Protein AF-A0A0F9DMK4-F1 (afdb_monomer_lite)

Sequence (636 aa):
DDSYIIHYNKDLQGLYEASSGDSFNIYISISQEGVGPDYLPYIILEQFDYLCDEHLAEMYDRMPRDLQGEFDVRSVIHTPHYFQLFSKPFKQGVYQMYTPFNLLENSEVTIGEDLPQSNLVALNIDAQQNYAFDYLGSSETIPVTSDEFYMIKNLALFTDAYDLDEILIQEGFVDLYYGSGTDVVGEEYYSKRFYMDHVVGPIDPPDYWSEISGGTASTWVSTFTFSNSFLTTNEIDVSGTTFYHQLFQLYSADIISQTDINTLFVDSGIQNIQFGVELSDDISIASIKSVGKPYTYELSVQGFPTGEYVESDVYYEVSTSSSGLYANHEETANPLLLNTHYSLEYLSNGSKYLLFYVDQAYVQTNADANDLFMVDFWAFQTFTEGLDYEITEVPEDPFASSITWYYTYSDSPAQFTLHPDFALGSSFTIDYSALRWDIEAGGHSDYIKDATNTINFQPRVRTNISVYYDGQSSELFSILDTVPDNQFSEPNLFNYIYLYTWDGSDEDTKVLTELAYQASYITQDSQTDFLYTINFDEIDDNIGSSEIYLDSYIYIETEYDSTQLKYSLSNTPFNYDYIGTNPAYNQYHITIDINNGQSVLASYDEINFALYVEKIEDNQIYFKDGAINVGSTIDV

Structure (mmCIF, N/CA/C/O backbone):
data_AF-A0A0F9DMK4-F1
#
_entry.id   AF-A0A0F9DMK4-F1
#
loop_
_atom_site.group_PDB
_atom_site.id
_atom_site.type_symbol
_atom_site.label_atom_id
_atom_site.label_alt_id
_atom_site.label_comp_id
_atom_site.label_asym_id
_atom_site.label_entity_id
_atom_site.label_seq_id
_atom_site.pdbx_PDB_ins_code
_atom_site.Cartn_x
_atom_site.Cartn_y
_atom_site.Cartn_z
_atom_site.occupancy
_atom_site.B_iso_or_equiv
_atom_site.auth_seq_id
_atom_site.auth_comp_id
_atom_site.auth_asym_id
_atom_site.auth_atom_id
_atom_site.pdbx_PDB_model_num
ATOM 1 N N . ASP A 1 1 ? -44.815 -21.775 28.841 1.00 47.62 1 ASP A N 1
ATOM 2 C CA . ASP A 1 1 ? -44.582 -23.178 28.451 1.00 47.62 1 ASP A CA 1
ATOM 3 C C . ASP A 1 1 ? -43.604 -23.891 29.386 1.00 47.62 1 ASP A C 1
ATOM 5 O O . ASP A 1 1 ? -42.919 -24.799 28.944 1.00 47.62 1 ASP A O 1
ATOM 9 N N . ASP A 1 2 ? -43.557 -23.511 30.676 1.00 47.44 2 ASP A N 1
ATOM 10 C CA . ASP A 1 2 ? -42.686 -24.099 31.715 1.00 47.44 2 ASP A CA 1
ATOM 11 C C . ASP A 1 2 ? -41.238 -24.393 31.266 1.00 47.44 2 ASP A C 1
ATOM 13 O O . ASP A 1 2 ? -40.613 -25.360 31.695 1.00 47.44 2 ASP A O 1
ATOM 17 N N . SER A 1 3 ? -40.700 -23.543 30.388 1.00 52.41 3 SER A N 1
ATOM 18 C CA . SER A 1 3 ? -39.349 -23.633 29.848 1.00 52.41 3 SER A CA 1
ATOM 19 C C . SER A 1 3 ? -38.408 -22.719 30.628 1.00 52.41 3 SER A C 1
ATOM 21 O O . SER A 1 3 ? -38.728 -21.558 30.889 1.00 52.41 3 SER A O 1
ATOM 23 N N . TYR A 1 4 ? -37.231 -23.237 30.971 1.00 59.75 4 TYR A N 1
ATOM 24 C CA . TYR A 1 4 ? -36.143 -22.472 31.572 1.00 59.75 4 TYR A CA 1
ATOM 25 C C . TYR A 1 4 ? -35.091 -22.198 30.501 1.00 59.75 4 TYR A C 1
ATOM 27 O O . TYR A 1 4 ? -34.651 -23.128 29.830 1.00 59.75 4 TYR A O 1
ATOM 35 N N . ILE A 1 5 ? -34.697 -20.934 30.349 1.00 58.22 5 ILE A N 1
ATOM 36 C CA . ILE A 1 5 ? -33.619 -20.522 29.445 1.00 58.22 5 ILE A CA 1
ATOM 37 C C . ILE A 1 5 ? -32.386 -20.244 30.302 1.00 58.22 5 ILE A C 1
ATOM 39 O O . ILE A 1 5 ? -32.466 -19.520 31.296 1.00 58.22 5 ILE A O 1
ATOM 43 N N . ILE A 1 6 ? -31.259 -20.848 29.933 1.00 61.50 6 ILE A N 1
ATOM 44 C CA . ILE A 1 6 ? -29.963 -20.644 30.580 1.00 61.50 6 ILE A CA 1
ATOM 45 C C . ILE A 1 6 ? -29.085 -19.888 29.587 1.00 61.50 6 ILE A C 1
ATOM 47 O O . ILE A 1 6 ? -28.839 -20.382 28.491 1.00 61.50 6 ILE A O 1
ATOM 51 N N . HIS A 1 7 ? -28.603 -18.710 29.978 1.00 62.72 7 HIS A N 1
ATOM 52 C CA . HIS A 1 7 ? -27.614 -17.954 29.214 1.00 62.72 7 HIS A CA 1
ATOM 53 C C . HIS A 1 7 ? -26.245 -18.103 29.877 1.00 62.72 7 HIS A C 1
ATOM 55 O O . HIS A 1 7 ? -26.111 -17.876 31.080 1.00 62.72 7 HIS A O 1
ATOM 61 N N . TYR A 1 8 ? -25.237 -18.473 29.092 1.00 62.44 8 TYR A N 1
ATOM 62 C CA . TYR A 1 8 ? -23.848 -18.562 29.528 1.00 62.44 8 TYR A CA 1
ATOM 63 C C . TYR A 1 8 ? -22.970 -17.833 28.514 1.00 62.44 8 TYR A C 1
ATOM 65 O O . TYR A 1 8 ? -23.045 -18.118 27.324 1.00 62.44 8 TYR A O 1
ATOM 73 N N . ASN A 1 9 ? -22.162 -16.888 28.989 1.00 64.75 9 ASN A N 1
ATOM 74 C CA . ASN A 1 9 ? -21.178 -16.168 28.190 1.00 64.75 9 ASN A CA 1
ATOM 75 C C . ASN A 1 9 ? -19.842 -16.214 28.939 1.00 64.75 9 ASN A C 1
ATOM 77 O O . ASN A 1 9 ? -19.809 -16.047 30.164 1.00 64.75 9 ASN A O 1
ATOM 81 N N . LYS A 1 10 ? -18.757 -16.482 28.216 1.00 68.38 10 LYS A N 1
ATOM 82 C CA . LYS A 1 10 ? -17.406 -16.541 28.759 1.00 68.38 10 LYS A CA 1
ATOM 83 C C . LYS A 1 10 ? -16.430 -15.979 27.735 1.00 68.38 10 LYS A C 1
ATOM 85 O O . LYS A 1 10 ? -16.515 -16.323 26.563 1.00 68.38 10 LYS A O 1
ATOM 90 N N . ASP A 1 11 ? -15.497 -15.161 28.208 1.00 66.50 11 ASP A N 1
ATOM 91 C CA . ASP A 1 11 ? -14.364 -14.718 27.406 1.00 66.50 11 ASP A CA 1
ATOM 92 C C . ASP A 1 11 ? -13.396 -15.889 27.189 1.00 66.50 11 ASP A C 1
ATOM 94 O O . ASP A 1 11 ? -12.788 -16.402 28.134 1.00 66.50 11 ASP A O 1
ATOM 98 N N . LEU A 1 12 ? -13.324 -16.347 25.942 1.00 64.81 12 LEU A N 1
ATOM 99 C CA . LEU A 1 12 ? -12.443 -17.428 25.522 1.00 64.81 12 LEU A CA 1
ATOM 100 C C . LEU A 1 12 ? -11.009 -16.931 25.279 1.00 64.81 12 LEU A C 1
ATOM 102 O O . LEU A 1 12 ? -10.080 -17.710 25.479 1.00 64.81 12 LEU A O 1
ATOM 106 N N . GLN A 1 13 ? -10.826 -15.648 24.945 1.00 61.66 13 GLN A N 1
ATOM 107 C CA . GLN A 1 13 ? -9.518 -15.032 24.708 1.00 61.66 13 GLN A CA 1
ATOM 108 C C . GLN A 1 13 ? -8.736 -14.922 26.018 1.00 61.66 13 GLN A C 1
ATOM 110 O O . GLN A 1 13 ? -7.622 -15.430 26.121 1.00 61.66 13 GLN A O 1
ATOM 115 N N . GLY A 1 14 ? -9.359 -14.390 27.073 1.00 61.28 14 GLY A N 1
ATOM 116 C CA . GLY A 1 14 ? -8.731 -14.339 28.395 1.00 61.28 14 GLY A CA 1
ATOM 117 C C . GLY A 1 14 ? -8.419 -15.726 28.984 1.00 61.28 14 GLY A C 1
ATOM 118 O O . GLY A 1 14 ? -7.472 -15.879 29.754 1.00 61.28 14 GLY A O 1
ATOM 119 N N . LEU A 1 15 ? -9.181 -16.769 28.619 1.00 63.75 15 LEU A N 1
ATOM 120 C CA . LEU A 1 15 ? -8.873 -18.156 29.004 1.00 63.75 15 LEU A CA 1
ATOM 121 C C . LEU A 1 15 ? -7.700 -18.737 28.206 1.00 63.75 15 LEU A C 1
ATOM 123 O O . LEU A 1 15 ? -6.900 -19.472 28.785 1.00 63.75 15 LEU A O 1
ATOM 127 N N . TYR A 1 16 ? -7.606 -18.413 26.915 1.00 59.41 16 TYR A N 1
ATOM 128 C CA . TYR A 1 16 ? -6.487 -18.783 26.052 1.00 59.41 16 TYR A CA 1
ATOM 129 C C . TYR A 1 16 ? -5.180 -18.154 26.548 1.00 59.41 16 TYR A C 1
ATOM 131 O O . TYR A 1 16 ? -4.227 -18.882 26.807 1.00 59.41 16 TYR A O 1
ATOM 139 N N . GLU A 1 17 ? -5.176 -16.842 26.805 1.00 61.16 17 GLU A N 1
ATOM 140 C CA . GLU A 1 17 ? -4.014 -16.084 27.297 1.00 61.16 17 GLU A CA 1
ATOM 141 C C . GLU A 1 17 ? -3.525 -16.555 28.677 1.00 61.16 17 GLU A C 1
ATOM 143 O O . GLU A 1 17 ? -2.328 -16.539 28.965 1.00 61.16 17 GLU A O 1
ATOM 148 N N . ALA A 1 18 ? -4.440 -17.019 29.536 1.00 59.19 18 ALA A N 1
ATOM 149 C CA . ALA A 1 18 ? -4.108 -17.587 30.842 1.00 59.19 18 ALA A CA 1
ATOM 150 C C . ALA A 1 18 ? -3.628 -19.051 30.775 1.00 59.19 18 ALA A C 1
ATOM 152 O O . ALA A 1 18 ? -3.075 -19.569 31.753 1.00 59.19 18 ALA A O 1
ATOM 153 N N . SER A 1 19 ? -3.851 -19.743 29.653 1.00 59.06 19 SER A N 1
ATOM 154 C CA . SER A 1 19 ? -3.401 -21.115 29.440 1.00 59.06 19 SER A CA 1
ATOM 155 C C . SER A 1 19 ? -2.038 -21.101 28.747 1.00 59.06 19 SER A C 1
ATOM 157 O O . SER A 1 19 ? -1.853 -20.498 27.700 1.00 59.06 19 SER A O 1
ATOM 159 N N . SER A 1 20 ? -1.048 -21.788 29.309 1.00 51.22 20 SER A N 1
ATOM 160 C CA . SER A 1 20 ? 0.298 -21.871 28.725 1.00 51.22 20 SER A CA 1
ATOM 161 C C . SER A 1 20 ? 0.396 -22.863 27.552 1.00 51.22 20 SER A C 1
ATOM 163 O O . SER A 1 20 ? 1.421 -23.534 27.423 1.00 51.22 20 SER A O 1
ATOM 165 N N . GLY A 1 21 ? -0.683 -23.079 26.797 1.00 53.16 21 GLY A N 1
ATOM 166 C CA . GLY A 1 21 ? -0.762 -24.108 25.761 1.00 53.16 21 GLY A CA 1
ATOM 167 C C . GLY A 1 21 ? -1.333 -23.575 24.454 1.00 53.16 21 GLY A C 1
ATOM 168 O O . GLY A 1 21 ? -2.183 -22.696 24.460 1.00 53.16 21 GLY A O 1
ATOM 169 N N . ASP A 1 22 ? -0.898 -24.174 23.346 1.00 50.38 22 ASP A N 1
ATOM 170 C CA . ASP A 1 22 ? -1.256 -23.764 21.978 1.00 50.38 22 ASP A CA 1
ATOM 171 C C . ASP A 1 22 ? -2.718 -24.102 21.596 1.00 50.38 22 ASP A C 1
ATOM 173 O O . ASP A 1 22 ? -3.166 -23.819 20.491 1.00 50.38 22 ASP A O 1
ATOM 177 N N . SER A 1 23 ? -3.473 -24.770 22.480 1.00 52.22 23 SER A N 1
ATOM 178 C CA . SER A 1 23 ? -4.895 -25.097 22.295 1.00 52.22 23 SER A CA 1
ATOM 179 C C . SER A 1 23 ? -5.577 -25.422 23.628 1.00 52.22 23 SER A C 1
ATOM 181 O O . SER A 1 23 ? -4.935 -25.883 24.578 1.00 52.22 23 SER A O 1
ATOM 183 N N . PHE A 1 24 ? -6.900 -25.250 23.700 1.00 52.00 24 PHE A N 1
ATOM 184 C CA . PHE A 1 24 ? -7.710 -25.696 24.835 1.00 52.00 24 PHE A CA 1
ATOM 185 C C . PHE A 1 24 ? -9.011 -26.359 24.370 1.00 52.00 24 PHE A C 1
ATOM 187 O O . PHE A 1 24 ? -9.607 -25.983 23.367 1.00 52.00 24 PHE A O 1
ATOM 194 N N . ASN A 1 25 ? -9.462 -27.371 25.115 1.00 56.62 25 ASN A N 1
ATOM 195 C CA . ASN A 1 25 ? -10.705 -28.085 24.828 1.00 56.62 25 ASN A CA 1
ATOM 196 C C . ASN A 1 25 ? -11.850 -27.514 25.671 1.00 56.62 25 ASN A C 1
ATOM 198 O O . ASN A 1 25 ? -11.740 -27.449 26.898 1.00 56.62 25 ASN A O 1
ATOM 202 N N . ILE A 1 26 ? -12.974 -27.176 25.036 1.00 59.75 26 ILE A N 1
ATOM 203 C CA . ILE A 1 26 ? -14.198 -26.763 25.731 1.00 59.75 26 ILE A CA 1
ATOM 204 C C . ILE A 1 26 ? -15.104 -27.983 25.909 1.00 59.75 26 ILE A C 1
ATOM 206 O O . ILE A 1 26 ? -15.506 -28.626 24.943 1.00 59.75 26 ILE A O 1
ATOM 210 N N . TYR A 1 27 ? -15.453 -28.292 27.158 1.00 60.59 27 TYR A N 1
ATOM 211 C CA . TYR A 1 27 ? -16.406 -29.349 27.492 1.00 60.59 27 TYR A CA 1
ATOM 212 C C . TYR A 1 27 ? -17.581 -28.770 28.278 1.00 60.59 27 TYR A C 1
ATOM 214 O O . TYR A 1 27 ? -17.410 -28.270 29.391 1.00 60.59 27 TYR A O 1
ATOM 222 N N . ILE A 1 28 ? -18.784 -28.865 27.709 1.00 61.09 28 ILE A N 1
ATOM 223 C CA . ILE A 1 28 ? -20.024 -28.429 28.354 1.00 61.09 28 ILE A CA 1
ATOM 224 C C . ILE A 1 28 ? -20.764 -29.666 28.855 1.00 61.09 28 ILE A C 1
ATOM 226 O O . ILE A 1 28 ? -21.203 -30.506 28.074 1.00 61.09 28 ILE A O 1
ATOM 230 N N . SER A 1 29 ? -20.925 -29.766 30.174 1.00 61.00 29 SER A N 1
ATOM 231 C CA . SER A 1 29 ? -21.722 -30.813 30.811 1.00 61.00 29 SER A CA 1
ATOM 232 C C . SER A 1 29 ? -22.912 -30.196 31.518 1.00 61.00 29 SER A C 1
ATOM 234 O O . SER A 1 29 ? -22.745 -29.409 32.446 1.00 61.00 29 SER A O 1
ATOM 236 N N . ILE A 1 30 ? -24.111 -30.615 31.124 1.00 66.06 30 ILE A N 1
ATOM 237 C CA . ILE A 1 30 ? -25.352 -30.248 31.802 1.00 66.06 30 ILE A CA 1
ATOM 238 C C . ILE A 1 30 ? -25.823 -31.473 32.583 1.00 66.06 30 ILE A C 1
ATOM 240 O O . ILE A 1 30 ? -26.128 -32.514 32.000 1.00 66.06 30 ILE A O 1
ATOM 244 N N . SER A 1 31 ? -25.867 -31.362 33.907 1.00 65.38 31 SER A N 1
ATOM 245 C CA . SER A 1 31 ? -26.387 -32.399 34.798 1.00 65.38 31 SER A CA 1
ATOM 246 C C . SER A 1 31 ? -27.532 -31.848 35.646 1.00 65.38 31 SER A C 1
ATOM 248 O O . SER A 1 31 ? -27.567 -30.670 35.993 1.00 65.38 31 SER A O 1
ATOM 250 N N . GLN A 1 32 ? -28.492 -32.713 35.973 1.00 64.75 32 GLN A N 1
ATOM 251 C CA . GLN A 1 32 ? -29.597 -32.395 36.873 1.00 64.75 32 GLN A CA 1
ATOM 252 C C . GLN A 1 32 ? -29.384 -33.121 38.207 1.00 64.75 32 GLN A C 1
ATOM 254 O O . GLN A 1 32 ? -29.320 -34.350 38.235 1.00 64.75 32 GLN A O 1
ATOM 259 N N . GLU A 1 33 ? -29.324 -32.379 39.315 1.00 65.00 33 GLU A N 1
ATOM 260 C CA . GLU A 1 33 ? -29.326 -32.948 40.668 1.00 65.00 33 GLU A CA 1
ATOM 261 C C . GLU A 1 33 ? -30.671 -32.685 41.361 1.00 65.00 33 GLU A C 1
ATOM 263 O O . GLU A 1 33 ? -31.083 -31.543 41.556 1.00 65.00 33 GLU A O 1
ATOM 268 N N . GLY A 1 34 ? -31.382 -33.752 41.737 1.00 59.78 34 GLY A N 1
ATOM 269 C CA . GLY A 1 34 ? -32.663 -33.659 42.439 1.00 59.78 34 GLY A CA 1
ATOM 270 C C . GLY A 1 34 ? -33.302 -35.025 42.703 1.00 59.78 34 GLY A C 1
ATOM 271 O O . GLY A 1 34 ? -33.039 -35.992 41.996 1.00 59.78 34 GLY A O 1
ATOM 272 N N . VAL A 1 35 ? -34.143 -35.118 43.741 1.00 52.75 35 VAL A N 1
ATOM 273 C CA . VAL A 1 35 ? -34.780 -36.379 44.197 1.00 52.75 35 VAL A CA 1
ATOM 274 C C . VAL A 1 35 ? -36.284 -36.442 43.857 1.00 52.75 35 VAL A C 1
ATOM 276 O O . VAL A 1 35 ? -37.050 -37.140 44.522 1.00 52.75 35 VAL A O 1
ATOM 279 N N . GLY A 1 36 ? -36.732 -35.681 42.853 1.00 56.75 36 GLY A N 1
ATOM 280 C CA . GLY A 1 36 ? -38.147 -35.502 42.497 1.00 56.75 36 GLY A CA 1
ATOM 281 C C . GLY A 1 36 ? -38.526 -36.029 41.101 1.00 56.75 36 GLY A C 1
ATOM 282 O O . GLY A 1 36 ? -37.644 -36.319 40.300 1.00 56.75 36 GLY A O 1
ATOM 283 N N . PRO A 1 37 ? -39.835 -36.157 40.800 1.00 51.59 37 PRO A N 1
ATOM 284 C CA . PRO A 1 37 ? -40.360 -36.623 39.507 1.00 51.59 37 PRO A CA 1
ATOM 285 C C . PRO A 1 37 ? -40.248 -35.598 38.358 1.00 51.59 37 PRO A C 1
ATOM 287 O O . PRO A 1 37 ? -40.629 -35.920 37.233 1.00 51.59 37 PRO A O 1
ATOM 290 N N . ASP A 1 38 ? -39.737 -34.393 38.622 1.00 59.44 38 ASP A N 1
ATOM 291 C CA . ASP A 1 38 ? -39.559 -33.321 37.638 1.00 59.44 38 ASP A CA 1
ATOM 292 C C . ASP A 1 38 ? -38.283 -33.568 36.818 1.00 59.44 38 ASP A C 1
ATOM 294 O O . ASP A 1 38 ? -37.213 -33.044 37.115 1.00 59.44 38 ASP A O 1
ATOM 298 N N . TYR A 1 39 ? -38.376 -34.443 35.820 1.00 58.56 39 TYR A N 1
ATOM 299 C CA . TYR A 1 39 ? -37.295 -34.759 34.883 1.00 58.56 39 TYR A CA 1
ATOM 300 C C . TYR A 1 39 ? -37.326 -33.781 33.704 1.00 58.56 39 TYR A C 1
ATOM 302 O O . TYR A 1 39 ? -38.390 -33.613 33.109 1.00 58.56 39 TYR A O 1
ATOM 310 N N . LEU A 1 40 ? -36.193 -33.168 33.340 1.00 61.88 40 LEU A N 1
ATOM 311 C CA . LEU A 1 40 ? -36.084 -32.371 32.110 1.00 61.88 40 LEU A CA 1
ATOM 312 C C . LEU A 1 40 ? -36.117 -33.317 30.892 1.00 61.88 40 LEU A C 1
ATOM 314 O O . LEU A 1 40 ? -35.159 -34.062 30.682 1.00 61.88 40 LEU A O 1
ATOM 318 N N . PRO A 1 41 ? -37.201 -33.346 30.089 1.00 55.94 41 PRO A N 1
ATOM 319 C CA . PRO A 1 41 ? -37.371 -34.356 29.043 1.00 55.94 41 PRO A CA 1
ATOM 320 C C . PRO A 1 41 ? -36.504 -34.099 27.804 1.00 55.94 41 PRO A C 1
ATOM 322 O O . PRO A 1 41 ? -36.242 -35.028 27.042 1.00 55.94 41 PRO A O 1
ATOM 325 N N . TYR A 1 42 ? -36.077 -32.856 27.590 1.00 52.34 42 TYR A N 1
ATOM 326 C CA . TYR A 1 42 ? -35.196 -32.449 26.504 1.00 52.34 42 TYR A CA 1
ATOM 327 C C . TYR A 1 42 ? -34.456 -31.167 26.891 1.00 52.34 42 TYR A C 1
ATOM 329 O O . TYR A 1 42 ? -34.989 -30.318 27.604 1.00 52.34 42 TYR A O 1
ATOM 337 N N . ILE A 1 43 ? -33.230 -31.035 26.394 1.00 58.41 43 ILE A N 1
ATOM 338 C CA . ILE A 1 43 ? -32.472 -29.787 26.369 1.00 58.41 43 ILE A CA 1
ATOM 339 C C . ILE A 1 43 ? -32.344 -29.430 24.894 1.00 58.41 43 ILE A C 1
ATOM 341 O O . ILE A 1 43 ? -31.936 -30.273 24.094 1.00 58.41 43 ILE A O 1
ATOM 345 N N . ILE A 1 44 ? -32.730 -28.212 24.534 1.00 54.78 44 ILE A N 1
ATOM 346 C CA . ILE A 1 44 ? -32.550 -27.686 23.183 1.00 54.78 44 ILE A CA 1
ATOM 347 C C . ILE A 1 44 ? -31.451 -26.639 23.291 1.00 54.78 44 ILE A C 1
ATOM 349 O O . ILE A 1 44 ? -31.602 -25.657 24.014 1.00 54.78 44 ILE A O 1
ATOM 353 N N . LEU A 1 45 ? -30.330 -26.886 22.619 1.00 55.41 45 LEU A N 1
ATOM 354 C CA . LEU A 1 45 ? -29.311 -25.868 22.416 1.00 55.41 45 LEU A CA 1
ATOM 355 C C . LEU A 1 45 ? -29.839 -24.927 21.334 1.00 55.41 45 LEU A C 1
ATOM 357 O O . LEU A 1 45 ? -29.876 -25.297 20.164 1.00 55.41 45 LEU A O 1
ATOM 361 N N . GLU A 1 46 ? -30.323 -23.757 21.739 1.00 51.41 46 GLU A N 1
ATOM 362 C CA . GLU A 1 46 ? -30.871 -22.773 20.799 1.00 51.41 46 GLU A CA 1
ATOM 363 C C . GLU A 1 46 ? -29.765 -22.021 20.050 1.00 51.41 46 GLU A C 1
ATOM 365 O O . GLU A 1 46 ? -29.944 -21.689 18.882 1.00 51.41 46 GLU A O 1
ATOM 370 N N . GLN A 1 47 ? -28.622 -21.778 20.703 1.00 49.75 47 GLN A N 1
ATOM 371 C CA . GLN A 1 47 ? -27.530 -20.976 20.159 1.00 49.75 47 GLN A CA 1
ATOM 372 C C . GLN A 1 47 ? -26.193 -21.371 20.810 1.00 49.75 47 GLN A C 1
ATOM 374 O O . GLN A 1 47 ? -26.117 -21.522 22.032 1.00 49.75 47 GLN A O 1
ATOM 379 N N . PHE A 1 48 ? -25.152 -21.555 19.997 1.00 55.47 48 PHE A N 1
ATOM 380 C CA . PHE A 1 48 ? -23.763 -21.707 20.435 1.00 55.47 48 PHE A CA 1
ATOM 381 C C . PHE A 1 48 ? -22.895 -20.856 19.515 1.00 55.47 48 PHE A C 1
ATOM 383 O O . PHE A 1 48 ? -22.555 -21.278 18.412 1.00 55.47 48 PHE A O 1
ATOM 390 N N . ASP A 1 49 ? -22.596 -19.643 19.964 1.00 53.50 49 ASP A N 1
ATOM 391 C CA . ASP A 1 49 ? -21.751 -18.719 19.222 1.00 53.50 49 ASP A CA 1
ATOM 392 C C . ASP A 1 49 ? -20.332 -18.778 19.778 1.00 53.50 49 ASP A C 1
ATOM 394 O O . ASP A 1 49 ? -20.123 -18.696 20.992 1.00 53.50 49 ASP A O 1
ATOM 398 N N . TYR A 1 50 ? -19.359 -18.873 18.883 1.00 54.88 50 TYR A N 1
ATOM 399 C CA . TYR A 1 50 ? -17.964 -18.582 19.173 1.00 54.88 50 TYR A CA 1
ATOM 400 C C . TYR A 1 50 ? -17.392 -17.799 17.989 1.00 54.88 50 TYR A C 1
ATOM 402 O O . TYR A 1 50 ? -17.835 -17.972 16.855 1.00 54.88 50 TYR A O 1
ATOM 410 N N . LEU A 1 51 ? -16.465 -16.888 18.268 1.00 51.28 51 LEU A N 1
ATOM 411 C CA . LEU A 1 51 ? -15.747 -16.103 17.267 1.00 51.28 51 LEU A CA 1
ATOM 412 C C . LEU A 1 51 ? -14.299 -16.589 17.284 1.00 51.28 51 LEU A C 1
ATOM 414 O O . LEU A 1 51 ? -13.656 -16.528 18.332 1.00 51.28 51 LEU A O 1
ATOM 418 N N . CYS A 1 52 ? -13.815 -17.106 16.160 1.00 54.75 52 CYS A N 1
ATOM 419 C CA . CYS A 1 52 ? -12.403 -17.393 15.938 1.00 54.75 52 CYS A CA 1
ATOM 420 C C . CYS A 1 52 ? -12.038 -17.018 14.502 1.00 54.75 52 CYS A C 1
ATOM 422 O O . CYS A 1 52 ? -12.856 -17.192 13.600 1.00 54.75 52 CYS A O 1
ATOM 424 N N . ASP A 1 53 ? -10.817 -16.528 14.308 1.00 48.47 53 ASP A N 1
ATOM 425 C CA . ASP A 1 53 ? -10.329 -16.110 12.990 1.00 48.47 53 ASP A CA 1
ATOM 426 C C . ASP A 1 53 ? -9.932 -17.315 12.117 1.00 48.47 53 ASP A C 1
ATOM 428 O O . ASP A 1 53 ? -10.011 -17.254 10.894 1.00 48.47 53 ASP A O 1
ATOM 432 N N . GLU A 1 54 ? -9.578 -18.445 12.740 1.00 57.22 54 GLU A N 1
ATOM 433 C CA . GLU A 1 54 ? -9.122 -19.661 12.064 1.00 57.22 54 GLU A CA 1
ATOM 434 C C . GLU A 1 54 ? -9.879 -20.900 12.560 1.00 57.22 54 GLU A C 1
ATOM 436 O O . GLU A 1 54 ? -10.073 -21.105 13.762 1.00 57.22 54 GLU A O 1
ATOM 441 N N . HIS A 1 55 ? -10.274 -21.768 11.625 1.00 63.50 55 HIS A N 1
ATOM 442 C CA . HIS A 1 55 ? -10.893 -23.058 11.921 1.00 63.50 55 HIS A CA 1
ATOM 443 C C . HIS A 1 55 ? -9.972 -24.202 11.489 1.00 63.50 55 HIS A C 1
ATOM 445 O O . HIS A 1 55 ? -9.762 -24.431 10.301 1.00 63.50 55 HIS A O 1
ATOM 451 N N . LEU A 1 56 ? -9.477 -24.975 12.458 1.00 65.25 56 LEU A N 1
ATOM 452 C CA . LEU A 1 56 ? -8.731 -26.207 12.200 1.00 65.25 56 LEU A CA 1
ATOM 453 C C . LEU A 1 56 ? -9.672 -27.411 12.283 1.00 65.25 56 LEU A C 1
ATOM 455 O O . LEU A 1 56 ? -10.275 -27.670 13.326 1.00 65.25 56 LEU A O 1
ATOM 459 N N . ALA A 1 57 ? -9.773 -28.170 11.194 1.00 70.75 57 ALA A N 1
ATOM 460 C CA . ALA A 1 57 ? -10.573 -29.386 11.141 1.00 70.75 57 ALA A CA 1
ATOM 461 C C . ALA A 1 57 ? -9.757 -30.566 10.607 1.00 70.75 57 ALA A C 1
ATOM 463 O O . ALA A 1 57 ? -9.241 -30.535 9.494 1.00 70.75 57 ALA A O 1
ATOM 464 N N . GLU A 1 58 ? -9.671 -31.631 11.404 1.00 75.62 58 GLU A N 1
ATOM 465 C CA . GLU A 1 58 ? -9.086 -32.899 10.974 1.00 75.62 58 GLU A CA 1
ATOM 466 C C . GLU A 1 58 ? -10.160 -33.752 10.288 1.00 75.62 58 GLU A C 1
ATOM 468 O O . GLU A 1 58 ? -11.188 -34.099 10.879 1.00 75.62 58 GLU A O 1
ATOM 473 N N . MET A 1 59 ? -9.915 -34.078 9.024 1.00 77.31 59 MET A N 1
ATOM 474 C CA . MET A 1 59 ? -10.809 -34.862 8.181 1.00 77.31 59 MET A CA 1
ATOM 475 C C . MET A 1 59 ? -10.523 -36.362 8.288 1.00 77.31 59 MET A C 1
ATOM 477 O O . MET A 1 59 ? -9.407 -36.794 8.578 1.00 77.31 59 MET A O 1
ATOM 481 N N . TYR A 1 60 ? -11.550 -37.179 8.064 1.00 78.06 60 TYR A N 1
ATOM 482 C CA . TYR A 1 60 ? -11.418 -38.628 8.117 1.00 78.06 60 TYR A CA 1
ATOM 483 C C . TYR A 1 60 ? -11.070 -39.180 6.740 1.00 78.06 60 TYR A C 1
ATOM 485 O O . TYR A 1 60 ? -11.800 -38.988 5.781 1.00 78.06 60 TYR A O 1
ATOM 493 N N . ASP A 1 61 ? -10.035 -40.009 6.674 1.00 73.25 61 ASP A N 1
ATOM 494 C CA . ASP A 1 61 ? -9.607 -40.653 5.426 1.00 73.25 61 ASP A CA 1
ATOM 495 C C . ASP A 1 61 ? -10.709 -41.514 4.763 1.00 73.25 61 ASP A C 1
ATOM 497 O O . ASP A 1 61 ? -10.751 -41.679 3.551 1.00 73.25 61 ASP A O 1
ATOM 501 N N . ARG A 1 62 ? -11.666 -42.053 5.532 1.00 77.69 62 ARG A N 1
ATOM 502 C CA . ARG A 1 62 ? -12.658 -43.007 5.007 1.00 77.69 62 ARG A CA 1
ATOM 503 C C . ARG A 1 62 ? -13.982 -42.361 4.623 1.00 77.69 62 ARG A C 1
ATOM 505 O O . ARG A 1 62 ? -14.737 -41.929 5.495 1.00 77.69 62 ARG A O 1
ATOM 512 N N . MET A 1 63 ? -14.326 -42.487 3.344 1.00 80.12 63 MET A N 1
ATOM 513 C CA . MET A 1 63 ? -15.618 -42.086 2.789 1.00 80.12 63 MET A CA 1
ATOM 514 C C . MET A 1 63 ? -16.788 -42.860 3.432 1.00 80.12 63 MET A C 1
ATOM 516 O O . MET A 1 63 ? -16.797 -44.100 3.392 1.00 80.12 63 MET A O 1
ATOM 520 N N . PRO A 1 64 ? -17.809 -42.175 3.986 1.00 80.94 64 PRO A N 1
ATOM 521 C CA . PRO A 1 64 ? -19.043 -42.815 4.426 1.00 80.94 64 PRO A CA 1
ATOM 522 C C . PRO A 1 64 ? -19.803 -43.420 3.241 1.00 80.94 64 PRO A C 1
ATOM 524 O O . PRO A 1 64 ? -20.077 -42.743 2.248 1.00 80.94 64 PRO A O 1
ATOM 527 N N . ARG A 1 65 ? -20.151 -44.706 3.348 1.00 80.12 65 ARG A N 1
ATOM 528 C CA . ARG A 1 65 ? -20.858 -45.449 2.299 1.00 80.12 65 ARG A CA 1
ATOM 529 C C . ARG A 1 65 ? -22.126 -46.103 2.831 1.00 80.12 65 ARG A C 1
ATOM 531 O O . ARG A 1 65 ? -22.146 -46.586 3.966 1.00 80.12 65 ARG A O 1
ATOM 538 N N . ASP A 1 66 ? -23.155 -46.153 1.996 1.00 77.00 66 ASP A N 1
ATOM 539 C CA . ASP A 1 66 ? -24.423 -46.806 2.304 1.00 77.00 66 ASP A CA 1
ATOM 540 C C . ASP A 1 66 ? -24.319 -48.347 2.219 1.00 77.00 66 ASP A C 1
ATOM 542 O O . ASP A 1 66 ? -23.258 -48.935 1.988 1.00 77.00 66 ASP A O 1
ATOM 546 N N . LEU A 1 67 ? -25.446 -49.043 2.412 1.00 77.12 67 LEU A N 1
ATOM 547 C CA . LEU A 1 67 ? -25.503 -50.511 2.344 1.00 77.12 67 LEU A CA 1
ATOM 548 C C . LEU A 1 67 ? -25.237 -51.072 0.934 1.00 77.12 67 LEU A C 1
ATOM 550 O O . LEU A 1 67 ? -25.062 -52.286 0.785 1.00 77.12 67 LEU A O 1
ATOM 554 N N . GLN A 1 68 ? -25.245 -50.220 -0.089 1.00 73.56 68 GLN A N 1
ATOM 555 C CA . GLN A 1 68 ? -24.990 -50.538 -1.489 1.00 73.56 68 GLN A CA 1
ATOM 556 C C . GLN A 1 68 ? -23.541 -50.215 -1.893 1.00 73.56 68 GLN A C 1
ATOM 558 O O . GLN A 1 68 ? -23.093 -50.692 -2.935 1.00 73.56 68 GLN A O 1
ATOM 563 N N . GLY A 1 69 ? -22.786 -49.524 -1.031 1.00 70.62 69 GLY A N 1
ATOM 564 C CA . GLY A 1 69 ? -21.397 -49.129 -1.256 1.00 70.62 69 GLY A CA 1
ATOM 565 C C . GLY A 1 69 ? -21.241 -47.770 -1.943 1.00 70.62 69 GLY A C 1
ATOM 566 O O . GLY A 1 69 ? -20.114 -47.430 -2.311 1.00 70.62 69 GLY A O 1
ATOM 567 N N . GLU A 1 70 ? -22.338 -47.026 -2.097 1.00 74.56 70 GLU A N 1
ATOM 568 C CA . GLU A 1 70 ? -22.392 -45.685 -2.684 1.00 74.56 70 GLU A CA 1
ATOM 569 C C . GLU A 1 70 ? -22.195 -44.610 -1.608 1.00 74.56 70 GLU A C 1
ATOM 571 O O . GLU A 1 70 ? -22.330 -44.889 -0.416 1.00 74.56 70 GLU A O 1
ATOM 576 N N . PHE A 1 71 ? -21.870 -43.382 -2.017 1.00 77.75 71 PHE A N 1
ATOM 577 C CA . PHE A 1 71 ? -21.698 -42.242 -1.111 1.00 77.75 71 PHE A CA 1
ATOM 578 C C . PHE A 1 71 ? -22.947 -41.992 -0.257 1.00 77.75 71 PHE A C 1
ATOM 580 O O . PHE A 1 71 ? -24.032 -41.754 -0.792 1.00 77.75 71 PHE A O 1
ATOM 587 N N . ASP A 1 72 ? -22.797 -41.993 1.069 1.00 81.69 72 ASP A N 1
ATOM 588 C CA . ASP A 1 72 ? -23.905 -41.708 1.983 1.00 81.69 72 ASP A CA 1
ATOM 589 C C . ASP A 1 72 ? -23.883 -40.248 2.452 1.00 81.69 72 ASP A C 1
ATOM 591 O O . ASP A 1 72 ? -23.312 -39.916 3.496 1.00 81.69 72 ASP A O 1
ATOM 595 N N . VAL A 1 73 ? -24.570 -39.383 1.699 1.00 79.62 73 VAL A N 1
ATOM 596 C CA . VAL A 1 73 ? -24.737 -37.947 1.999 1.00 79.62 73 VAL A CA 1
ATOM 597 C C . VAL A 1 73 ? -25.253 -37.721 3.424 1.00 79.62 73 VAL A C 1
ATOM 599 O O . VAL A 1 73 ? -24.813 -36.799 4.110 1.00 79.62 73 VAL A O 1
ATOM 602 N N . ARG A 1 74 ? -26.148 -38.586 3.922 1.00 80.94 74 ARG A N 1
ATOM 603 C CA . ARG A 1 74 ? -26.722 -38.450 5.269 1.00 80.94 74 ARG A CA 1
ATOM 604 C C . ARG A 1 74 ? -25.683 -38.675 6.362 1.00 80.94 74 ARG A C 1
ATOM 606 O O . ARG A 1 74 ? -25.778 -38.075 7.428 1.00 80.94 74 ARG A O 1
ATOM 613 N N . SER A 1 75 ? -24.720 -39.552 6.121 1.00 80.00 75 SER A N 1
ATOM 614 C CA . SER A 1 75 ? -23.617 -39.758 7.053 1.00 80.00 75 SER A CA 1
ATOM 615 C C . SER A 1 75 ? -22.596 -38.623 6.961 1.00 80.00 75 SER A C 1
ATOM 617 O O . SER A 1 75 ? -22.088 -38.186 7.989 1.00 80.00 75 SER A O 1
ATOM 619 N N . VAL A 1 76 ? -22.346 -38.101 5.758 1.00 82.38 76 VAL A N 1
ATOM 620 C CA . VAL A 1 76 ? -21.341 -37.057 5.486 1.00 82.38 76 VAL A CA 1
ATOM 621 C C . VAL A 1 76 ? -21.662 -35.729 6.166 1.00 82.38 76 VAL A C 1
ATOM 623 O O . VAL A 1 76 ? -20.753 -35.127 6.733 1.00 82.38 76 VAL A O 1
ATOM 626 N N . ILE A 1 77 ? -22.933 -35.311 6.208 1.00 83.25 77 ILE A N 1
ATOM 627 C CA . ILE A 1 77 ? -23.358 -34.076 6.906 1.00 83.25 77 ILE A CA 1
ATOM 628 C C . ILE A 1 77 ? -23.080 -34.093 8.423 1.00 83.25 77 ILE A C 1
ATOM 630 O O . ILE A 1 77 ? -23.247 -33.082 9.100 1.00 83.25 77 ILE A O 1
ATOM 634 N N . HIS A 1 78 ? -22.683 -35.244 8.973 1.00 78.12 78 HIS A N 1
ATOM 635 C CA . HIS A 1 78 ? -22.273 -35.418 10.367 1.00 78.12 78 HIS A CA 1
ATOM 636 C C . HIS A 1 78 ? -20.756 -35.625 10.525 1.00 78.12 78 HIS A C 1
ATOM 638 O O . HIS A 1 78 ? -20.305 -36.054 11.588 1.00 78.12 78 HIS A O 1
ATOM 644 N N . THR A 1 79 ? -19.969 -35.347 9.483 1.00 80.25 79 THR A N 1
ATOM 645 C CA . THR A 1 79 ? -18.504 -35.464 9.482 1.00 80.25 79 THR A CA 1
ATOM 646 C C . THR A 1 79 ? -17.826 -34.103 9.289 1.00 80.25 79 THR A C 1
ATOM 648 O O . THR A 1 79 ? -18.455 -33.193 8.753 1.00 80.25 79 THR A O 1
ATOM 651 N N . PRO A 1 80 ? -16.529 -33.970 9.632 1.00 80.69 80 PRO A N 1
ATOM 652 C CA . PRO A 1 80 ? -15.742 -32.755 9.388 1.00 80.69 80 PRO A CA 1
ATOM 653 C C . PRO A 1 80 ? -15.498 -32.417 7.906 1.00 80.69 80 PRO A C 1
ATOM 655 O O . PRO A 1 80 ? -14.810 -31.449 7.623 1.00 80.69 80 PRO A O 1
ATOM 658 N N . HIS A 1 81 ? -16.020 -33.205 6.958 1.00 82.38 81 HIS A N 1
ATOM 659 C CA . HIS A 1 81 ? -15.938 -32.910 5.520 1.00 82.38 81 HIS A CA 1
ATOM 660 C C . HIS A 1 81 ? -17.058 -31.984 5.038 1.00 82.38 81 HIS A C 1
ATOM 662 O O . HIS A 1 81 ? -17.068 -31.611 3.869 1.00 82.38 81 HIS A O 1
ATOM 668 N N . TYR A 1 82 ? -18.026 -31.661 5.901 1.00 85.94 82 TYR A N 1
ATOM 669 C CA . TYR A 1 82 ? -19.185 -30.840 5.576 1.00 85.94 82 TYR A CA 1
ATOM 670 C C . TYR A 1 82 ? -19.304 -29.672 6.557 1.00 85.94 82 TYR A C 1
ATOM 672 O O . TYR A 1 82 ? -19.556 -29.878 7.747 1.00 85.94 82 TYR A O 1
ATOM 680 N N . PHE A 1 83 ? -19.191 -28.448 6.044 1.00 86.06 83 PHE A N 1
ATOM 681 C CA . PHE A 1 83 ? -19.394 -27.219 6.809 1.00 86.06 83 PHE A CA 1
ATOM 682 C C . PHE A 1 83 ? -20.598 -26.465 6.269 1.00 86.06 83 PHE A C 1
ATOM 684 O O . PHE A 1 83 ? -20.568 -25.928 5.167 1.00 86.06 83 PHE A O 1
ATOM 691 N N . GLN A 1 84 ? -21.667 -26.401 7.058 1.00 85.50 84 GLN A N 1
ATOM 692 C CA . GLN A 1 84 ? -22.827 -25.586 6.719 1.00 85.50 84 GLN A CA 1
ATOM 693 C C . GLN A 1 84 ? -22.463 -24.101 6.822 1.00 85.50 84 GLN A C 1
ATOM 695 O O . GLN A 1 84 ? -22.043 -23.640 7.883 1.00 85.50 84 GLN A O 1
ATOM 700 N N . LEU A 1 85 ? -22.681 -23.353 5.743 1.00 81.94 85 LEU A N 1
ATOM 701 C CA . LEU A 1 85 ? -22.476 -21.912 5.708 1.00 81.94 85 LEU A CA 1
ATOM 702 C C . LEU A 1 85 ? -23.773 -21.203 6.108 1.00 81.94 85 LEU A C 1
ATOM 704 O O . LEU A 1 85 ? -24.866 -21.544 5.641 1.00 81.94 85 LEU A O 1
ATOM 708 N N . PHE A 1 86 ? -23.639 -20.214 6.988 1.00 77.94 86 PHE A N 1
ATOM 709 C CA . PHE A 1 86 ? -24.734 -19.379 7.469 1.00 77.94 86 PHE A CA 1
ATOM 710 C C . PHE A 1 86 ? -24.358 -17.907 7.320 1.00 77.94 86 PHE A C 1
ATOM 712 O O . PHE A 1 86 ? -23.202 -17.537 7.506 1.00 77.94 86 PHE A O 1
ATOM 719 N N . SER A 1 87 ? -25.343 -17.049 7.051 1.00 74.56 87 SER A N 1
ATOM 720 C CA . SER A 1 87 ? -25.158 -15.597 7.062 1.00 74.56 87 SER A CA 1
ATOM 721 C C . SER A 1 87 ? -26.173 -14.913 7.971 1.00 74.56 87 SER A C 1
ATOM 723 O O . SER A 1 87 ? -27.285 -15.404 8.190 1.00 74.56 87 SER A O 1
ATOM 725 N N . LYS A 1 88 ? -25.813 -13.724 8.475 1.00 75.38 88 LYS A N 1
ATOM 726 C CA . LYS A 1 88 ? -26.818 -12.787 8.994 1.00 75.38 88 LYS A CA 1
ATOM 727 C C . LYS A 1 88 ? -27.770 -12.361 7.865 1.00 75.38 88 LYS A C 1
ATOM 729 O O . LYS A 1 88 ? -27.400 -12.454 6.692 1.00 75.38 88 LYS A O 1
ATOM 734 N N . PRO A 1 89 ? -28.979 -11.865 8.196 1.00 75.62 89 PRO A N 1
ATOM 735 C CA . PRO A 1 89 ? -29.928 -11.470 7.172 1.00 75.62 89 PRO A CA 1
ATOM 736 C C . PRO A 1 89 ? -29.348 -10.407 6.231 1.00 75.62 89 PRO A C 1
ATOM 738 O O . PRO A 1 89 ? -28.740 -9.471 6.713 1.00 75.62 89 PRO A O 1
ATOM 741 N N . PHE A 1 90 ? -29.544 -10.470 4.922 1.00 74.88 90 PHE A N 1
ATOM 742 C CA . PHE A 1 90 ? -29.022 -9.488 3.973 1.00 74.88 90 PHE A CA 1
ATOM 743 C C . PHE A 1 90 ? -29.704 -8.121 4.086 1.00 74.88 90 PHE A C 1
ATOM 745 O O . PHE A 1 90 ? -29.049 -7.111 3.876 1.00 74.88 90 PHE A O 1
ATOM 752 N N . LYS A 1 91 ? -30.984 -8.053 4.476 1.00 68.75 91 LYS A N 1
ATOM 753 C CA . LYS A 1 91 ? -31.772 -6.805 4.546 1.00 68.75 91 LYS A CA 1
ATOM 754 C C . LYS A 1 91 ? -32.299 -6.534 5.956 1.00 68.75 91 LYS A C 1
ATOM 756 O O . LYS A 1 91 ? -32.689 -7.458 6.672 1.00 68.75 91 LYS A O 1
ATOM 761 N N . GLN A 1 92 ? -32.355 -5.260 6.345 1.00 66.81 92 GLN A N 1
ATOM 762 C CA . GLN A 1 92 ? -32.901 -4.841 7.637 1.00 66.81 92 GLN A CA 1
ATOM 763 C C . GLN A 1 92 ? -34.437 -4.962 7.674 1.00 66.81 92 GLN A C 1
ATOM 765 O O . GLN A 1 92 ? -35.121 -4.716 6.680 1.00 66.81 92 GLN A O 1
ATOM 770 N N . GLY A 1 93 ? -34.997 -5.311 8.839 1.00 59.75 93 GLY A N 1
ATOM 771 C CA . GLY A 1 93 ? -36.450 -5.284 9.082 1.00 59.75 93 GLY A CA 1
ATOM 772 C C . GLY A 1 93 ? -37.132 -6.644 9.263 1.00 59.75 93 GLY A C 1
ATOM 773 O O . GLY A 1 93 ? -38.342 -6.684 9.487 1.00 59.75 93 GLY A O 1
ATOM 774 N N . VAL A 1 94 ? -36.382 -7.748 9.236 1.00 52.22 94 VAL A N 1
ATOM 775 C CA . VAL A 1 94 ? -36.902 -9.103 9.485 1.00 52.22 94 VAL A CA 1
ATOM 776 C C . VAL A 1 94 ? -36.438 -9.594 10.863 1.00 52.22 94 VAL A C 1
ATOM 778 O O . VAL A 1 94 ? -35.295 -9.382 11.257 1.00 52.22 94 VAL A O 1
ATOM 781 N N . TYR A 1 95 ? -37.353 -10.185 11.641 1.00 55.69 95 TYR A N 1
ATOM 782 C CA . TYR A 1 95 ? -37.126 -10.696 13.008 1.00 55.69 95 TYR A CA 1
ATOM 783 C C . TYR A 1 95 ? -36.538 -9.700 14.033 1.00 55.69 95 TYR A C 1
ATOM 785 O O . TYR A 1 95 ? -36.058 -10.122 15.077 1.00 55.69 95 TYR A O 1
ATOM 793 N N . GLN A 1 96 ? -36.603 -8.385 13.774 1.00 55.38 96 GLN A N 1
ATOM 794 C CA . GLN A 1 96 ? -35.959 -7.339 14.597 1.00 55.38 96 GLN A CA 1
ATOM 795 C C . GLN A 1 96 ? -34.433 -7.505 14.737 1.00 55.38 96 GLN A C 1
ATOM 797 O O . GLN A 1 96 ? -33.824 -6.906 15.621 1.00 55.38 96 GLN A O 1
ATOM 802 N N . MET A 1 97 ? -33.803 -8.294 13.862 1.00 55.16 97 MET A N 1
ATOM 803 C CA . MET A 1 97 ? -32.365 -8.530 13.904 1.00 55.16 97 MET A CA 1
ATOM 804 C C . MET A 1 97 ? -31.609 -7.425 13.166 1.00 55.16 97 MET A C 1
ATOM 806 O O . MET A 1 97 ? -31.981 -7.010 12.066 1.00 55.16 97 MET A O 1
ATOM 810 N N . TYR A 1 98 ? -30.529 -6.953 13.787 1.00 63.59 98 TYR A N 1
ATOM 811 C CA . TYR A 1 98 ? -29.560 -6.077 13.143 1.00 63.59 98 TYR A CA 1
ATOM 812 C C . TYR A 1 98 ? -28.772 -6.870 12.098 1.00 63.59 98 TYR A C 1
ATOM 814 O O . TYR A 1 98 ? -28.244 -7.946 12.395 1.00 63.59 98 TYR A O 1
ATOM 822 N N . THR A 1 99 ? -28.675 -6.319 10.891 1.00 65.94 99 THR A N 1
ATOM 823 C CA . THR A 1 99 ? -27.776 -6.819 9.854 1.00 65.94 99 THR A CA 1
ATOM 824 C C . THR A 1 99 ? -26.695 -5.788 9.551 1.00 65.94 99 THR A C 1
ATOM 826 O O . THR A 1 99 ? -27.030 -4.609 9.427 1.00 65.94 99 THR A O 1
ATOM 829 N N . PRO A 1 100 ? -25.428 -6.212 9.407 1.00 61.56 100 PRO A N 1
ATOM 830 C CA . PRO A 1 100 ? -24.365 -5.345 8.917 1.00 61.56 100 PRO A CA 1
ATOM 831 C C . PRO A 1 100 ? -24.418 -5.121 7.394 1.00 61.56 100 PRO A C 1
ATOM 833 O O . PRO A 1 100 ? -23.745 -4.222 6.913 1.00 61.56 100 PRO A O 1
ATOM 836 N N . PHE A 1 101 ? -25.187 -5.915 6.635 1.00 71.56 101 PHE A N 1
ATOM 837 C CA . PHE A 1 101 ? -25.151 -5.897 5.166 1.00 71.56 101 PHE A CA 1
ATOM 838 C C . PHE A 1 101 ? -26.106 -4.860 4.557 1.00 71.56 101 PHE A C 1
ATOM 840 O O . PHE A 1 101 ? -25.713 -4.087 3.695 1.00 71.56 101 PHE A O 1
ATOM 847 N N . ASN A 1 102 ? -27.364 -4.833 5.012 1.00 70.75 102 ASN A N 1
ATOM 848 C CA . ASN A 1 102 ? -28.417 -3.915 4.546 1.00 70.75 102 ASN A CA 1
ATOM 849 C C . ASN A 1 102 ? -28.546 -3.777 3.004 1.00 70.75 102 ASN A C 1
ATOM 851 O O . ASN A 1 102 ? -28.649 -2.676 2.465 1.00 70.75 102 ASN A O 1
ATOM 855 N N . LEU A 1 103 ? -28.562 -4.910 2.302 1.00 69.75 103 LEU A N 1
ATOM 856 C CA . LEU A 1 103 ? -28.587 -5.015 0.844 1.00 69.75 103 LEU A CA 1
ATOM 857 C C . LEU A 1 103 ? -29.962 -4.682 0.237 1.00 69.75 103 LEU A C 1
ATOM 859 O O . LEU A 1 103 ? -31.016 -4.859 0.863 1.00 69.75 103 LEU A O 1
ATOM 863 N N . LEU A 1 104 ? -29.945 -4.209 -1.013 1.00 65.31 104 LEU A N 1
ATOM 864 C CA . LEU A 1 104 ? -31.146 -3.872 -1.780 1.00 65.31 104 LEU A CA 1
ATOM 865 C C . LEU A 1 104 ? -31.894 -5.131 -2.244 1.00 65.31 104 LEU A C 1
ATOM 867 O O . LEU A 1 104 ? -31.337 -6.206 -2.406 1.00 65.31 104 LEU A O 1
ATOM 871 N N . GLU A 1 105 ? -33.198 -5.004 -2.476 1.00 70.56 105 GLU A N 1
ATOM 872 C CA . GLU A 1 105 ? -33.987 -6.106 -3.034 1.00 70.56 105 GLU A CA 1
ATOM 873 C C . GLU A 1 105 ? -33.675 -6.286 -4.526 1.00 70.56 105 GLU A C 1
ATOM 875 O O . GLU A 1 105 ? -33.674 -5.312 -5.280 1.00 70.56 105 GLU A O 1
ATOM 880 N N . ASN A 1 106 ? -33.465 -7.536 -4.938 1.00 66.44 106 ASN A N 1
ATOM 881 C CA . ASN A 1 106 ? -32.928 -7.978 -6.230 1.00 66.44 106 ASN A CA 1
ATOM 882 C C . ASN A 1 106 ? -31.438 -7.680 -6.461 1.00 66.44 106 ASN A C 1
ATOM 884 O O . ASN A 1 106 ? -30.984 -7.791 -7.597 1.00 66.44 106 ASN A O 1
ATOM 888 N N . SER A 1 107 ? -30.671 -7.311 -5.428 1.00 65.75 107 SER A N 1
ATOM 889 C CA . SER A 1 107 ? -29.210 -7.376 -5.534 1.00 65.75 107 SER A CA 1
ATOM 890 C C . SER A 1 107 ? -28.747 -8.831 -5.591 1.00 65.75 107 SER A C 1
ATOM 892 O O . SER A 1 107 ? -29.505 -9.727 -5.245 1.00 65.75 107 SER A O 1
ATOM 894 N N . GLU A 1 108 ? -27.502 -9.081 -5.963 1.00 73.56 108 GLU A N 1
ATOM 895 C CA . GLU A 1 108 ? -26.914 -10.425 -5.953 1.00 73.56 108 GLU A CA 1
ATOM 896 C C . GLU A 1 108 ? -25.862 -10.521 -4.848 1.00 73.56 108 GLU A C 1
ATOM 898 O O . GLU A 1 108 ? -25.320 -9.508 -4.408 1.00 73.56 108 GLU A O 1
ATOM 903 N N . VAL A 1 109 ? -25.613 -11.728 -4.357 1.00 74.38 109 VAL A N 1
ATOM 904 C CA . VAL A 1 109 ? -24.551 -12.041 -3.400 1.00 74.38 109 VAL A CA 1
ATOM 905 C C . VAL A 1 109 ? -23.861 -13.298 -3.895 1.00 74.38 109 VAL A C 1
ATOM 907 O O . VAL A 1 109 ? -24.542 -14.266 -4.220 1.00 74.38 109 VAL A O 1
ATOM 910 N N . THR A 1 110 ? -22.534 -13.299 -3.937 1.00 81.94 110 THR A N 1
ATOM 911 C CA . THR A 1 110 ? -21.757 -14.465 -4.355 1.00 81.94 110 THR A CA 1
ATOM 912 C C . THR A 1 110 ? -20.920 -14.990 -3.219 1.00 81.94 110 THR A C 1
ATOM 914 O O . THR A 1 110 ? -20.267 -14.230 -2.515 1.00 81.94 110 THR A O 1
ATOM 917 N N . ILE A 1 111 ? -20.952 -16.300 -3.044 1.00 83.06 111 ILE A N 1
ATOM 918 C CA . ILE A 1 111 ? -20.092 -17.014 -2.118 1.00 83.06 111 ILE A CA 1
ATOM 919 C C . ILE A 1 111 ? -18.987 -17.635 -2.953 1.00 83.06 111 ILE A C 1
ATOM 921 O O . ILE A 1 111 ? -19.304 -18.318 -3.924 1.00 83.06 111 ILE A O 1
ATOM 925 N N . GLY A 1 112 ? -17.729 -17.392 -2.601 1.00 82.12 112 GLY A N 1
ATOM 926 C CA . GLY A 1 112 ? -16.571 -18.018 -3.237 1.00 82.12 112 GLY A CA 1
ATOM 927 C C . GLY A 1 112 ? -15.763 -18.818 -2.227 1.00 82.12 112 GLY A C 1
ATOM 928 O O . GLY A 1 112 ? -15.720 -18.461 -1.052 1.00 82.12 112 GLY A O 1
ATOM 929 N N . GLU A 1 113 ? -15.140 -19.900 -2.673 1.00 81.19 113 GLU A N 1
ATOM 930 C CA . GLU A 1 113 ? -14.159 -20.654 -1.893 1.00 81.19 113 GLU A CA 1
ATOM 931 C C . GLU A 1 113 ? -12.829 -20.754 -2.653 1.00 81.19 113 GLU A C 1
ATOM 933 O O . GLU A 1 113 ? -12.824 -20.860 -3.881 1.00 81.19 113 GLU A O 1
ATOM 938 N N . ASP A 1 114 ? -11.717 -20.679 -1.916 1.00 78.81 114 ASP A N 1
ATOM 939 C CA . ASP A 1 114 ? -10.347 -20.849 -2.426 1.00 78.81 114 ASP A CA 1
ATOM 940 C C . ASP A 1 114 ? -9.649 -22.025 -1.725 1.00 78.81 114 ASP A C 1
ATOM 942 O O . ASP A 1 114 ? -8.593 -21.891 -1.107 1.00 78.81 114 ASP A O 1
ATOM 946 N N . LEU A 1 115 ? -10.291 -23.195 -1.730 1.00 77.62 115 LEU A N 1
ATOM 947 C CA . LEU A 1 115 ? -9.799 -24.409 -1.089 1.00 77.62 115 LEU A CA 1
ATOM 948 C C . LEU A 1 115 ? -9.620 -25.522 -2.139 1.00 77.62 115 LEU A C 1
ATOM 950 O O . LEU A 1 115 ? -10.597 -26.084 -2.631 1.00 77.62 115 LEU A O 1
ATOM 954 N N . PRO A 1 116 ? -8.378 -25.947 -2.445 1.00 72.56 116 PRO A N 1
ATOM 955 C CA . PRO A 1 116 ? -8.071 -26.810 -3.592 1.00 72.56 116 PRO A CA 1
ATOM 956 C C . PRO A 1 116 ? -8.808 -28.156 -3.684 1.00 72.56 116 PRO A C 1
ATOM 958 O O . PRO A 1 116 ? -8.815 -28.759 -4.758 1.00 72.56 116 PRO A O 1
ATOM 961 N N . GLN A 1 117 ? -9.339 -28.690 -2.578 1.00 79.56 117 GLN A N 1
ATOM 962 C CA . GLN A 1 117 ? -10.105 -29.949 -2.544 1.00 79.56 117 GLN A CA 1
ATOM 963 C C . GLN A 1 117 ? -11.536 -29.776 -2.031 1.00 79.56 117 GLN A C 1
ATOM 965 O O . GLN A 1 117 ? -12.226 -30.764 -1.751 1.00 79.56 117 GLN A O 1
ATOM 970 N N . SER A 1 118 ? -11.982 -28.536 -1.874 1.00 83.75 118 SER A N 1
ATOM 971 C CA . SER A 1 118 ? -13.325 -28.231 -1.406 1.00 83.75 118 SER A CA 1
ATOM 972 C C . SER A 1 118 ? -14.154 -27.651 -2.535 1.00 83.75 118 SER A C 1
ATOM 974 O O . SER A 1 118 ? -13.632 -27.281 -3.576 1.00 83.75 118 SER A O 1
ATOM 976 N N . ASN A 1 119 ? -15.469 -27.711 -2.376 1.00 84.44 119 ASN A N 1
ATOM 977 C CA . ASN A 1 119 ? -16.420 -27.119 -3.298 1.00 84.44 119 ASN A CA 1
ATOM 978 C C . ASN A 1 119 ? -17.660 -26.693 -2.524 1.00 84.44 119 ASN A C 1
ATOM 980 O O . ASN A 1 119 ? -18.030 -27.310 -1.518 1.00 84.44 119 ASN A O 1
ATOM 984 N N . LEU A 1 120 ? -18.352 -25.689 -3.038 1.00 86.88 120 LEU A N 1
ATOM 985 C CA . LEU A 1 120 ? -19.671 -25.320 -2.564 1.00 86.88 120 LEU A CA 1
ATOM 986 C C . LEU A 1 120 ? -20.709 -26.344 -3.034 1.00 86.88 120 LEU A C 1
ATOM 988 O O . LEU A 1 120 ? -20.739 -26.783 -4.190 1.00 86.88 120 LEU A O 1
ATOM 992 N N . VAL A 1 121 ? -21.586 -26.723 -2.113 1.00 85.44 121 VAL A N 1
ATOM 993 C CA . VAL A 1 121 ? -22.719 -27.615 -2.350 1.00 85.44 121 VAL A CA 1
ATOM 994 C C . VAL A 1 121 ? -23.976 -27.038 -1.712 1.00 85.44 121 VAL A C 1
ATOM 996 O O . VAL A 1 121 ? -23.929 -26.479 -0.618 1.00 85.44 121 VAL A O 1
ATOM 999 N N . ALA A 1 122 ? -25.122 -27.203 -2.363 1.00 84.75 122 ALA A N 1
ATOM 1000 C CA . ALA A 1 122 ? -26.419 -26.961 -1.748 1.00 84.75 122 ALA A CA 1
ATOM 1001 C C . ALA A 1 122 ? -27.031 -28.278 -1.256 1.00 84.75 122 ALA A C 1
ATOM 1003 O O . ALA A 1 122 ? -27.087 -29.276 -1.978 1.00 84.75 122 ALA A O 1
ATOM 1004 N N . LEU A 1 123 ? -27.514 -28.286 -0.013 1.00 83.06 123 LEU A N 1
ATOM 1005 C CA . LEU A 1 123 ? -28.210 -29.423 0.571 1.00 83.06 123 LEU A CA 1
ATOM 1006 C C . LEU A 1 123 ? -29.674 -29.433 0.128 1.00 83.06 123 LEU A C 1
ATOM 1008 O O . LEU A 1 123 ? -30.489 -28.610 0.560 1.00 83.06 123 LEU A O 1
ATOM 1012 N N . ASN A 1 124 ? -30.023 -30.426 -0.682 1.00 79.31 124 ASN A N 1
ATOM 1013 C CA . ASN A 1 124 ? -31.385 -30.669 -1.120 1.00 79.31 124 ASN A CA 1
ATOM 1014 C C . ASN A 1 124 ? -32.000 -31.821 -0.318 1.00 79.31 124 ASN A C 1
ATOM 1016 O O . ASN A 1 124 ? -31.396 -32.885 -0.160 1.00 79.31 124 ASN A O 1
ATOM 1020 N N . ILE A 1 125 ? -33.209 -31.604 0.201 1.00 78.31 125 ILE A N 1
ATOM 1021 C CA . ILE A 1 125 ? -33.969 -32.607 0.948 1.00 78.31 125 ILE A CA 1
ATOM 1022 C C . ILE A 1 125 ? -35.292 -32.802 0.222 1.00 78.31 125 ILE A C 1
ATOM 1024 O O . ILE A 1 125 ? -36.146 -31.911 0.207 1.00 78.31 125 ILE A O 1
ATOM 1028 N N . ASP A 1 126 ? -35.474 -33.978 -0.373 1.00 74.88 126 ASP A N 1
ATOM 1029 C CA . ASP A 1 126 ? -36.726 -34.294 -1.052 1.00 74.88 126 ASP A CA 1
ATOM 1030 C C . ASP A 1 126 ? -37.880 -34.544 -0.056 1.00 74.88 126 ASP A C 1
ATOM 1032 O O . ASP A 1 126 ? -37.709 -34.658 1.163 1.00 74.88 126 ASP A O 1
ATOM 1036 N N . ALA A 1 127 ? -39.104 -34.665 -0.578 1.00 71.69 127 ALA A N 1
ATOM 1037 C CA . ALA A 1 127 ? -40.297 -34.921 0.235 1.00 71.69 127 ALA A CA 1
ATOM 1038 C C . ALA A 1 127 ? -40.265 -36.277 0.978 1.00 71.69 127 ALA A C 1
ATOM 1040 O O . ALA A 1 127 ? -41.137 -36.548 1.808 1.00 71.69 127 ALA A O 1
ATOM 1041 N N . GLN A 1 128 ? -39.295 -37.139 0.669 1.00 72.94 128 GLN A N 1
ATOM 1042 C CA . GLN A 1 128 ? -39.069 -38.453 1.256 1.00 72.94 128 GLN A CA 1
ATOM 1043 C C . GLN A 1 128 ? -37.883 -38.466 2.242 1.00 72.94 128 GLN A C 1
ATOM 1045 O O . GLN A 1 128 ? -37.582 -39.530 2.782 1.00 72.94 128 GLN A O 1
ATOM 1050 N N . GLN A 1 129 ? -37.285 -37.303 2.545 1.00 70.56 129 GLN A N 1
ATOM 1051 C CA . GLN A 1 129 ? -36.099 -37.131 3.400 1.00 70.56 129 GLN A CA 1
ATOM 1052 C C . GLN A 1 129 ? -34.822 -37.790 2.859 1.00 70.56 129 GLN A C 1
ATOM 1054 O O . GLN A 1 129 ? -33.948 -38.183 3.638 1.00 70.56 129 GLN A O 1
ATOM 1059 N N . ASN A 1 130 ? -34.695 -37.912 1.539 1.00 73.25 130 ASN A N 1
ATOM 1060 C CA . ASN A 1 130 ? -33.412 -38.239 0.930 1.00 73.25 130 ASN A CA 1
ATOM 1061 C C . ASN A 1 130 ? -32.587 -36.957 0.802 1.00 73.25 130 ASN A C 1
ATOM 1063 O O . ASN A 1 130 ? -33.086 -35.939 0.318 1.00 73.25 130 ASN A O 1
ATOM 1067 N N . TYR A 1 131 ? -31.339 -37.028 1.257 1.00 76.69 131 TYR A N 1
ATOM 1068 C CA . TYR A 1 131 ? -30.375 -35.939 1.180 1.00 76.69 131 TYR A CA 1
ATOM 1069 C C . TYR A 1 131 ? -29.580 -36.068 -0.117 1.00 76.69 131 TYR A C 1
ATOM 1071 O O . TYR A 1 131 ? -29.075 -37.150 -0.421 1.00 76.69 131 TYR A O 1
ATOM 1079 N N . ALA A 1 132 ? -29.458 -34.974 -0.858 1.00 78.62 132 ALA A N 1
ATOM 1080 C CA . ALA A 1 132 ? -28.612 -34.879 -2.039 1.00 78.62 132 ALA A CA 1
ATOM 1081 C C . ALA A 1 132 ? -27.798 -33.583 -1.992 1.00 78.62 132 ALA A C 1
ATOM 1083 O O . ALA A 1 132 ? -28.278 -32.566 -1.491 1.00 78.62 132 ALA A O 1
ATOM 1084 N N . PHE A 1 133 ? -26.571 -33.639 -2.508 1.00 80.81 133 PHE A N 1
ATOM 1085 C CA . PHE A 1 133 ? -25.768 -32.452 -2.774 1.00 80.81 133 PHE A CA 1
ATOM 1086 C C . PHE A 1 133 ? -26.002 -32.001 -4.211 1.00 80.81 133 PHE A C 1
ATOM 1088 O O . PHE A 1 133 ? -25.772 -32.767 -5.148 1.00 80.81 133 PHE A O 1
ATOM 1095 N N . ASP A 1 134 ? -26.424 -30.753 -4.366 1.00 82.19 134 ASP A N 1
ATOM 1096 C CA . ASP A 1 134 ? -26.353 -30.039 -5.631 1.00 82.19 134 ASP A CA 1
ATOM 1097 C C . ASP A 1 134 ? -24.983 -29.350 -5.671 1.00 82.19 134 ASP A C 1
ATOM 1099 O O . ASP A 1 134 ? -24.693 -28.482 -4.852 1.00 82.19 134 ASP A O 1
ATOM 1103 N N . TYR A 1 135 ? -24.098 -29.807 -6.555 1.00 80.25 135 TYR A N 1
ATOM 1104 C CA . TYR A 1 135 ? -22.739 -29.277 -6.674 1.00 80.25 135 TYR A CA 1
ATOM 1105 C C . TYR A 1 135 ? -22.750 -27.912 -7.365 1.00 80.25 135 TYR A C 1
ATOM 1107 O O . TYR A 1 135 ? -23.275 -27.798 -8.475 1.00 80.25 135 TYR A O 1
ATOM 1115 N N . LEU A 1 136 ? -22.144 -26.913 -6.722 1.00 78.94 136 LEU A N 1
ATOM 1116 C CA . LEU A 1 136 ? -22.132 -25.519 -7.176 1.00 78.94 136 LEU A CA 1
ATOM 1117 C C . LEU A 1 136 ? -20.745 -25.065 -7.661 1.00 78.94 136 LEU A C 1
ATOM 1119 O O . LEU A 1 136 ? -20.627 -24.049 -8.333 1.00 78.94 136 LEU A O 1
ATOM 1123 N N . GLY A 1 137 ? -19.696 -25.855 -7.415 1.00 80.88 137 GLY A N 1
ATOM 1124 C CA . GLY A 1 137 ? -18.326 -25.511 -7.805 1.00 80.88 137 GLY A CA 1
ATOM 1125 C C . GLY A 1 137 ? -17.654 -24.598 -6.788 1.00 80.88 137 GLY A C 1
ATOM 1126 O O . GLY A 1 137 ? -17.953 -24.686 -5.601 1.00 80.88 137 GLY A O 1
ATOM 1127 N N . SER A 1 138 ? -16.741 -23.741 -7.245 1.00 79.38 138 SER A N 1
ATOM 1128 C CA . SER A 1 138 ? -15.962 -22.859 -6.367 1.00 79.38 138 SER A CA 1
ATOM 1129 C C . SER A 1 138 ? -16.620 -21.513 -6.073 1.00 79.38 138 SER A C 1
ATOM 1131 O O . SER A 1 138 ? -16.128 -20.740 -5.257 1.00 79.38 138 SER A O 1
ATOM 1133 N N . SER A 1 139 ? -17.739 -21.200 -6.730 1.00 82.31 139 SER A N 1
ATOM 1134 C CA . SER A 1 139 ? -18.520 -20.001 -6.430 1.00 82.31 139 SER A CA 1
ATOM 1135 C C . SER A 1 139 ? -19.995 -20.190 -6.767 1.00 82.31 139 SER A C 1
ATOM 1137 O O . SER A 1 139 ? -20.319 -20.901 -7.714 1.00 82.31 139 SER A O 1
ATOM 1139 N N . GLU A 1 140 ? -20.880 -19.551 -6.001 1.00 83.50 140 GLU A N 1
ATOM 1140 C CA . GLU A 1 140 ? -22.328 -19.543 -6.238 1.00 83.50 140 GLU A CA 1
ATOM 1141 C C . GLU A 1 140 ? -22.912 -18.149 -6.010 1.00 83.50 140 GLU A C 1
ATOM 1143 O O . GLU A 1 140 ? -22.715 -17.556 -4.946 1.00 83.50 140 GLU A O 1
ATOM 1148 N N . THR A 1 141 ? -23.694 -17.661 -6.975 1.00 81.50 141 THR A N 1
ATOM 1149 C CA . THR A 1 141 ? -24.417 -16.386 -6.890 1.00 81.50 141 THR A CA 1
ATOM 1150 C C . THR A 1 141 ? -25.890 -16.599 -6.563 1.00 81.50 141 THR A C 1
ATOM 1152 O O . THR A 1 141 ? -26.607 -17.271 -7.301 1.00 81.50 141 THR A O 1
ATOM 1155 N N . ILE A 1 142 ? -26.373 -15.927 -5.518 1.00 78.69 142 ILE A N 1
ATOM 1156 C CA . ILE A 1 142 ? -27.771 -15.940 -5.081 1.00 78.69 142 ILE A CA 1
ATOM 1157 C C . ILE A 1 142 ? -28.399 -14.531 -5.121 1.00 78.69 142 ILE A C 1
ATOM 1159 O O . ILE A 1 142 ? -27.787 -13.564 -4.654 1.00 78.69 142 ILE A O 1
ATOM 1163 N N . PRO A 1 143 ? -29.619 -14.363 -5.664 1.00 74.50 143 PRO A N 1
ATOM 1164 C CA . PRO A 1 143 ? -30.324 -13.087 -5.637 1.00 74.50 143 PRO A CA 1
ATOM 1165 C C . PRO A 1 143 ? -30.988 -12.793 -4.277 1.00 74.50 143 PRO A C 1
ATOM 1167 O O . PRO A 1 143 ? -31.756 -13.568 -3.716 1.00 74.50 143 PRO A O 1
ATOM 1170 N N . VAL A 1 144 ? -30.812 -11.577 -3.769 1.00 72.06 144 VAL A N 1
ATOM 1171 C CA . VAL A 1 144 ? -31.470 -11.071 -2.558 1.00 72.06 144 VAL A CA 1
ATOM 1172 C C . VAL A 1 144 ? -32.944 -10.800 -2.849 1.00 72.06 144 VAL A C 1
ATOM 1174 O O . VAL A 1 144 ? -33.343 -9.695 -3.219 1.00 72.06 144 VAL A O 1
ATOM 1177 N N . THR A 1 145 ? -33.791 -11.805 -2.656 1.00 67.50 145 THR A N 1
ATOM 1178 C CA . THR A 1 145 ? -35.245 -11.676 -2.823 1.00 67.50 145 THR A CA 1
ATOM 1179 C C . THR A 1 145 ? -35.987 -11.936 -1.515 1.00 67.50 145 THR A C 1
ATOM 1181 O O . THR A 1 145 ? -35.458 -12.512 -0.564 1.00 67.50 145 THR A O 1
ATOM 1184 N N . SER A 1 146 ? -37.244 -11.494 -1.448 1.00 63.62 146 SER A N 1
ATOM 1185 C CA . SER A 1 146 ? -38.142 -11.823 -0.332 1.00 63.62 146 SER A CA 1
ATOM 1186 C C . SER A 1 146 ? -38.473 -13.321 -0.253 1.00 63.62 146 SER A C 1
ATOM 1188 O O . SER A 1 146 ? -38.811 -13.809 0.828 1.00 63.62 146 SER A O 1
ATOM 1190 N N . ASP A 1 147 ? -38.326 -14.041 -1.371 1.00 56.47 147 ASP A N 1
ATOM 1191 C CA . ASP A 1 147 ? -38.533 -15.486 -1.488 1.00 56.47 147 ASP A CA 1
ATOM 1192 C C . ASP A 1 147 ? -37.261 -16.282 -1.131 1.00 56.47 147 ASP A C 1
ATOM 1194 O O . ASP A 1 147 ? -37.348 -17.303 -0.444 1.00 56.47 147 ASP A O 1
ATOM 1198 N N . GLU A 1 148 ? -36.070 -15.781 -1.481 1.00 56.16 148 GLU A N 1
ATOM 1199 C CA . GLU A 1 148 ? -34.763 -16.276 -1.016 1.00 56.16 148 GLU A CA 1
ATOM 1200 C C . GLU A 1 148 ? -34.400 -15.700 0.360 1.00 56.16 148 GLU A C 1
ATOM 1202 O O . GLU A 1 148 ? -33.334 -15.146 0.576 1.00 56.16 148 GLU A O 1
ATOM 1207 N N . PHE A 1 149 ? -35.335 -15.822 1.306 1.00 53.88 149 PHE A N 1
ATOM 1208 C CA . PHE A 1 149 ? -35.179 -15.762 2.767 1.00 53.88 149 PHE A CA 1
ATOM 1209 C C . PHE A 1 149 ? -34.196 -14.766 3.395 1.00 53.88 149 PHE A C 1
ATOM 1211 O O . PHE A 1 149 ? -33.805 -14.958 4.547 1.00 53.88 149 PHE A O 1
ATOM 1218 N N . TYR A 1 150 ? -33.837 -13.686 2.713 1.00 65.62 150 TYR A N 1
ATOM 1219 C CA . TYR A 1 150 ? -32.902 -12.695 3.215 1.00 65.62 150 TYR A CA 1
ATOM 1220 C C . TYR A 1 150 ? -31.605 -13.302 3.788 1.00 65.62 150 TYR A C 1
ATOM 1222 O O . TYR A 1 150 ? -31.034 -12.670 4.654 1.00 65.62 150 TYR A O 1
ATOM 1230 N N . MET A 1 151 ? -31.148 -14.499 3.404 1.00 69.44 151 MET A N 1
ATOM 1231 C CA . MET A 1 151 ? -29.923 -15.138 3.928 1.00 69.44 151 MET A CA 1
ATOM 1232 C C . MET A 1 151 ? -29.488 -16.298 3.028 1.00 69.44 151 MET A C 1
ATOM 1234 O O . MET A 1 151 ? -30.309 -16.834 2.282 1.00 69.44 151 MET A O 1
ATOM 1238 N N . ILE A 1 152 ? -28.233 -16.738 3.157 1.00 73.56 152 ILE A N 1
ATOM 1239 C CA . ILE A 1 152 ? -27.731 -17.931 2.464 1.00 73.56 152 ILE A CA 1
ATOM 1240 C C . ILE A 1 152 ? -28.489 -19.162 2.972 1.00 73.56 152 ILE A C 1
ATOM 1242 O O . ILE A 1 152 ? -28.515 -19.437 4.175 1.00 73.56 152 ILE A O 1
ATOM 1246 N N . LYS A 1 153 ? -29.115 -19.917 2.064 1.00 69.06 153 LYS A N 1
ATOM 1247 C CA . LYS A 1 153 ? -29.876 -21.117 2.418 1.00 69.06 153 LYS A CA 1
ATOM 1248 C C . LYS A 1 153 ? -29.225 -22.387 1.933 1.00 69.06 153 LYS A C 1
ATOM 1250 O O . LYS A 1 153 ? -28.957 -22.530 0.751 1.00 69.06 153 LYS A O 1
ATOM 1255 N N . ASN A 1 154 ? -29.101 -23.342 2.855 1.00 74.69 154 ASN A N 1
ATOM 1256 C CA . ASN A 1 154 ? -28.676 -24.712 2.581 1.00 74.69 154 ASN A CA 1
ATOM 1257 C C . ASN A 1 154 ? -27.328 -24.818 1.850 1.00 74.69 154 ASN A C 1
ATOM 1259 O O . ASN A 1 154 ? -27.025 -25.882 1.331 1.00 74.69 154 ASN A O 1
ATOM 1263 N N . LEU A 1 155 ? -26.518 -23.758 1.831 1.00 84.44 155 LEU A N 1
ATOM 1264 C CA . LEU A 1 155 ? -25.192 -23.761 1.230 1.00 84.44 155 LEU A CA 1
ATOM 1265 C C . LEU A 1 155 ? -24.179 -24.322 2.220 1.00 84.44 155 LEU A C 1
ATOM 1267 O O . LEU A 1 155 ? -24.213 -23.991 3.405 1.00 84.44 155 LEU A O 1
ATOM 1271 N N . ALA A 1 156 ? -23.273 -25.151 1.744 1.00 86.00 156 ALA A N 1
ATOM 1272 C CA . ALA A 1 156 ? -22.223 -25.732 2.547 1.00 86.00 156 ALA A CA 1
ATOM 1273 C C . ALA A 1 156 ? -20.937 -25.853 1.738 1.00 86.00 156 ALA A C 1
ATOM 1275 O O . ALA A 1 156 ? -20.969 -25.964 0.517 1.00 86.00 156 ALA A O 1
ATOM 1276 N N . LEU A 1 157 ? -19.816 -25.868 2.442 1.00 87.69 157 LEU A N 1
ATOM 1277 C CA . LEU A 1 157 ? -18.531 -26.277 1.906 1.00 87.69 157 LEU A CA 1
ATOM 1278 C C . LEU A 1 157 ? -18.388 -27.789 2.113 1.00 87.69 157 LEU A C 1
ATOM 1280 O O . LEU A 1 157 ? -18.542 -28.284 3.234 1.00 87.69 157 LEU A O 1
ATOM 1284 N N . PHE A 1 158 ? -18.103 -28.518 1.040 1.00 88.56 158 PHE A N 1
ATOM 1285 C CA . PHE A 1 158 ? -17.832 -29.950 1.073 1.00 88.56 158 PHE A CA 1
ATOM 1286 C C . PHE A 1 158 ? -16.425 -30.241 0.553 1.00 88.56 158 PHE A C 1
ATOM 1288 O O . PHE A 1 158 ? -16.080 -29.841 -0.557 1.00 88.56 158 PHE A O 1
ATOM 1295 N N . THR A 1 159 ? -15.632 -30.970 1.338 1.00 86.38 159 THR A N 1
ATOM 1296 C CA . THR A 1 159 ? -14.271 -31.376 0.965 1.00 86.38 159 THR A CA 1
ATOM 1297 C C . THR A 1 159 ? -14.224 -32.856 0.605 1.00 86.38 159 THR A C 1
ATOM 1299 O O . THR A 1 159 ? -14.332 -33.729 1.474 1.00 86.38 159 THR A O 1
ATOM 1302 N N . ASP A 1 160 ? -13.997 -33.142 -0.676 1.00 77.62 160 ASP A N 1
ATOM 1303 C CA . ASP A 1 160 ? -13.947 -34.505 -1.219 1.00 77.62 160 ASP A CA 1
ATOM 1304 C C . ASP A 1 160 ? -12.524 -35.088 -1.166 1.00 77.62 160 ASP A C 1
ATOM 1306 O O . ASP A 1 160 ? -11.944 -35.500 -2.168 1.00 77.62 160 ASP A O 1
ATOM 1310 N N . ALA A 1 161 ? -11.931 -35.075 0.028 1.00 76.62 161 ALA A N 1
ATOM 1311 C CA . ALA A 1 161 ? -10.574 -35.550 0.288 1.00 76.62 161 ALA A CA 1
ATOM 1312 C C . ALA A 1 161 ? -10.602 -36.876 1.069 1.00 76.62 161 ALA A C 1
ATOM 1314 O O . ALA A 1 161 ? -10.264 -36.925 2.252 1.00 76.62 161 ALA A O 1
ATOM 1315 N N . TYR A 1 162 ? -11.051 -37.946 0.411 1.00 80.62 162 TYR A N 1
ATOM 1316 C CA . TYR A 1 162 ? -11.085 -39.306 0.960 1.00 80.62 162 TYR A CA 1
ATOM 1317 C C . TYR A 1 162 ? -10.063 -40.225 0.282 1.00 80.62 162 TYR A C 1
ATOM 1319 O O . TYR A 1 162 ? -9.674 -39.994 -0.862 1.00 80.62 162 TYR A O 1
ATOM 1327 N N . ASP A 1 163 ? -9.703 -41.314 0.965 1.00 78.06 163 ASP A N 1
ATOM 1328 C CA . ASP A 1 163 ? -8.838 -42.388 0.473 1.00 78.06 163 ASP A CA 1
ATOM 1329 C C . ASP A 1 163 ? -7.493 -41.850 -0.081 1.00 78.06 163 ASP A C 1
ATOM 1331 O O . ASP A 1 163 ? -7.048 -42.238 -1.167 1.00 78.06 163 ASP A O 1
ATOM 1335 N N . LEU A 1 164 ? -6.853 -40.932 0.656 1.00 72.88 164 LEU A N 1
ATOM 1336 C CA . LEU A 1 164 ? -5.607 -40.277 0.241 1.00 72.88 164 LEU A CA 1
ATOM 1337 C C . LEU A 1 164 ? -4.378 -41.141 0.569 1.00 72.88 164 LEU A C 1
ATOM 1339 O O . LEU A 1 164 ? -4.250 -41.693 1.661 1.00 72.88 164 LEU A O 1
ATOM 1343 N N . ASP A 1 165 ? -3.420 -41.212 -0.361 1.00 70.75 165 ASP A N 1
ATOM 1344 C CA . ASP A 1 165 ? -2.158 -41.942 -0.147 1.00 70.75 165 ASP A CA 1
ATOM 1345 C C . ASP A 1 165 ? -1.224 -41.234 0.865 1.00 70.75 165 ASP A C 1
ATOM 1347 O O . ASP A 1 165 ? -0.414 -41.887 1.530 1.00 70.75 165 ASP A O 1
ATOM 1351 N N . GLU A 1 166 ? -1.335 -39.906 0.993 1.00 66.69 166 GLU A N 1
ATOM 1352 C CA . GLU A 1 166 ? -0.536 -39.048 1.879 1.00 66.69 166 GLU A CA 1
ATOM 1353 C C . GLU A 1 166 ? -1.424 -37.992 2.562 1.00 66.69 166 GLU A C 1
ATOM 1355 O O . GLU A 1 166 ? -2.481 -37.631 2.049 1.00 66.69 166 GLU A O 1
ATOM 1360 N N . ILE A 1 167 ? -0.995 -37.489 3.729 1.00 71.75 167 ILE A N 1
ATOM 1361 C CA . ILE A 1 167 ? -1.716 -36.425 4.447 1.00 71.75 167 ILE A CA 1
ATOM 1362 C C . ILE A 1 167 ? -1.697 -35.157 3.590 1.00 71.75 167 ILE A C 1
ATOM 1364 O O . ILE A 1 167 ? -0.624 -34.649 3.263 1.00 71.75 167 ILE A O 1
ATOM 1368 N N . LEU A 1 168 ? -2.880 -34.631 3.283 1.00 71.44 168 LEU A N 1
ATOM 1369 C CA . LEU A 1 168 ? -3.046 -33.353 2.610 1.00 71.44 168 LEU A CA 1
ATOM 1370 C C . LEU A 1 168 ? -3.365 -32.261 3.633 1.00 71.44 168 LEU A C 1
ATOM 1372 O O . LEU A 1 168 ? -4.272 -32.413 4.448 1.00 71.44 168 LEU A O 1
ATOM 1376 N N . ILE A 1 169 ? -2.637 -31.151 3.550 1.00 75.88 169 ILE A N 1
ATOM 1377 C CA . ILE A 1 169 ? -2.947 -29.910 4.261 1.00 75.88 169 ILE A CA 1
ATOM 1378 C C . ILE A 1 169 ? -3.420 -28.916 3.200 1.00 75.88 169 ILE A C 1
ATOM 1380 O O . ILE A 1 169 ? -2.713 -28.703 2.216 1.00 75.88 169 ILE A O 1
ATOM 1384 N N . GLN A 1 170 ? -4.611 -28.349 3.384 1.00 68.19 170 GLN A N 1
ATOM 1385 C CA . GLN A 1 170 ? -5.121 -27.249 2.567 1.00 68.19 170 GLN A CA 1
ATOM 1386 C C . GLN A 1 170 ? -5.416 -26.047 3.463 1.00 68.19 170 GLN A C 1
ATOM 1388 O O . GLN A 1 170 ? -5.899 -26.211 4.583 1.00 68.19 170 GLN A O 1
ATOM 1393 N N . GLU A 1 171 ? -5.110 -24.867 2.947 1.00 73.19 171 GLU A N 1
ATOM 1394 C CA . GLU A 1 171 ? -5.352 -23.561 3.553 1.00 73.19 171 GLU A CA 1
ATOM 1395 C C . GLU A 1 171 ? -6.083 -22.718 2.510 1.00 73.19 171 GLU A C 1
ATOM 1397 O O . GLU A 1 171 ? -5.835 -22.884 1.314 1.00 73.19 171 GLU A O 1
ATOM 1402 N N . GLY A 1 172 ? -7.014 -21.880 2.952 1.00 71.0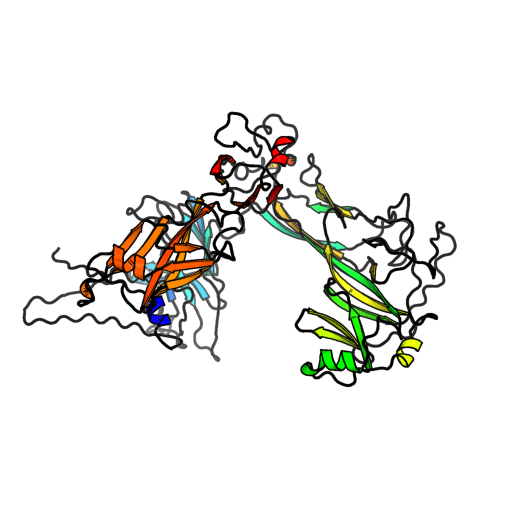6 172 GLY A N 1
ATOM 1403 C CA . GLY A 1 172 ? -7.858 -21.091 2.066 1.00 71.06 172 GLY A CA 1
ATOM 1404 C C . GLY A 1 172 ? -9.022 -20.454 2.811 1.00 71.06 172 GLY A C 1
ATOM 1405 O O . GLY A 1 172 ? -9.192 -20.658 4.016 1.00 71.06 172 GLY A O 1
ATOM 1406 N N . PHE A 1 173 ? -9.833 -19.698 2.077 1.00 76.31 173 PHE A N 1
ATOM 1407 C CA . PHE A 1 173 ? -10.909 -18.881 2.633 1.00 76.31 173 PHE A CA 1
ATOM 1408 C C . PHE A 1 173 ? -12.245 -19.182 1.953 1.00 76.31 173 PHE A C 1
ATOM 1410 O O . PHE A 1 173 ? -12.298 -19.705 0.838 1.00 76.31 173 PHE A O 1
ATOM 1417 N N . VAL A 1 174 ? -13.335 -18.855 2.648 1.00 77.94 174 VAL A N 1
ATOM 1418 C CA . VAL A 1 174 ? -14.682 -18.800 2.077 1.00 77.94 174 VAL A CA 1
ATOM 1419 C C . VAL A 1 174 ? -15.188 -17.380 2.258 1.00 77.94 174 VAL A C 1
ATOM 1421 O O . VAL A 1 174 ? -15.420 -16.943 3.386 1.00 77.94 174 VAL A O 1
ATOM 1424 N N . ASP A 1 175 ? -15.378 -16.686 1.146 1.00 78.62 175 ASP A N 1
ATOM 1425 C CA . ASP A 1 175 ? -15.714 -15.270 1.112 1.00 78.62 175 ASP A CA 1
ATOM 1426 C C . ASP A 1 175 ? -17.156 -15.035 0.674 1.00 78.62 175 ASP A C 1
ATOM 1428 O O . ASP A 1 175 ? -17.765 -15.815 -0.064 1.00 78.62 175 ASP A O 1
ATOM 1432 N N . LEU A 1 176 ? -17.696 -13.904 1.125 1.00 74.50 176 LEU A N 1
ATOM 1433 C CA . LEU A 1 176 ? -19.016 -13.415 0.763 1.00 74.50 176 LEU A CA 1
ATOM 1434 C C . LEU A 1 176 ? -18.889 -12.064 0.051 1.00 74.50 176 LEU A C 1
ATOM 1436 O O . LEU A 1 176 ? -18.608 -11.046 0.682 1.00 74.50 176 LEU A O 1
ATOM 1440 N N . TYR A 1 177 ? -19.166 -12.047 -1.247 1.00 73.25 177 TYR A N 1
ATOM 1441 C CA . TYR A 1 177 ? -19.108 -10.868 -2.106 1.00 73.25 177 TYR A CA 1
ATOM 1442 C C . TYR A 1 177 ? -20.505 -10.310 -2.375 1.00 73.25 177 TYR A C 1
ATOM 1444 O O . TYR A 1 177 ? -21.467 -11.048 -2.593 1.00 73.25 177 TYR A O 1
ATOM 1452 N N . TYR A 1 178 ? -20.628 -8.987 -2.418 1.00 66.75 178 TYR A N 1
ATOM 1453 C CA . TYR A 1 178 ? -21.828 -8.332 -2.932 1.00 66.75 178 TYR A CA 1
ATOM 1454 C C . TYR A 1 178 ? -21.774 -8.275 -4.469 1.00 66.75 178 TYR A C 1
ATOM 1456 O O . TYR A 1 178 ? -20.840 -7.706 -5.024 1.00 66.75 178 TYR A O 1
ATOM 1464 N N . GLY A 1 179 ? -22.769 -8.844 -5.155 1.00 58.19 179 GLY A N 1
ATOM 1465 C CA . GLY A 1 179 ? -22.843 -8.972 -6.620 1.00 58.19 179 GLY A CA 1
ATOM 1466 C C . GLY A 1 179 ? -22.683 -10.412 -7.129 1.00 58.19 179 GLY A C 1
ATOM 1467 O O . GLY A 1 179 ? -22.591 -11.347 -6.335 1.00 58.19 179 GLY A O 1
ATOM 1468 N N . SER A 1 180 ? -22.651 -10.602 -8.455 1.00 49.81 180 SER A N 1
ATOM 1469 C CA . SER A 1 180 ? -22.548 -11.907 -9.144 1.00 49.81 180 SER A CA 1
ATOM 1470 C C . SER A 1 180 ? -21.171 -12.576 -9.099 1.00 49.81 180 SER A C 1
ATOM 1472 O O . SER A 1 180 ? -20.938 -13.547 -9.814 1.00 49.81 180 SER A O 1
ATOM 1474 N N . GLY A 1 181 ? -20.231 -12.059 -8.302 1.00 42.31 181 GLY A N 1
ATOM 1475 C CA . GLY A 1 181 ? -18.898 -12.656 -8.153 1.00 42.31 181 GLY A CA 1
ATOM 1476 C C . GLY A 1 181 ? -18.075 -12.704 -9.441 1.00 42.31 181 GLY A C 1
ATOM 1477 O O . GLY A 1 181 ? -16.981 -13.251 -9.463 1.00 42.31 181 GLY A O 1
ATOM 1478 N N . THR A 1 182 ? -18.560 -12.085 -10.510 1.00 36.53 182 THR A N 1
ATOM 1479 C CA . THR A 1 182 ? -17.717 -11.436 -11.500 1.00 36.53 182 THR A CA 1
ATOM 1480 C C . THR A 1 182 ? -17.413 -10.045 -10.985 1.00 36.53 182 THR A C 1
ATOM 1482 O O . THR A 1 182 ? -18.336 -9.364 -10.529 1.00 36.53 182 THR A O 1
ATOM 1485 N N . ASP A 1 183 ? -16.142 -9.667 -11.076 1.00 35.78 183 ASP A N 1
ATOM 1486 C CA . ASP A 1 183 ? -15.628 -8.322 -10.839 1.00 35.78 183 ASP A CA 1
ATOM 1487 C C . ASP A 1 183 ? -16.675 -7.261 -11.192 1.00 35.78 183 ASP A C 1
ATOM 1489 O O . ASP A 1 183 ? -17.326 -7.334 -12.245 1.00 35.78 183 ASP A O 1
ATOM 1493 N N . VAL A 1 184 ? -16.919 -6.351 -10.250 1.00 38.56 184 VAL A N 1
ATOM 1494 C CA . VAL A 1 184 ? -18.014 -5.386 -10.318 1.00 38.56 184 VAL A CA 1
ATOM 1495 C C . VAL A 1 184 ? -17.797 -4.554 -11.572 1.00 38.56 184 VAL A C 1
ATOM 1497 O O . VAL A 1 184 ? -16.929 -3.691 -11.594 1.00 38.56 184 VAL A O 1
ATOM 1500 N N . VAL A 1 185 ? -18.568 -4.826 -12.631 1.00 44.97 185 VAL A N 1
ATOM 1501 C CA . VAL A 1 185 ? -18.467 -4.080 -13.887 1.00 44.97 185 VAL A CA 1
ATOM 1502 C C . VAL A 1 185 ? -18.561 -2.597 -13.554 1.00 44.97 185 VAL A C 1
ATOM 1504 O O . VAL A 1 185 ? -19.584 -2.104 -13.073 1.00 44.97 185 VAL A O 1
ATOM 1507 N N . GLY A 1 186 ? -17.454 -1.913 -13.785 1.00 52.69 186 GLY A N 1
ATOM 1508 C CA . GLY A 1 186 ? -17.182 -0.568 -13.333 1.00 52.69 186 GLY A CA 1
ATOM 1509 C C . GLY A 1 186 ? -15.709 -0.337 -13.556 1.00 52.69 186 GLY A C 1
ATOM 1510 O O . GLY A 1 186 ? -15.326 -0.077 -14.690 1.00 52.69 186 GLY A O 1
ATOM 1511 N N . GLU A 1 187 ? -14.916 -0.476 -12.504 1.00 58.56 187 GLU A N 1
ATOM 1512 C CA . GLU A 1 187 ? -13.477 -0.246 -12.499 1.00 58.56 187 GLU A CA 1
ATOM 1513 C C . GLU A 1 187 ? -12.721 -1.548 -12.754 1.00 58.56 187 GLU A C 1
ATOM 1515 O O . GLU A 1 187 ? -12.876 -2.520 -12.025 1.00 58.56 187 GLU A O 1
ATOM 1520 N N . GLU A 1 188 ? -11.922 -1.571 -13.815 1.00 62.78 188 GLU A N 1
ATOM 1521 C CA . GLU A 1 188 ? -11.013 -2.669 -14.115 1.00 62.78 188 GLU A CA 1
ATOM 1522 C C . GLU A 1 188 ? -9.577 -2.190 -13.876 1.00 62.78 188 GLU A C 1
ATOM 1524 O O . GLU A 1 188 ? -9.208 -1.074 -14.259 1.00 62.78 188 GLU A O 1
ATOM 1529 N N . TYR A 1 189 ? -8.764 -3.047 -13.260 1.00 70.62 189 TYR A N 1
ATOM 1530 C CA . TYR A 1 189 ? -7.327 -2.830 -13.140 1.00 70.62 189 TYR A CA 1
ATOM 1531 C C . TYR A 1 189 ? -6.634 -3.275 -14.425 1.00 70.62 189 TYR A C 1
ATOM 1533 O O . TYR A 1 189 ? -6.755 -4.420 -14.872 1.00 70.62 189 TYR A O 1
ATOM 1541 N N . TYR A 1 190 ? -5.874 -2.365 -15.016 1.00 75.62 190 TYR A N 1
ATOM 1542 C CA . TYR A 1 190 ? -5.118 -2.592 -16.231 1.00 75.62 190 TYR A CA 1
ATOM 1543 C C . TYR A 1 190 ? -3.629 -2.508 -15.939 1.00 75.62 190 TYR A C 1
ATOM 1545 O O . TYR A 1 190 ? -3.156 -1.571 -15.312 1.00 75.62 190 TYR A O 1
ATOM 1553 N N . SER A 1 191 ? -2.887 -3.458 -16.500 1.00 85.00 191 SER A N 1
ATOM 1554 C CA . SER A 1 191 ? -1.430 -3.426 -16.554 1.00 85.00 191 SER A CA 1
ATOM 1555 C C . SER A 1 191 ? -1.001 -3.434 -18.014 1.00 85.00 191 SER A C 1
ATOM 1557 O O . SER A 1 191 ? -1.340 -4.353 -18.774 1.00 85.00 191 SER A O 1
ATOM 1559 N N . LYS A 1 192 ? -0.298 -2.386 -18.453 1.00 84.62 192 LYS A N 1
ATOM 1560 C CA . LYS A 1 192 ? 0.178 -2.268 -19.837 1.00 84.62 192 LYS A CA 1
ATOM 1561 C C . LYS A 1 192 ? 1.668 -2.006 -19.888 1.00 84.62 192 LYS A C 1
ATOM 1563 O O . LYS A 1 192 ? 2.150 -0.982 -19.423 1.00 84.62 192 LYS A O 1
ATOM 1568 N N . ARG A 1 193 ? 2.380 -2.917 -20.548 1.00 86.69 193 ARG A N 1
ATOM 1569 C CA . ARG A 1 193 ? 3.814 -2.812 -20.801 1.00 86.69 193 ARG A CA 1
ATOM 1570 C C . ARG A 1 193 ? 4.095 -2.177 -22.160 1.00 86.69 193 ARG A C 1
ATOM 1572 O O . ARG A 1 193 ? 3.579 -2.636 -23.179 1.00 86.69 193 ARG A O 1
ATOM 1579 N N . PHE A 1 194 ? 4.983 -1.194 -22.167 1.00 85.00 194 PHE A N 1
ATOM 1580 C CA . PHE A 1 194 ? 5.505 -0.504 -23.338 1.00 85.00 194 PHE A CA 1
ATOM 1581 C C . PHE A 1 194 ? 7.007 -0.739 -23.439 1.00 85.00 194 PHE A C 1
ATOM 1583 O O . PHE A 1 194 ? 7.725 -0.676 -22.442 1.00 85.00 194 PHE A O 1
ATOM 1590 N N . TYR A 1 195 ? 7.480 -1.025 -24.647 1.00 83.75 195 TYR A N 1
ATOM 1591 C CA . TYR A 1 195 ? 8.906 -1.052 -24.949 1.00 83.75 195 TYR A CA 1
ATOM 1592 C C . TYR A 1 195 ? 9.339 0.326 -25.434 1.00 83.75 195 TYR A C 1
ATOM 1594 O O . TYR A 1 195 ? 8.564 1.030 -26.085 1.00 83.75 195 TYR A O 1
ATOM 1602 N N . MET A 1 196 ? 10.567 0.710 -25.098 1.00 78.94 196 MET A N 1
ATOM 1603 C CA . MET A 1 196 ? 11.153 1.925 -25.649 1.00 78.94 196 MET A CA 1
ATOM 1604 C C . MET A 1 196 ? 11.523 1.685 -27.111 1.00 78.94 196 MET A C 1
ATOM 1606 O O . MET A 1 196 ? 12.264 0.755 -27.418 1.00 78.94 196 MET A O 1
ATOM 1610 N N . ASP A 1 197 ? 11.022 2.543 -27.997 1.00 77.25 197 ASP A N 1
ATOM 1611 C CA . ASP A 1 197 ? 11.183 2.415 -29.445 1.00 77.25 197 ASP A CA 1
ATOM 1612 C C . ASP A 1 197 ? 11.742 3.704 -30.066 1.00 77.25 197 ASP A C 1
ATOM 1614 O O . ASP A 1 197 ? 11.484 4.822 -29.605 1.00 77.25 197 ASP A O 1
ATOM 1618 N N . HIS A 1 198 ? 12.457 3.557 -31.183 1.00 74.94 198 HIS A N 1
ATOM 1619 C CA . HIS A 1 198 ? 12.849 4.687 -32.024 1.00 74.94 198 HIS A CA 1
ATOM 1620 C C . HIS A 1 198 ? 11.671 5.229 -32.842 1.00 74.94 198 HIS A C 1
ATOM 1622 O O . HIS A 1 198 ? 10.804 4.485 -33.310 1.00 74.94 198 HIS A O 1
ATOM 1628 N N . VAL A 1 199 ? 11.674 6.541 -33.103 1.00 73.62 199 VAL A N 1
ATOM 1629 C CA . VAL A 1 199 ? 10.727 7.147 -34.051 1.00 73.62 199 VAL A CA 1
ATOM 1630 C C . VAL A 1 199 ? 10.958 6.543 -35.438 1.00 73.62 199 VAL A C 1
ATOM 1632 O O . VAL A 1 199 ? 12.067 6.584 -35.969 1.00 73.62 199 VAL A O 1
ATOM 1635 N N . VAL A 1 200 ? 9.896 6.009 -36.051 1.00 67.62 200 VAL A N 1
ATOM 1636 C CA . VAL A 1 200 ? 9.960 5.364 -37.372 1.00 67.62 200 VAL A CA 1
ATOM 1637 C C . VAL A 1 200 ? 10.525 6.333 -38.421 1.00 67.62 200 VAL A C 1
ATOM 1639 O O . VAL A 1 200 ? 9.882 7.312 -38.804 1.00 67.62 200 VAL A O 1
ATOM 1642 N N . GLY A 1 201 ? 11.722 6.027 -38.928 1.00 63.12 201 GLY A N 1
ATOM 1643 C CA . GLY A 1 201 ? 12.463 6.845 -39.887 1.00 63.12 201 GLY A CA 1
ATOM 1644 C C . GLY A 1 201 ? 13.455 6.028 -40.731 1.00 63.12 201 GLY A C 1
ATOM 1645 O O . GLY A 1 201 ? 13.535 4.811 -40.600 1.00 63.12 201 GLY A O 1
ATOM 1646 N N . PRO A 1 202 ? 14.204 6.663 -41.654 1.00 51.22 202 PRO A N 1
ATOM 1647 C CA . PRO A 1 202 ? 15.123 5.971 -42.568 1.00 51.22 202 PRO A CA 1
ATOM 1648 C C . PRO A 1 202 ? 16.440 5.495 -41.925 1.00 51.22 202 PRO A C 1
ATOM 1650 O O . PRO A 1 202 ? 17.296 4.977 -42.642 1.00 51.22 202 PRO A O 1
ATOM 1653 N N . ILE A 1 203 ? 16.630 5.709 -40.622 1.00 56.16 203 ILE A N 1
ATOM 1654 C CA . ILE A 1 203 ? 17.850 5.385 -39.878 1.00 56.16 203 ILE A CA 1
ATOM 1655 C C . ILE A 1 203 ? 17.459 4.372 -38.802 1.00 56.16 203 ILE A C 1
ATOM 1657 O O . ILE A 1 203 ? 16.471 4.587 -38.109 1.00 56.16 203 ILE A O 1
ATOM 1661 N N . ASP A 1 204 ? 18.223 3.286 -38.712 1.00 55.75 204 ASP A N 1
ATOM 1662 C CA . ASP A 1 204 ? 18.183 2.288 -37.638 1.00 55.75 204 ASP A CA 1
ATOM 1663 C C . ASP A 1 204 ? 19.382 2.601 -36.726 1.00 55.75 204 ASP A C 1
ATOM 1665 O O . ASP A 1 204 ? 20.503 2.171 -37.029 1.00 55.75 204 ASP A O 1
ATOM 1669 N N . PRO A 1 205 ? 19.239 3.537 -35.770 1.00 57.28 205 PRO A N 1
ATOM 1670 C CA . PRO A 1 205 ? 20.361 3.972 -34.953 1.00 57.28 205 PRO A CA 1
ATOM 1671 C C . PRO A 1 205 ? 20.760 2.885 -33.934 1.00 57.28 205 PRO A C 1
ATOM 1673 O O . PRO A 1 205 ? 19.976 1.983 -33.656 1.00 57.28 205 PRO A O 1
ATOM 1676 N N . PRO A 1 206 ? 21.987 2.937 -33.385 1.00 58.25 206 PRO A N 1
ATOM 1677 C CA . PRO A 1 206 ? 22.404 2.038 -32.308 1.00 58.25 206 PRO A CA 1
ATOM 1678 C C . PRO A 1 206 ? 21.509 2.176 -31.067 1.00 58.25 206 PRO A C 1
ATOM 1680 O O . PRO A 1 206 ? 21.004 3.269 -30.812 1.00 58.25 206 PRO A O 1
ATOM 1683 N N . ASP A 1 207 ? 21.443 1.116 -30.252 1.00 55.34 207 ASP A N 1
ATOM 1684 C CA . ASP A 1 207 ? 20.601 0.959 -29.045 1.00 55.34 207 ASP A CA 1
ATOM 1685 C C . ASP A 1 207 ? 20.686 2.092 -27.990 1.00 55.34 207 ASP A C 1
ATOM 1687 O O . ASP A 1 207 ? 19.910 2.078 -27.044 1.00 55.34 207 ASP A O 1
ATOM 1691 N N . TYR A 1 208 ? 21.589 3.071 -28.133 1.00 57.81 208 TYR A N 1
ATOM 1692 C CA . TYR A 1 208 ? 21.902 4.102 -27.128 1.00 57.81 208 TYR A CA 1
ATOM 1693 C C . TYR A 1 208 ? 21.990 5.526 -27.700 1.00 57.81 208 TYR A C 1
ATOM 1695 O O . TYR A 1 208 ? 22.544 6.424 -27.071 1.00 57.81 208 TYR A O 1
ATOM 1703 N N . TRP A 1 209 ? 21.507 5.750 -28.925 1.00 65.38 209 TRP A N 1
ATOM 1704 C CA . TRP A 1 209 ? 21.706 7.020 -29.626 1.00 65.38 209 TRP A CA 1
ATOM 1705 C C . TRP A 1 209 ? 20.445 7.885 -29.681 1.00 65.38 209 TRP A C 1
ATOM 1707 O O . TRP A 1 209 ? 19.372 7.393 -30.040 1.00 65.38 209 TRP A O 1
ATOM 1717 N N . SER A 1 210 ? 20.578 9.195 -29.429 1.00 62.41 210 SER A N 1
ATOM 1718 C CA . SER A 1 210 ? 19.530 10.170 -29.745 1.00 62.41 210 SER A CA 1
ATOM 1719 C C . SER A 1 210 ? 20.022 11.428 -30.469 1.00 62.41 210 SER A C 1
ATOM 1721 O O . SER A 1 210 ? 21.010 12.045 -30.080 1.00 62.41 210 SER A O 1
ATOM 1723 N N . GLU A 1 211 ? 19.267 11.887 -31.474 1.00 65.38 211 GLU A N 1
ATOM 1724 C CA . GLU A 1 211 ? 19.374 13.270 -31.960 1.00 65.38 211 GLU A CA 1
ATOM 1725 C C . GLU A 1 211 ? 18.671 14.200 -30.966 1.00 65.38 211 GLU A C 1
ATOM 1727 O O . GLU A 1 211 ? 17.580 13.886 -30.487 1.00 65.38 211 GLU A O 1
ATOM 1732 N N . ILE A 1 212 ? 19.293 15.338 -30.647 1.00 62.12 212 ILE A N 1
ATOM 1733 C CA . ILE A 1 212 ? 18.731 16.342 -29.738 1.00 62.12 212 ILE A CA 1
ATOM 1734 C C . ILE A 1 212 ? 18.426 17.609 -30.530 1.00 62.12 212 ILE A C 1
ATOM 1736 O O . ILE A 1 212 ? 19.308 18.199 -31.160 1.00 62.12 212 ILE A O 1
ATOM 1740 N N . SER A 1 213 ? 17.178 18.069 -30.452 1.00 61.75 213 SER A N 1
ATOM 1741 C CA . SER A 1 213 ? 16.739 19.331 -31.041 1.00 61.75 213 SER A CA 1
ATOM 1742 C C . SER A 1 213 ? 16.051 20.180 -29.980 1.00 61.75 213 SER A C 1
ATOM 1744 O O . SER A 1 213 ? 15.049 19.772 -29.406 1.00 61.75 213 SER A O 1
ATOM 1746 N N . GLY A 1 214 ? 16.603 21.361 -29.686 1.00 57.78 214 GLY A N 1
ATOM 1747 C CA . GLY A 1 214 ? 16.012 22.278 -28.704 1.00 57.78 214 GLY A CA 1
ATOM 1748 C C . GLY A 1 214 ? 15.969 21.749 -27.263 1.00 57.78 214 GLY A C 1
ATOM 1749 O O . GLY A 1 214 ? 15.124 22.206 -26.504 1.00 57.78 214 GLY A O 1
ATOM 1750 N N . GLY A 1 215 ? 16.855 20.813 -26.896 1.00 56.59 215 GLY A N 1
ATOM 1751 C CA . GLY A 1 215 ? 16.911 20.211 -25.556 1.00 56.59 215 GLY A CA 1
ATOM 1752 C C . GLY A 1 215 ? 16.068 18.942 -25.381 1.00 56.59 215 GLY A C 1
ATOM 1753 O O . GLY A 1 215 ? 16.020 18.407 -24.279 1.00 56.59 215 GLY A O 1
ATOM 1754 N N . THR A 1 216 ? 15.437 18.446 -26.452 1.00 61.50 216 THR A N 1
ATOM 1755 C CA . THR A 1 216 ? 14.600 17.235 -26.437 1.00 61.50 216 THR A CA 1
ATOM 1756 C C . THR A 1 216 ? 15.143 16.182 -27.402 1.00 61.50 216 THR A C 1
ATOM 1758 O O . THR A 1 216 ? 15.550 16.515 -28.522 1.00 61.50 216 THR A O 1
ATOM 1761 N N . ALA A 1 217 ? 15.120 14.914 -26.985 1.00 67.81 217 ALA A N 1
ATOM 1762 C CA . ALA A 1 217 ? 15.391 13.763 -27.847 1.00 67.81 217 ALA A CA 1
ATOM 1763 C C . ALA A 1 217 ? 14.344 13.656 -28.976 1.00 67.81 217 ALA A C 1
ATOM 1765 O O . ALA A 1 217 ? 13.154 13.510 -28.708 1.00 67.81 217 ALA A O 1
ATOM 1766 N N . SER A 1 218 ? 14.766 13.719 -30.245 1.00 69.12 218 SER A N 1
ATOM 1767 C CA . SER A 1 218 ? 13.863 13.693 -31.411 1.00 69.12 218 SER A CA 1
ATOM 1768 C C . SER A 1 218 ? 13.769 12.339 -32.121 1.00 69.12 218 SER A C 1
ATOM 1770 O O . SER A 1 218 ? 12.988 12.193 -33.060 1.00 69.12 218 SER A O 1
ATOM 1772 N N . THR A 1 219 ? 14.575 11.356 -31.722 1.00 71.12 219 THR A N 1
ATOM 1773 C CA . THR A 1 219 ? 14.684 10.044 -32.392 1.00 71.12 219 THR A CA 1
ATOM 1774 C C . THR A 1 219 ? 14.110 8.889 -31.577 1.00 71.12 219 THR A C 1
ATOM 1776 O O . THR A 1 219 ? 14.143 7.752 -32.043 1.00 71.12 219 THR A O 1
ATOM 1779 N N . TRP A 1 220 ? 13.548 9.172 -30.401 1.00 76.56 220 TRP A N 1
ATOM 1780 C CA . TRP A 1 220 ? 12.848 8.215 -29.541 1.00 76.56 220 TRP A CA 1
ATOM 1781 C C . TRP A 1 220 ? 11.370 8.560 -29.437 1.00 76.56 220 TRP A C 1
ATOM 1783 O O . TRP A 1 220 ? 10.994 9.734 -29.468 1.00 76.56 220 TRP A O 1
ATOM 1793 N N . VAL A 1 221 ? 10.524 7.534 -29.362 1.00 81.00 221 VAL A N 1
ATOM 1794 C CA . VAL A 1 221 ? 9.097 7.719 -29.103 1.00 81.00 221 VAL A CA 1
ATOM 1795 C C . VAL A 1 221 ? 8.952 8.256 -27.683 1.00 81.00 221 VAL A C 1
ATOM 1797 O O . VAL A 1 221 ? 9.313 7.583 -26.730 1.00 81.00 221 VAL A O 1
ATOM 1800 N N . SER A 1 222 ? 8.448 9.480 -27.547 1.00 80.19 222 SER A N 1
ATOM 1801 C CA . SER A 1 222 ? 8.276 10.138 -26.247 1.00 80.19 222 SER A CA 1
ATOM 1802 C C . SER A 1 222 ? 6.877 9.985 -25.670 1.00 80.19 222 SER A C 1
ATOM 1804 O O . SER A 1 222 ? 6.709 10.119 -24.466 1.00 80.19 222 SER A O 1
ATOM 1806 N N . THR A 1 223 ? 5.876 9.722 -26.509 1.00 86.31 223 THR A N 1
ATOM 1807 C CA . THR A 1 223 ? 4.469 9.699 -26.101 1.00 86.31 223 THR A CA 1
ATOM 1808 C C . THR A 1 223 ? 3.858 8.340 -26.399 1.00 86.31 223 THR A C 1
ATOM 1810 O O . THR A 1 223 ? 3.882 7.882 -27.544 1.00 86.31 223 THR A O 1
ATOM 1813 N N . PHE A 1 224 ? 3.270 7.720 -25.378 1.00 86.50 224 PHE A N 1
ATOM 1814 C CA . PHE A 1 224 ? 2.635 6.409 -25.470 1.00 86.50 224 PHE A CA 1
ATOM 1815 C C . PHE A 1 224 ? 1.191 6.512 -24.982 1.00 86.50 224 PHE A C 1
ATOM 1817 O O . PHE A 1 224 ? 0.932 6.844 -23.827 1.00 86.50 224 PHE A O 1
ATOM 1824 N N . THR A 1 225 ? 0.229 6.236 -25.863 1.00 85.81 225 THR A N 1
ATOM 1825 C CA . THR A 1 225 ? -1.186 6.157 -25.479 1.00 85.81 225 THR A CA 1
ATOM 1826 C C . THR A 1 225 ? -1.425 4.841 -24.758 1.00 85.81 225 THR A C 1
ATOM 1828 O O . THR A 1 225 ? -1.283 3.772 -25.361 1.00 85.81 225 THR A O 1
ATOM 1831 N N . PHE A 1 226 ? -1.791 4.912 -23.480 1.00 80.62 226 PHE A N 1
ATOM 1832 C CA . PHE A 1 226 ? -1.943 3.719 -22.656 1.00 80.62 226 PHE A CA 1
ATOM 1833 C C . PHE A 1 226 ? -3.388 3.380 -22.345 1.00 80.62 226 PHE A C 1
ATOM 1835 O O . PHE A 1 226 ? -3.698 2.196 -22.269 1.00 80.62 226 PHE A O 1
ATOM 1842 N N . SER A 1 227 ? -4.292 4.349 -22.265 1.00 76.06 227 SER A N 1
ATOM 1843 C CA . SER A 1 227 ? -5.707 4.060 -22.052 1.00 76.06 227 SER A CA 1
ATOM 1844 C C . SER A 1 227 ? -6.551 4.521 -23.229 1.00 76.06 227 SER A C 1
ATOM 1846 O O . SER A 1 227 ? -6.311 5.570 -23.818 1.00 76.06 227 SER A O 1
ATOM 1848 N N . ASN A 1 228 ? -7.541 3.694 -23.554 1.00 67.81 228 ASN A N 1
ATOM 1849 C CA . ASN A 1 228 ? -8.690 4.042 -24.382 1.00 67.81 228 ASN A CA 1
ATOM 1850 C C . ASN A 1 228 ? -10.005 3.916 -23.604 1.00 67.81 228 ASN A C 1
ATOM 1852 O O . ASN A 1 228 ? -11.061 3.706 -24.196 1.00 67.81 228 ASN A O 1
ATOM 1856 N N . SER A 1 229 ? -9.896 3.951 -22.281 1.00 65.06 229 SER A N 1
ATOM 1857 C CA . SER A 1 229 ? -10.966 3.809 -21.303 1.00 65.06 229 SER A CA 1
ATOM 1858 C C . SER A 1 229 ? -10.845 4.941 -20.291 1.00 65.06 229 SER A C 1
ATOM 1860 O O . SER A 1 229 ? -9.768 5.511 -20.111 1.00 65.06 229 SER A O 1
ATOM 1862 N N . PHE A 1 230 ? -11.954 5.257 -19.643 1.00 63.72 230 PHE A N 1
ATOM 1863 C CA . PHE A 1 230 ? -12.042 6.367 -18.709 1.00 63.72 230 PHE A CA 1
ATOM 1864 C C . PHE A 1 230 ? -11.197 6.079 -17.458 1.00 63.72 230 PHE A C 1
ATOM 1866 O O . PHE A 1 230 ? -11.475 5.092 -16.790 1.00 63.72 230 PHE A O 1
ATOM 1873 N N . LEU A 1 231 ? -10.190 6.888 -17.126 1.00 68.81 231 LEU A N 1
ATOM 1874 C CA . LEU A 1 231 ? -9.358 6.658 -15.933 1.00 68.81 231 LEU A CA 1
ATOM 1875 C C . LEU A 1 231 ? -10.138 6.957 -14.647 1.00 68.81 231 LEU A C 1
ATOM 1877 O O . LEU A 1 231 ? -10.897 7.922 -14.591 1.00 68.81 231 LEU A O 1
ATOM 1881 N N . THR A 1 232 ? -9.976 6.136 -13.613 1.00 65.69 232 THR A N 1
ATOM 1882 C CA . THR A 1 232 ? -10.505 6.456 -12.278 1.00 65.69 232 THR A CA 1
ATOM 1883 C C . THR A 1 232 ? -9.512 7.299 -11.484 1.00 65.69 232 THR A C 1
ATOM 1885 O O . THR A 1 232 ? -8.416 7.590 -11.947 1.00 65.69 232 THR A O 1
ATOM 1888 N N . THR A 1 233 ? -9.897 7.712 -10.275 1.00 61.12 233 THR A N 1
ATOM 1889 C CA . THR A 1 233 ? -9.043 8.495 -9.367 1.00 61.12 233 THR A CA 1
ATOM 1890 C C . THR A 1 233 ? -8.058 7.645 -8.559 1.00 61.12 233 THR A C 1
ATOM 1892 O O . THR A 1 233 ? -7.546 8.129 -7.550 1.00 61.12 233 THR A O 1
ATOM 1895 N N . ASN A 1 234 ? -7.864 6.375 -8.916 1.00 64.19 234 ASN A N 1
ATOM 1896 C CA . ASN A 1 234 ? -6.850 5.544 -8.271 1.00 64.19 234 ASN A CA 1
ATOM 1897 C C . ASN A 1 234 ? -5.459 5.934 -8.775 1.00 64.19 234 ASN A C 1
ATOM 1899 O O . ASN A 1 234 ? -5.315 6.485 -9.870 1.00 64.19 234 ASN A O 1
ATOM 1903 N N . GLU A 1 235 ? -4.444 5.613 -7.977 1.00 69.69 235 GLU A N 1
ATOM 1904 C CA . GLU A 1 235 ? -3.045 5.844 -8.329 1.00 69.69 235 GLU A CA 1
ATOM 1905 C C . GLU A 1 235 ? -2.675 5.172 -9.667 1.00 69.69 235 GLU A C 1
ATOM 1907 O O . GLU A 1 235 ? -3.148 4.078 -10.004 1.00 69.69 235 GLU A O 1
ATOM 1912 N N . ILE A 1 236 ? -1.847 5.868 -10.452 1.00 77.38 236 ILE A N 1
ATOM 1913 C CA . ILE A 1 236 ? -1.261 5.354 -11.690 1.00 77.38 236 ILE A CA 1
ATOM 1914 C C . ILE A 1 236 ? 0.217 5.109 -11.425 1.00 77.38 236 ILE A C 1
ATOM 1916 O O . ILE A 1 236 ? 1.018 6.042 -11.365 1.00 77.38 236 ILE A O 1
ATOM 1920 N N . ASP A 1 237 ? 0.575 3.839 -11.312 1.00 84.19 237 ASP A N 1
ATOM 1921 C CA . ASP A 1 237 ? 1.942 3.422 -11.058 1.00 84.19 237 ASP A CA 1
ATOM 1922 C C . ASP A 1 237 ? 2.685 3.205 -12.373 1.00 84.19 237 ASP A C 1
ATOM 1924 O O . ASP A 1 237 ? 2.259 2.447 -13.250 1.00 84.19 237 ASP A O 1
ATOM 1928 N N . VAL A 1 238 ? 3.852 3.837 -12.502 1.00 83.31 238 VAL A N 1
ATOM 1929 C CA . VAL A 1 238 ? 4.748 3.627 -13.642 1.00 83.31 238 VAL A CA 1
ATOM 1930 C C . VAL A 1 238 ? 6.049 3.033 -13.140 1.00 83.31 238 VAL A C 1
ATOM 1932 O O . VAL A 1 238 ? 6.855 3.689 -12.481 1.00 83.31 238 VAL A O 1
ATOM 1935 N N . SER A 1 239 ? 6.280 1.773 -13.483 1.00 86.19 239 SER A N 1
ATOM 1936 C CA . SER A 1 239 ? 7.486 1.041 -13.105 1.00 86.19 239 SER A CA 1
ATOM 1937 C C . SER A 1 239 ? 8.142 0.422 -14.327 1.00 86.19 239 SER A C 1
ATOM 1939 O O . SER A 1 239 ? 7.507 0.215 -15.353 1.00 86.19 239 SER A O 1
ATOM 1941 N N . GLY A 1 240 ? 9.434 0.129 -14.294 1.00 81.62 240 GLY A N 1
ATOM 1942 C CA . GLY A 1 240 ? 10.077 -0.446 -15.466 1.00 81.62 240 GLY A CA 1
ATOM 1943 C C . GLY A 1 240 ? 11.483 -0.936 -15.243 1.00 81.62 240 GLY A C 1
ATOM 1944 O O . GLY A 1 240 ? 12.075 -0.775 -14.181 1.00 81.62 240 GLY A O 1
ATOM 1945 N N . THR A 1 241 ? 12.005 -1.574 -16.283 1.00 78.38 241 THR A N 1
ATOM 1946 C CA . THR A 1 241 ? 13.385 -2.035 -16.334 1.00 78.38 241 THR A CA 1
ATOM 1947 C C . THR A 1 241 ? 14.234 -1.020 -17.078 1.00 78.38 241 THR A C 1
ATOM 1949 O O . THR A 1 241 ? 14.055 -0.836 -18.288 1.00 78.38 241 THR A O 1
ATOM 1952 N N . THR A 1 242 ? 15.189 -0.436 -16.369 1.00 78.06 242 THR A N 1
ATOM 1953 C CA . THR A 1 242 ? 16.151 0.533 -16.900 1.00 78.06 242 THR A CA 1
ATOM 1954 C C . THR A 1 242 ? 17.543 -0.080 -16.873 1.00 78.06 242 THR A C 1
ATOM 1956 O O . THR A 1 242 ? 17.877 -0.855 -15.970 1.00 78.06 242 THR A O 1
ATOM 1959 N N . PHE A 1 243 ? 18.349 0.225 -17.884 1.00 78.44 243 PHE A N 1
ATOM 1960 C CA . PHE A 1 243 ? 19.748 -0.168 -17.895 1.00 78.44 243 PHE A CA 1
ATOM 1961 C C . PHE A 1 243 ? 20.558 0.922 -17.209 1.00 78.44 243 PHE A C 1
ATOM 1963 O O . PHE A 1 243 ? 20.314 2.089 -17.451 1.00 78.44 243 PHE A O 1
ATOM 1970 N N . TYR A 1 244 ? 21.491 0.579 -16.337 1.00 79.25 244 TYR A N 1
ATOM 1971 C CA . TYR A 1 244 ? 22.327 1.545 -15.641 1.00 79.25 244 TYR A CA 1
ATOM 1972 C C . TYR A 1 244 ? 23.795 1.257 -15.891 1.00 79.25 244 TYR A C 1
ATOM 1974 O O . TYR A 1 244 ? 24.224 0.102 -15.927 1.00 79.25 244 TYR A O 1
ATOM 1982 N N . HIS A 1 245 ? 24.551 2.342 -15.975 1.00 77.06 245 HIS A N 1
ATOM 1983 C CA . HIS A 1 245 ? 25.999 2.371 -16.026 1.00 77.06 245 HIS A CA 1
ATOM 1984 C C . HIS A 1 245 ? 26.506 3.066 -14.770 1.00 77.06 245 HIS A C 1
ATOM 1986 O O . HIS A 1 245 ? 26.213 4.243 -14.556 1.00 77.06 245 HIS A O 1
ATOM 1992 N N . GLN A 1 246 ? 27.274 2.365 -13.943 1.00 82.38 246 GLN A N 1
ATOM 1993 C CA . GLN A 1 246 ? 27.913 2.952 -12.768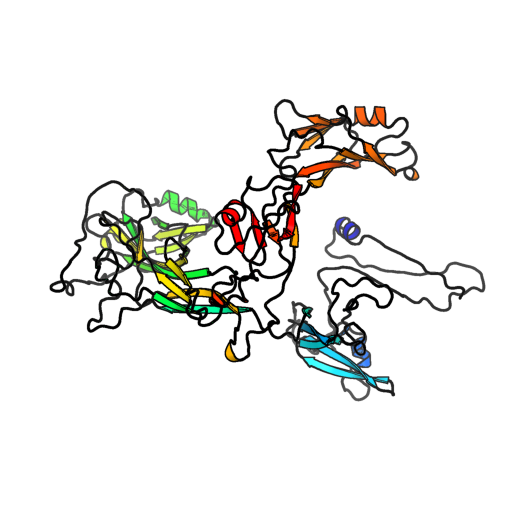 1.00 82.38 246 GLN A CA 1
ATOM 1994 C C . GLN A 1 246 ? 29.429 2.859 -12.893 1.00 82.38 246 GLN A C 1
ATOM 1996 O O . GLN A 1 246 ? 29.976 1.781 -13.130 1.00 82.38 246 GLN A O 1
ATOM 2001 N N . LEU A 1 247 ? 30.106 3.996 -12.761 1.00 80.19 247 LEU A N 1
ATOM 2002 C CA . LEU A 1 247 ? 31.559 4.096 -12.821 1.00 80.19 247 LEU A CA 1
ATOM 2003 C C . LEU A 1 247 ? 32.154 4.047 -11.419 1.00 80.19 247 LEU A C 1
ATOM 2005 O O . LEU A 1 247 ? 31.666 4.696 -10.498 1.00 80.19 247 LEU A O 1
ATOM 2009 N N . PHE A 1 248 ? 33.250 3.308 -11.299 1.00 86.06 248 PHE A N 1
ATOM 2010 C CA . PHE A 1 248 ? 34.028 3.180 -10.076 1.00 86.06 248 PHE A CA 1
ATOM 2011 C C . PHE A 1 248 ? 35.508 3.355 -10.392 1.00 86.06 248 PHE A C 1
ATOM 2013 O O . PHE A 1 248 ? 36.016 2.799 -11.373 1.00 86.06 248 PHE A O 1
ATOM 2020 N N . GLN A 1 249 ? 36.223 4.091 -9.546 1.00 86.50 249 GLN A N 1
ATOM 2021 C CA . GLN A 1 249 ? 37.662 4.274 -9.672 1.00 86.50 249 GLN A CA 1
ATOM 2022 C C . GLN A 1 249 ? 38.426 3.308 -8.760 1.00 86.50 249 GLN A C 1
ATOM 2024 O O . GLN A 1 249 ? 38.259 3.315 -7.539 1.00 86.50 249 GLN A O 1
ATOM 2029 N N . LEU A 1 250 ? 39.330 2.505 -9.327 1.00 89.56 250 LEU A N 1
ATOM 2030 C CA . LEU A 1 250 ? 40.234 1.666 -8.532 1.00 89.56 250 LEU A CA 1
ATOM 2031 C C . LEU A 1 250 ? 41.189 2.527 -7.693 1.00 89.56 250 LEU A C 1
ATOM 2033 O O . LEU A 1 250 ? 41.497 3.667 -8.033 1.00 89.56 250 LEU A O 1
ATOM 2037 N N . TYR A 1 251 ? 41.699 1.965 -6.595 1.00 91.31 251 TYR A N 1
ATOM 2038 C CA . TYR A 1 251 ? 42.634 2.645 -5.688 1.00 91.31 251 TYR A CA 1
ATOM 2039 C C . TYR A 1 251 ? 42.116 3.981 -5.116 1.00 91.31 251 TYR A C 1
ATOM 2041 O O . TYR A 1 251 ? 42.914 4.827 -4.703 1.00 91.31 251 TYR A O 1
ATOM 2049 N N . SER A 1 252 ? 40.794 4.156 -5.072 1.00 89.12 252 SER A N 1
ATOM 2050 C CA . SER A 1 252 ? 40.110 5.360 -4.599 1.00 89.12 252 SER A CA 1
ATOM 2051 C C . SER A 1 252 ? 39.188 5.060 -3.404 1.00 89.12 252 SER A C 1
ATOM 2053 O O . SER A 1 252 ? 39.209 3.957 -2.855 1.00 89.12 252 SER A O 1
ATOM 2055 N N . ALA A 1 253 ? 38.393 6.054 -2.992 1.00 86.06 253 ALA A N 1
ATOM 2056 C CA . ALA A 1 253 ? 37.363 5.896 -1.964 1.00 86.06 253 ALA A CA 1
ATOM 2057 C C . ALA A 1 253 ? 36.188 5.006 -2.409 1.00 86.06 253 ALA A C 1
ATOM 2059 O O . ALA A 1 253 ? 35.475 4.493 -1.552 1.00 86.06 253 ALA A O 1
ATOM 2060 N N . ASP A 1 254 ? 36.033 4.776 -3.713 1.00 86.56 254 ASP A N 1
ATOM 2061 C CA . ASP A 1 254 ? 35.005 3.897 -4.280 1.00 86.56 254 ASP A CA 1
ATOM 2062 C C . ASP A 1 254 ? 35.233 2.418 -3.920 1.00 86.56 254 ASP A C 1
ATOM 2064 O O . ASP A 1 254 ? 34.328 1.592 -4.030 1.00 86.56 254 ASP A O 1
ATOM 2068 N N . ILE A 1 255 ? 36.459 2.064 -3.509 1.00 95.25 255 ILE A N 1
ATOM 2069 C CA . ILE A 1 255 ? 36.855 0.688 -3.216 1.00 95.25 255 ILE A CA 1
ATOM 2070 C C . ILE A 1 255 ? 36.824 0.407 -1.718 1.00 95.25 255 ILE A C 1
ATOM 2072 O O . ILE A 1 255 ? 37.599 0.962 -0.936 1.00 95.25 255 ILE A O 1
ATOM 2076 N N . ILE A 1 256 ? 36.025 -0.584 -1.335 1.00 95.69 256 ILE A N 1
ATOM 2077 C CA . ILE A 1 256 ? 36.022 -1.142 0.014 1.00 95.69 256 ILE A CA 1
ATOM 2078 C C . ILE A 1 256 ? 37.184 -2.123 0.132 1.00 95.69 256 ILE A C 1
ATOM 2080 O O . ILE A 1 256 ? 37.305 -3.089 -0.631 1.00 95.69 256 ILE A O 1
ATOM 2084 N N . SER A 1 257 ? 38.065 -1.867 1.100 1.00 94.31 257 SER A N 1
ATOM 2085 C CA . SER A 1 257 ? 39.274 -2.661 1.293 1.00 94.31 257 SER A CA 1
ATOM 2086 C C . SER A 1 257 ? 38.953 -4.121 1.615 1.00 94.31 257 SER A C 1
ATOM 2088 O O . SER A 1 257 ? 37.896 -4.435 2.162 1.00 94.31 257 SER A O 1
ATOM 2090 N N . GLN A 1 258 ? 39.907 -5.018 1.345 1.00 94.19 258 GLN A N 1
ATOM 2091 C CA . GLN A 1 258 ? 39.779 -6.435 1.685 1.00 94.19 258 GLN A CA 1
ATOM 2092 C C . GLN A 1 258 ? 39.350 -6.651 3.142 1.00 94.19 258 GLN A C 1
ATOM 2094 O O . GLN A 1 258 ? 38.484 -7.473 3.424 1.00 94.19 258 GLN A O 1
ATOM 2099 N N . THR A 1 259 ? 39.972 -5.934 4.074 1.00 92.94 259 THR A N 1
ATOM 2100 C CA . THR A 1 259 ? 39.707 -6.099 5.505 1.00 92.94 259 THR A CA 1
ATOM 2101 C C . THR A 1 259 ? 38.278 -5.694 5.849 1.00 92.94 259 THR A C 1
ATOM 2103 O O . THR A 1 259 ? 37.593 -6.422 6.567 1.00 92.94 259 THR A O 1
ATOM 2106 N N . ASP A 1 260 ? 37.824 -4.564 5.313 1.00 94.19 260 ASP A N 1
ATOM 2107 C CA . ASP A 1 260 ? 36.521 -3.993 5.651 1.00 94.19 260 ASP A CA 1
ATOM 2108 C C . ASP A 1 260 ? 35.394 -4.815 5.021 1.00 94.19 260 ASP A C 1
ATOM 2110 O O . ASP A 1 260 ? 34.457 -5.203 5.715 1.00 94.19 260 ASP A O 1
ATOM 2114 N N . ILE A 1 261 ? 35.535 -5.208 3.749 1.00 93.12 261 ILE A N 1
ATOM 2115 C CA . ILE A 1 261 ? 34.503 -5.997 3.067 1.00 93.12 261 ILE A CA 1
ATOM 2116 C C . ILE A 1 261 ? 34.367 -7.407 3.657 1.00 93.12 261 ILE A C 1
ATOM 2118 O O . ILE A 1 261 ? 33.256 -7.897 3.838 1.00 93.12 261 ILE A O 1
ATOM 2122 N N . ASN A 1 262 ? 35.475 -8.053 4.047 1.00 90.62 262 ASN A N 1
ATOM 2123 C CA . ASN A 1 262 ? 35.405 -9.349 4.733 1.00 90.62 262 ASN A CA 1
ATOM 2124 C C . ASN A 1 262 ? 34.805 -9.219 6.145 1.00 90.62 262 ASN A C 1
ATOM 2126 O O . ASN A 1 262 ? 34.259 -10.192 6.658 1.00 90.62 262 ASN A O 1
ATOM 2130 N N . THR A 1 263 ? 34.899 -8.041 6.773 1.00 91.81 263 THR A N 1
ATOM 2131 C CA . THR A 1 263 ? 34.238 -7.772 8.058 1.00 91.81 263 THR A CA 1
ATOM 2132 C C . THR A 1 263 ? 32.731 -7.613 7.870 1.00 91.81 263 THR A C 1
ATOM 2134 O O . THR A 1 263 ? 31.972 -8.194 8.639 1.00 91.81 263 THR A O 1
ATOM 2137 N N . LEU A 1 264 ? 32.294 -6.893 6.829 1.00 90.31 264 LEU A N 1
ATOM 2138 C CA . LEU A 1 264 ? 30.872 -6.728 6.497 1.00 90.31 264 LEU A CA 1
ATOM 2139 C C . LEU A 1 264 ? 30.191 -8.066 6.180 1.00 90.31 264 LEU A C 1
ATOM 2141 O O . LEU A 1 264 ? 29.072 -8.312 6.616 1.00 90.31 264 LEU A O 1
ATOM 2145 N N . PHE A 1 265 ? 30.889 -8.956 5.476 1.00 90.38 265 PHE A N 1
ATOM 2146 C CA . PHE A 1 265 ? 30.354 -10.247 5.039 1.00 90.38 265 PHE A CA 1
ATOM 2147 C C . PHE A 1 265 ? 30.760 -11.429 5.932 1.00 90.38 265 PHE A C 1
ATOM 2149 O O . PHE A 1 265 ? 30.624 -12.583 5.519 1.00 90.38 265 PHE A O 1
ATOM 2156 N N . VAL A 1 266 ? 31.223 -11.180 7.163 1.00 86.75 266 VAL A N 1
ATOM 2157 C CA . VAL A 1 266 ? 31.744 -12.229 8.060 1.00 86.75 266 VAL A CA 1
ATOM 2158 C C . VAL A 1 266 ? 30.729 -13.348 8.333 1.00 86.75 266 VAL A C 1
ATOM 2160 O O . VAL A 1 266 ? 31.098 -14.524 8.342 1.00 86.75 266 VAL A O 1
ATOM 2163 N N . ASP A 1 267 ? 29.449 -12.997 8.468 1.00 84.56 267 ASP A N 1
ATOM 2164 C CA . ASP A 1 267 ? 28.368 -13.936 8.791 1.00 84.56 267 ASP A CA 1
ATOM 2165 C C . ASP A 1 267 ? 27.776 -14.634 7.551 1.00 84.56 267 ASP A C 1
ATOM 2167 O O . ASP A 1 267 ? 27.061 -15.627 7.679 1.00 84.56 267 ASP A O 1
ATOM 2171 N N . SER A 1 268 ? 28.114 -14.171 6.339 1.00 79.88 268 SER A N 1
ATOM 2172 C CA . SER A 1 268 ? 27.614 -14.738 5.072 1.00 79.88 268 SER A CA 1
ATOM 2173 C C . SER A 1 268 ? 28.312 -16.043 4.661 1.00 79.88 268 SER A C 1
ATOM 2175 O O . SER A 1 268 ? 27.825 -16.782 3.807 1.00 79.88 268 SER A O 1
ATOM 2177 N N . GLY A 1 269 ? 29.483 -16.333 5.240 1.00 80.69 269 GLY A N 1
ATOM 2178 C CA . GLY A 1 269 ? 30.304 -17.491 4.876 1.00 80.69 269 GLY A CA 1
ATOM 2179 C C . GLY A 1 269 ? 31.034 -17.374 3.529 1.00 80.69 269 GLY A C 1
ATOM 2180 O O . GLY A 1 269 ? 31.734 -18.317 3.146 1.00 80.69 269 GLY A O 1
ATOM 2181 N N . ILE A 1 270 ? 30.923 -16.241 2.827 1.00 86.44 270 ILE A N 1
ATOM 2182 C CA . ILE A 1 270 ? 31.648 -15.966 1.580 1.00 86.44 270 ILE A CA 1
ATOM 2183 C C . ILE A 1 270 ? 33.137 -15.770 1.892 1.00 86.44 270 ILE A C 1
ATOM 2185 O O . ILE A 1 270 ? 33.513 -15.065 2.826 1.00 86.44 270 ILE A O 1
ATOM 2189 N N . GLN A 1 271 ? 34.009 -16.418 1.117 1.00 84.38 271 GLN A N 1
ATOM 2190 C CA . GLN A 1 271 ? 35.458 -16.401 1.342 1.00 84.38 271 GLN A CA 1
ATOM 2191 C C . GLN A 1 271 ? 36.225 -15.882 0.127 1.00 84.38 271 GLN A C 1
ATOM 2193 O O . GLN A 1 271 ? 35.738 -15.909 -0.999 1.00 84.38 271 GLN A O 1
ATOM 2198 N N . ASN A 1 272 ? 37.483 -15.495 0.360 1.00 88.19 272 ASN A N 1
ATOM 2199 C CA . ASN A 1 272 ? 38.440 -15.031 -0.653 1.00 88.19 272 ASN A CA 1
ATOM 2200 C C . ASN A 1 272 ? 38.079 -13.704 -1.334 1.00 88.19 272 ASN A C 1
ATOM 2202 O O . ASN A 1 272 ? 38.621 -13.407 -2.400 1.00 88.19 272 ASN A O 1
ATOM 2206 N N . ILE A 1 273 ? 37.236 -12.882 -0.707 1.00 94.19 273 ILE A N 1
ATOM 2207 C CA . ILE A 1 273 ? 36.965 -11.523 -1.176 1.00 94.19 273 ILE A CA 1
ATOM 2208 C C . ILE A 1 273 ? 38.278 -10.729 -1.102 1.00 94.19 273 ILE A C 1
ATOM 2210 O O . ILE A 1 273 ? 38.960 -10.746 -0.071 1.00 94.19 273 ILE A O 1
ATOM 2214 N N . GLN A 1 274 ? 38.660 -10.085 -2.203 1.00 96.00 274 GLN A N 1
ATOM 2215 C CA . GLN A 1 274 ? 39.862 -9.256 -2.333 1.00 96.00 274 GLN A CA 1
ATOM 2216 C C . GLN A 1 274 ? 39.547 -7.769 -2.158 1.00 96.00 274 GLN A C 1
ATOM 2218 O O . GLN A 1 274 ? 40.363 -7.038 -1.608 1.00 96.00 274 GLN A O 1
ATOM 2223 N N . PHE A 1 275 ? 38.377 -7.324 -2.608 1.00 97.00 275 PHE A N 1
ATOM 2224 C CA . PHE A 1 275 ? 37.814 -5.995 -2.362 1.00 97.00 275 PHE A CA 1
ATOM 2225 C C . PHE A 1 275 ? 36.324 -6.003 -2.735 1.00 97.00 275 PHE A C 1
ATOM 2227 O O . PHE A 1 275 ? 35.837 -6.993 -3.290 1.00 97.00 275 PHE A O 1
ATOM 2234 N N . GLY A 1 276 ? 35.607 -4.921 -2.442 1.00 95.62 276 GLY A N 1
ATOM 2235 C CA . GLY A 1 276 ? 34.236 -4.733 -2.916 1.00 95.62 276 GLY A CA 1
ATOM 2236 C C . GLY A 1 276 ? 33.963 -3.304 -3.364 1.00 95.62 276 GLY A C 1
ATOM 2237 O O . GLY A 1 276 ? 34.755 -2.407 -3.078 1.00 95.62 276 GLY A O 1
ATOM 2238 N N . VAL A 1 277 ? 32.844 -3.110 -4.055 1.00 95.00 277 VAL A N 1
ATOM 2239 C CA . VAL A 1 277 ? 32.250 -1.787 -4.298 1.00 95.00 277 VAL A CA 1
ATOM 2240 C C . VAL A 1 277 ? 30.787 -1.812 -3.891 1.00 95.00 277 VAL A C 1
ATOM 2242 O O . VAL A 1 277 ? 30.126 -2.843 -4.029 1.00 95.00 277 VAL A O 1
ATOM 2245 N N . GLU A 1 278 ? 30.309 -0.693 -3.364 1.00 93.06 278 GLU A N 1
ATOM 2246 C CA . GLU A 1 278 ? 28.914 -0.493 -2.978 1.00 93.06 278 GLU A CA 1
ATOM 2247 C C . GLU A 1 278 ? 28.129 0.064 -4.167 1.00 93.06 278 GLU A C 1
ATOM 2249 O O . GLU A 1 278 ? 28.557 1.017 -4.822 1.00 93.06 278 GLU A O 1
ATOM 2254 N N . LEU A 1 279 ? 27.002 -0.567 -4.479 1.00 88.50 279 LEU A N 1
ATOM 2255 C CA . LEU A 1 279 ? 26.062 -0.083 -5.487 1.00 88.50 279 LEU A CA 1
ATOM 2256 C C . LEU A 1 279 ? 25.021 0.814 -4.801 1.00 88.50 279 LEU A C 1
ATOM 2258 O O . LEU A 1 279 ? 24.855 0.750 -3.588 1.00 88.50 279 LEU A O 1
ATOM 2262 N N . SER A 1 280 ? 24.320 1.659 -5.561 1.00 81.38 280 SER A N 1
ATOM 2263 C CA . SER A 1 280 ? 23.303 2.551 -4.982 1.00 81.38 280 SER A CA 1
ATOM 2264 C C . SER A 1 280 ? 22.187 1.759 -4.283 1.00 81.38 280 SER A C 1
ATOM 2266 O O . SER A 1 280 ? 21.527 0.913 -4.897 1.00 81.38 280 SER A O 1
ATOM 2268 N N . ASP A 1 281 ? 21.953 2.065 -3.005 1.00 76.06 281 ASP A N 1
ATOM 2269 C CA . ASP A 1 281 ? 20.891 1.438 -2.213 1.00 76.06 281 ASP A CA 1
ATOM 2270 C C . ASP A 1 281 ? 19.494 1.814 -2.734 1.00 76.06 281 ASP A C 1
ATOM 2272 O O . ASP A 1 281 ? 18.590 0.974 -2.697 1.00 76.06 281 ASP A O 1
ATOM 2276 N N . ASP A 1 282 ? 19.360 2.992 -3.349 1.00 72.25 282 ASP A N 1
ATOM 2277 C CA . ASP A 1 282 ? 18.109 3.530 -3.900 1.00 72.25 282 ASP A CA 1
ATOM 2278 C C . ASP A 1 282 ? 17.645 2.824 -5.189 1.00 72.25 282 ASP A C 1
ATOM 2280 O O . ASP A 1 282 ? 16.491 2.962 -5.588 1.00 72.25 282 ASP A O 1
ATOM 2284 N N . ILE A 1 283 ? 18.513 2.040 -5.848 1.00 77.38 283 ILE A N 1
ATOM 2285 C CA . ILE A 1 283 ? 18.194 1.383 -7.126 1.00 77.38 283 ILE A CA 1
ATOM 2286 C C . ILE A 1 283 ? 18.006 -0.120 -6.945 1.00 77.38 283 ILE A C 1
ATOM 2288 O O . ILE A 1 283 ? 18.922 -0.832 -6.530 1.00 77.38 283 ILE A O 1
ATOM 2292 N N . SER A 1 284 ? 16.838 -0.653 -7.302 1.00 81.62 284 SER A N 1
ATOM 2293 C CA . SER A 1 284 ? 16.572 -2.093 -7.209 1.00 81.62 284 SER A CA 1
ATOM 2294 C C . SER A 1 284 ? 17.244 -2.862 -8.348 1.00 81.62 284 SER A C 1
ATOM 2296 O O . SER A 1 284 ? 16.757 -2.903 -9.474 1.00 81.62 284 SER A O 1
ATOM 2298 N N . ILE A 1 285 ? 18.393 -3.480 -8.075 1.00 82.31 285 ILE A N 1
ATOM 2299 C CA . ILE A 1 285 ? 19.190 -4.167 -9.098 1.00 82.31 285 ILE A CA 1
ATOM 2300 C C . ILE A 1 285 ? 18.575 -5.524 -9.432 1.00 82.31 285 ILE A C 1
ATOM 2302 O O . ILE A 1 285 ? 18.516 -6.415 -8.587 1.00 82.31 285 ILE A O 1
ATOM 2306 N N . ALA A 1 286 ? 18.178 -5.688 -10.692 1.00 80.81 286 ALA A N 1
ATOM 2307 C CA . ALA A 1 286 ? 17.630 -6.921 -11.237 1.00 80.81 286 ALA A CA 1
ATOM 2308 C C . ALA A 1 286 ? 18.736 -7.910 -11.630 1.00 80.81 286 ALA A C 1
ATOM 2310 O O . ALA A 1 286 ? 18.654 -9.100 -11.332 1.00 80.81 286 ALA A O 1
ATOM 2311 N N . SER A 1 287 ? 19.766 -7.437 -12.344 1.00 82.62 287 SER A N 1
ATOM 2312 C CA . SER A 1 287 ? 20.900 -8.279 -12.748 1.00 82.62 287 SER A CA 1
ATOM 2313 C C . SER A 1 287 ? 22.106 -7.464 -13.202 1.00 82.62 287 SER A C 1
ATOM 2315 O O . SER A 1 287 ? 21.954 -6.433 -13.850 1.00 82.62 287 SER A O 1
ATOM 2317 N N . ILE A 1 288 ? 23.314 -7.970 -12.941 1.00 86.25 288 ILE A N 1
ATOM 2318 C CA . ILE A 1 288 ? 24.541 -7.425 -13.532 1.00 86.25 288 ILE A CA 1
ATOM 2319 C C . ILE A 1 288 ? 24.694 -7.962 -14.953 1.00 86.25 288 ILE A C 1
ATOM 2321 O O . ILE A 1 288 ? 24.703 -9.176 -15.175 1.00 86.25 288 ILE A O 1
ATOM 2325 N N . LYS A 1 289 ? 24.836 -7.056 -15.919 1.00 81.69 289 LYS A N 1
ATOM 2326 C CA . LYS A 1 289 ? 25.046 -7.382 -17.329 1.00 81.69 289 LYS A CA 1
ATOM 2327 C C . LYS A 1 289 ? 26.526 -7.553 -17.651 1.00 81.69 289 LYS A C 1
ATOM 2329 O O . LYS A 1 289 ? 26.896 -8.540 -18.291 1.00 81.69 289 LYS A O 1
ATOM 2334 N N . SER A 1 290 ? 27.356 -6.613 -17.213 1.00 83.56 290 SER A N 1
ATOM 2335 C CA . SER A 1 290 ? 28.800 -6.636 -17.445 1.00 83.56 290 SER A CA 1
ATOM 2336 C C . SER A 1 290 ? 29.546 -5.819 -16.403 1.00 83.56 290 SER A C 1
ATOM 2338 O O . SER A 1 290 ? 29.022 -4.868 -15.841 1.00 83.56 290 SER A O 1
ATOM 2340 N N . VAL A 1 291 ? 30.799 -6.201 -16.164 1.00 87.31 291 VAL A N 1
ATOM 2341 C CA . VAL A 1 291 ? 31.763 -5.380 -15.429 1.00 87.31 291 VAL A CA 1
ATOM 2342 C C . VAL A 1 291 ? 33.038 -5.339 -16.254 1.00 87.31 291 VAL A C 1
ATOM 2344 O O . VAL A 1 291 ? 33.565 -6.393 -16.629 1.00 87.31 291 VAL A O 1
ATOM 2347 N N . GLY A 1 292 ? 33.531 -4.148 -16.572 1.00 83.31 292 GLY A N 1
ATOM 2348 C CA . GLY A 1 292 ? 34.698 -4.014 -17.434 1.00 83.31 292 GLY A CA 1
ATOM 2349 C C . GLY A 1 292 ? 35.006 -2.579 -17.824 1.00 83.31 292 GLY A C 1
ATOM 2350 O O . GLY A 1 292 ? 34.704 -1.639 -17.093 1.00 83.31 292 GLY A O 1
ATOM 2351 N N . LYS A 1 293 ? 35.653 -2.416 -18.978 1.00 76.62 293 LYS A N 1
ATOM 2352 C CA . LYS A 1 293 ? 36.139 -1.107 -19.411 1.00 76.62 293 LYS A CA 1
ATOM 2353 C C . LYS A 1 293 ? 34.945 -0.225 -19.788 1.00 76.62 293 LYS A C 1
ATOM 2355 O O . LYS A 1 293 ? 34.086 -0.714 -20.523 1.00 76.62 293 LYS A O 1
ATOM 2360 N N . PRO A 1 294 ? 34.914 1.048 -19.358 1.00 71.75 294 PRO A N 1
ATOM 2361 C CA . PRO A 1 294 ? 33.874 1.983 -19.765 1.00 71.75 294 PRO A CA 1
ATOM 2362 C C . PRO A 1 294 ? 33.752 2.058 -21.291 1.00 71.75 294 PRO A C 1
ATOM 2364 O O . PRO A 1 294 ? 34.770 2.103 -21.996 1.00 71.75 294 PRO A O 1
ATOM 2367 N N . TYR A 1 295 ? 32.518 2.067 -21.799 1.00 61.88 295 TYR A N 1
ATOM 2368 C CA . TYR A 1 295 ? 32.257 2.305 -23.216 1.00 61.88 295 TYR A CA 1
ATOM 2369 C C . TYR A 1 295 ? 32.373 3.793 -23.531 1.00 61.88 295 TYR A C 1
ATOM 2371 O O . TYR A 1 295 ? 32.124 4.654 -22.690 1.00 61.88 295 TYR A O 1
ATOM 2379 N N . THR A 1 296 ? 32.714 4.093 -24.779 1.00 54.88 296 THR A N 1
ATOM 2380 C CA . THR A 1 296 ? 32.475 5.418 -25.347 1.00 54.88 296 THR A CA 1
ATOM 2381 C C . THR A 1 296 ? 31.089 5.409 -25.976 1.00 54.88 296 THR A C 1
ATOM 2383 O O . THR A 1 296 ? 30.886 4.689 -26.955 1.00 54.88 296 THR A O 1
ATOM 2386 N N . TYR A 1 297 ? 30.159 6.181 -25.429 1.00 51.78 297 TYR A N 1
ATOM 2387 C CA . TYR A 1 297 ? 28.783 6.273 -25.913 1.00 51.78 297 TYR A CA 1
ATOM 2388 C C . TYR A 1 297 ? 28.464 7.703 -26.381 1.00 51.78 297 TYR A C 1
ATOM 2390 O O . TYR A 1 297 ? 29.181 8.657 -26.069 1.00 51.78 297 TYR A O 1
ATOM 2398 N N . GLU A 1 298 ? 27.414 7.836 -27.189 1.00 49.00 298 GLU A N 1
ATOM 2399 C CA . GLU A 1 298 ? 26.818 9.126 -27.559 1.00 49.00 298 GLU A CA 1
ATOM 2400 C C . GLU A 1 298 ? 25.655 9.434 -26.610 1.00 49.00 298 GLU A C 1
ATOM 2402 O O . GLU A 1 298 ? 25.157 8.525 -25.960 1.00 49.00 298 GLU A O 1
ATOM 2407 N N . LEU A 1 299 ? 25.239 10.701 -26.502 1.00 50.66 299 LEU A N 1
ATOM 2408 C CA . LEU A 1 299 ? 24.172 11.138 -25.590 1.00 50.66 299 LEU A CA 1
ATOM 2409 C C . LEU A 1 299 ? 22.957 10.191 -25.616 1.00 50.66 299 LEU A C 1
ATOM 2411 O O . LEU A 1 299 ? 22.215 10.138 -26.599 1.00 50.66 299 LEU A O 1
ATOM 2415 N N . SER A 1 300 ? 22.778 9.478 -24.505 1.00 52.84 300 SER A N 1
ATOM 2416 C CA . SER A 1 300 ? 21.648 8.591 -24.234 1.00 52.84 300 SER A CA 1
ATOM 2417 C C . SER A 1 300 ? 20.433 9.404 -23.788 1.00 52.84 300 SER A C 1
ATOM 2419 O O . SER A 1 300 ? 20.572 10.524 -23.300 1.00 52.84 300 SER A O 1
ATOM 2421 N N . VAL A 1 301 ? 19.238 8.861 -24.017 1.00 53.78 301 VAL A N 1
ATOM 2422 C CA . VAL A 1 301 ? 17.917 9.525 -24.072 1.00 53.78 301 VAL A CA 1
ATOM 2423 C C . VAL A 1 301 ? 17.537 10.313 -22.809 1.00 53.78 301 VAL A C 1
ATOM 2425 O O . VAL A 1 301 ? 16.675 11.186 -22.884 1.00 53.78 301 VAL A O 1
ATOM 2428 N N . GLN A 1 302 ? 18.170 10.044 -21.660 1.00 50.22 302 GLN A N 1
ATOM 2429 C CA . GLN A 1 302 ? 17.734 10.632 -20.389 1.00 50.22 302 GLN A CA 1
ATOM 2430 C C . GLN A 1 302 ? 18.747 11.376 -19.524 1.00 50.22 302 GLN A C 1
ATOM 2432 O O . GLN A 1 302 ? 18.301 11.947 -18.544 1.00 50.22 302 GLN A O 1
ATOM 2437 N N . GLY A 1 303 ? 20.032 11.484 -19.872 1.00 51.09 303 GLY A N 1
ATOM 2438 C CA . GLY A 1 303 ? 20.955 12.495 -19.316 1.00 51.09 303 GLY A CA 1
ATOM 2439 C C . GLY A 1 303 ? 20.703 13.040 -17.890 1.00 51.09 303 GLY A C 1
ATOM 2440 O O . GLY A 1 303 ? 20.747 14.259 -17.709 1.00 51.09 303 GLY A O 1
ATOM 2441 N N . PHE A 1 304 ? 20.451 12.200 -16.877 1.00 42.44 304 PHE A N 1
ATOM 2442 C CA . PHE A 1 304 ? 20.190 12.699 -15.521 1.00 42.44 304 PHE A CA 1
ATOM 2443 C C . PHE A 1 304 ? 21.490 13.149 -14.855 1.00 42.44 304 PHE A C 1
ATOM 2445 O O . PHE A 1 304 ? 22.480 12.414 -14.830 1.00 42.44 304 PHE A O 1
ATOM 2452 N N . PRO A 1 305 ? 21.482 14.356 -14.269 1.00 38.28 305 PRO A N 1
ATOM 2453 C CA . PRO A 1 305 ? 21.690 14.424 -12.824 1.00 38.28 305 PRO A CA 1
ATOM 2454 C C . PRO A 1 305 ? 20.699 15.375 -12.129 1.00 38.28 305 PRO A C 1
ATOM 2456 O O . PRO A 1 305 ? 20.510 16.512 -12.560 1.00 38.28 305 PRO A O 1
ATOM 2459 N N . THR A 1 306 ? 20.139 14.970 -10.983 1.00 34.31 306 THR A N 1
ATOM 2460 C CA . THR A 1 306 ? 19.515 15.908 -10.030 1.00 34.31 306 THR A CA 1
ATOM 2461 C C . THR A 1 306 ? 20.509 16.268 -8.923 1.00 34.31 306 THR A C 1
ATOM 2463 O O . THR A 1 306 ? 20.675 15.528 -7.956 1.00 34.31 306 THR A O 1
ATOM 2466 N N . GLY A 1 307 ? 21.176 17.418 -9.077 1.00 35.59 307 GLY A N 1
ATOM 2467 C CA . GLY A 1 307 ? 22.022 18.063 -8.063 1.00 35.59 307 GLY A CA 1
ATOM 2468 C C . GLY A 1 307 ? 23.137 18.938 -8.661 1.00 35.59 307 GLY A C 1
ATOM 2469 O O . GLY A 1 307 ? 23.662 18.634 -9.730 1.00 35.59 307 GLY A O 1
ATOM 2470 N N . GLU A 1 308 ? 23.503 20.041 -7.990 1.00 32.31 308 GLU A N 1
ATOM 2471 C CA . GLU A 1 308 ? 24.673 20.857 -8.364 1.00 32.31 308 GLU A CA 1
ATOM 2472 C C . GLU A 1 308 ? 25.967 20.137 -7.960 1.00 32.31 308 GLU A C 1
ATOM 2474 O O . GLU A 1 308 ? 26.243 20.003 -6.768 1.00 32.31 308 GLU A O 1
ATOM 2479 N N . TYR A 1 309 ? 26.798 19.734 -8.929 1.00 40.91 309 TYR A N 1
ATOM 2480 C CA . TYR A 1 309 ? 28.122 19.178 -8.640 1.00 40.91 309 TYR A CA 1
ATOM 2481 C C . TYR A 1 309 ? 29.225 19.796 -9.499 1.00 40.91 309 TYR A C 1
ATOM 2483 O O . TYR A 1 309 ? 29.092 20.048 -10.695 1.00 40.91 309 TYR A O 1
ATOM 2491 N N . VAL A 1 310 ? 30.310 20.103 -8.793 1.00 37.62 310 VAL A N 1
ATOM 2492 C CA . VAL A 1 310 ? 31.386 21.026 -9.133 1.00 37.62 310 VAL A CA 1
ATOM 2493 C C . VAL A 1 310 ? 32.663 20.205 -9.292 1.00 37.62 310 VAL A C 1
ATOM 2495 O O . VAL A 1 310 ? 33.207 19.769 -8.287 1.00 37.62 310 VAL A O 1
ATOM 2498 N N . GLU A 1 311 ? 33.109 19.980 -10.532 1.00 38.28 311 GLU A N 1
ATOM 2499 C CA . GLU A 1 311 ? 34.498 20.116 -11.024 1.00 38.28 311 GLU A CA 1
ATOM 2500 C C . GLU A 1 311 ? 34.818 19.253 -12.254 1.00 38.28 311 GLU A C 1
ATOM 2502 O O . GLU A 1 311 ? 34.196 18.243 -12.558 1.00 38.28 311 GLU A O 1
ATOM 2507 N N . SER A 1 312 ? 35.783 19.771 -13.009 1.00 41.50 312 SER A N 1
ATOM 2508 C CA . SER A 1 312 ? 36.206 19.394 -14.348 1.00 41.50 312 SER A CA 1
ATOM 2509 C C . SER A 1 312 ? 37.352 18.389 -14.317 1.00 41.50 312 SER A C 1
ATOM 2511 O O . SER A 1 312 ? 38.391 18.690 -13.735 1.00 41.50 312 SER A O 1
ATOM 2513 N N . ASP A 1 313 ? 37.207 17.261 -15.011 1.00 35.09 313 ASP A N 1
ATOM 2514 C CA . ASP A 1 313 ? 38.067 16.904 -16.148 1.00 35.09 313 ASP A CA 1
ATOM 2515 C C . ASP A 1 313 ? 37.732 15.490 -16.663 1.00 35.09 313 ASP A C 1
ATOM 2517 O O . ASP A 1 313 ? 37.605 14.556 -15.879 1.00 35.09 313 ASP A O 1
ATOM 2521 N N . VAL A 1 314 ? 37.697 15.359 -18.001 1.00 38.09 314 VAL A N 1
ATOM 2522 C CA . VAL A 1 314 ? 37.658 14.137 -18.850 1.00 38.09 314 VAL A CA 1
ATOM 2523 C C . VAL A 1 314 ? 36.314 13.829 -19.556 1.00 38.09 314 VAL A C 1
ATOM 2525 O O . VAL A 1 314 ? 35.443 13.152 -19.034 1.00 38.09 314 VAL A O 1
ATOM 2528 N N . TYR A 1 315 ? 36.278 14.324 -20.807 1.00 32.50 315 TYR A N 1
ATOM 2529 C CA . TYR A 1 315 ? 35.667 13.880 -22.082 1.00 32.50 315 TYR A CA 1
ATOM 2530 C C . TYR A 1 315 ? 34.282 13.214 -22.122 1.00 32.50 315 TYR A C 1
ATOM 2532 O O . TYR A 1 315 ? 34.200 12.075 -21.708 1.00 32.50 315 TYR A O 1
ATOM 2540 N N . TYR A 1 316 ? 33.327 13.825 -22.859 1.00 42.09 316 TYR A N 1
ATOM 2541 C CA . TYR A 1 316 ? 32.732 13.291 -24.113 1.00 42.09 316 TYR A CA 1
ATOM 2542 C C . TYR A 1 316 ? 32.199 14.424 -25.025 1.00 42.09 316 TYR A C 1
ATOM 2544 O O . TYR A 1 316 ? 31.794 15.485 -24.554 1.00 42.09 316 TYR A O 1
ATOM 2552 N N . GLU A 1 317 ? 32.280 14.230 -26.349 1.00 36.31 317 GLU A N 1
ATOM 2553 C CA . GLU A 1 317 ? 32.002 15.233 -27.393 1.00 36.31 317 GLU A CA 1
ATOM 2554 C C . GLU A 1 317 ? 30.598 15.031 -27.990 1.00 36.31 317 GLU A C 1
ATOM 2556 O O . GLU A 1 317 ? 30.301 13.994 -28.579 1.00 36.31 317 GLU A O 1
ATOM 2561 N N . VAL A 1 318 ? 29.740 16.049 -27.869 1.00 38.12 318 VAL A N 1
ATOM 2562 C CA . VAL A 1 318 ? 28.426 16.111 -28.523 1.00 38.12 318 VAL A CA 1
ATOM 2563 C C . VAL A 1 318 ? 28.623 16.333 -30.021 1.00 38.12 318 VAL A C 1
ATOM 2565 O O . VAL A 1 318 ? 28.926 17.449 -30.458 1.00 38.12 318 VAL A O 1
ATOM 2568 N N . SER A 1 319 ? 28.431 15.298 -30.839 1.00 39.47 319 SER A N 1
ATOM 2569 C CA . SER A 1 319 ? 28.364 15.501 -32.285 1.00 39.47 319 SER A CA 1
ATOM 2570 C C . SER A 1 319 ? 26.979 16.003 -32.680 1.00 39.47 319 SER A C 1
ATOM 2572 O O . SER A 1 319 ? 26.003 15.265 -32.709 1.00 39.47 319 SER A O 1
ATOM 2574 N N . THR A 1 320 ? 26.908 17.270 -33.073 1.00 41.59 320 THR A N 1
ATOM 2575 C CA . THR A 1 320 ? 25.711 17.896 -33.661 1.00 41.59 320 THR A CA 1
ATOM 2576 C C . THR A 1 320 ? 25.564 17.609 -35.165 1.00 41.59 320 THR A C 1
ATOM 2578 O O . THR A 1 320 ? 24.834 18.310 -35.866 1.00 41.59 320 THR A O 1
ATOM 2581 N N . SER A 1 321 ? 26.291 16.623 -35.716 1.00 41.50 321 SER A N 1
ATOM 2582 C CA . SER A 1 321 ? 26.266 16.336 -37.158 1.00 41.50 321 SER A CA 1
ATOM 2583 C C . SER A 1 321 ? 26.396 14.850 -37.512 1.00 41.50 321 SER A C 1
ATOM 2585 O O . SER A 1 321 ? 27.180 14.103 -36.933 1.00 41.50 321 SER A O 1
ATOM 2587 N N . SER A 1 322 ? 25.649 14.444 -38.540 1.00 40.88 322 SER A N 1
ATOM 2588 C CA . SER A 1 322 ? 25.375 13.057 -38.944 1.00 40.88 322 SER A CA 1
ATOM 2589 C C . SER A 1 322 ? 26.491 12.333 -39.718 1.00 40.88 322 SER A C 1
ATOM 2591 O O . SER A 1 322 ? 26.261 11.250 -40.254 1.00 40.88 322 SER A O 1
ATOM 2593 N N . SER A 1 323 ? 27.700 12.896 -39.834 1.00 39.62 323 SER A N 1
ATOM 2594 C CA . SER A 1 323 ? 28.670 12.463 -40.859 1.00 39.62 323 SER A CA 1
ATOM 2595 C C . SER A 1 323 ? 29.957 11.768 -40.379 1.00 39.62 323 SER A C 1
ATOM 2597 O O . SER A 1 323 ? 30.903 11.699 -41.163 1.00 39.62 323 SER A O 1
ATOM 2599 N N . GLY A 1 324 ? 30.038 11.219 -39.157 1.00 43.88 324 GLY A N 1
ATOM 2600 C CA . GLY A 1 324 ? 31.301 10.603 -38.690 1.00 43.88 324 GLY A CA 1
ATOM 2601 C C . GLY A 1 324 ? 31.265 9.513 -37.610 1.00 43.88 324 GLY A C 1
ATOM 2602 O O . GLY A 1 324 ? 32.334 9.105 -37.172 1.00 43.88 324 GLY A O 1
ATOM 2603 N N . LEU A 1 325 ? 30.097 9.033 -37.183 1.00 44.75 325 LEU A N 1
ATOM 2604 C CA . LEU A 1 325 ? 29.916 8.496 -35.823 1.00 44.75 325 LEU A CA 1
ATOM 2605 C C . LEU A 1 325 ? 29.961 6.955 -35.668 1.00 44.75 325 LEU A C 1
ATOM 2607 O O . LEU A 1 325 ? 30.281 6.436 -34.609 1.00 44.75 325 LEU A O 1
ATOM 2611 N N . TYR A 1 326 ? 29.759 6.190 -36.742 1.00 44.59 326 TYR A N 1
ATOM 2612 C CA . TYR A 1 326 ? 29.481 4.741 -36.669 1.00 44.59 326 TYR A CA 1
ATOM 2613 C C . TYR A 1 326 ? 30.692 3.792 -36.493 1.00 44.59 326 TYR A C 1
ATOM 2615 O O . TYR A 1 326 ? 30.543 2.584 -36.666 1.00 44.59 326 TYR A O 1
ATOM 2623 N N . ALA A 1 327 ? 31.911 4.289 -36.251 1.00 37.69 327 ALA A N 1
ATOM 2624 C CA . ALA A 1 327 ? 33.127 3.499 -36.512 1.00 37.69 327 ALA A CA 1
ATOM 2625 C C . ALA A 1 327 ? 33.812 2.847 -35.293 1.00 37.69 327 ALA A C 1
ATOM 2627 O O . ALA A 1 327 ? 34.619 1.947 -35.507 1.00 37.69 327 ALA A O 1
ATOM 2628 N N . ASN A 1 328 ? 33.527 3.263 -34.051 1.00 41.72 328 ASN A N 1
ATOM 2629 C CA . ASN A 1 328 ? 34.378 2.924 -32.892 1.00 41.72 328 ASN A CA 1
ATOM 2630 C C . ASN A 1 328 ? 33.636 2.279 -31.704 1.00 41.72 328 ASN A C 1
ATOM 2632 O O . ASN A 1 328 ? 34.093 2.394 -30.570 1.00 41.72 328 ASN A O 1
ATOM 2636 N N . HIS A 1 329 ? 32.515 1.592 -31.936 1.00 47.12 329 HIS A N 1
ATOM 2637 C CA . HIS A 1 329 ? 31.856 0.810 -30.885 1.00 47.12 329 HIS A CA 1
ATOM 2638 C C . HIS A 1 329 ? 32.583 -0.537 -30.720 1.00 47.12 329 HIS A C 1
ATOM 2640 O O . HIS A 1 329 ? 32.193 -1.550 -31.298 1.00 47.12 329 HIS A O 1
ATOM 2646 N N . GLU A 1 330 ? 33.712 -0.545 -30.007 1.00 45.72 330 GLU A N 1
ATOM 2647 C CA . GLU A 1 330 ? 34.368 -1.800 -29.630 1.00 45.72 330 GLU A CA 1
ATOM 2648 C C . GLU A 1 330 ? 33.720 -2.332 -28.346 1.00 45.72 330 GLU A C 1
ATOM 2650 O O . GLU A 1 330 ? 33.979 -1.829 -27.252 1.00 45.72 330 GLU A O 1
ATOM 2655 N N . GLU A 1 331 ? 32.881 -3.366 -28.481 1.00 48.03 331 GLU A N 1
ATOM 2656 C CA . GLU A 1 331 ? 32.489 -4.212 -27.350 1.00 48.03 331 GLU A CA 1
ATOM 2657 C C . GLU A 1 331 ? 33.754 -4.667 -26.610 1.00 48.03 331 GLU A C 1
ATOM 2659 O O . GLU A 1 331 ? 34.760 -5.040 -27.227 1.00 48.03 331 GLU A O 1
ATOM 2664 N N . THR A 1 332 ? 33.734 -4.615 -25.280 1.00 50.88 332 THR A N 1
ATOM 2665 C CA . THR A 1 332 ? 34.903 -4.961 -24.479 1.00 50.88 332 THR A CA 1
ATOM 2666 C C . THR A 1 332 ? 35.315 -6.398 -24.766 1.00 50.88 332 THR A C 1
ATOM 2668 O O . THR A 1 332 ? 34.606 -7.352 -24.463 1.00 50.88 332 THR A O 1
ATOM 2671 N N . ALA A 1 333 ? 36.505 -6.571 -25.342 1.00 51.25 333 ALA A N 1
ATOM 2672 C CA . ALA A 1 333 ? 36.973 -7.878 -25.794 1.00 51.25 333 ALA A CA 1
ATOM 2673 C C . ALA A 1 333 ? 37.192 -8.905 -24.658 1.00 51.25 333 ALA A C 1
ATOM 2675 O O . ALA A 1 333 ? 37.475 -10.059 -24.964 1.00 51.25 333 ALA A O 1
ATOM 2676 N N . ASN A 1 334 ? 37.088 -8.511 -23.377 1.00 58.09 334 ASN A N 1
ATOM 2677 C CA . ASN A 1 334 ? 37.183 -9.385 -22.199 1.00 58.09 334 ASN A CA 1
ATOM 2678 C C . ASN A 1 334 ? 36.460 -8.765 -20.975 1.00 58.09 334 ASN A C 1
ATOM 2680 O O . ASN A 1 334 ? 37.118 -8.085 -20.187 1.00 58.09 334 ASN A O 1
ATOM 2684 N N . PRO A 1 335 ? 35.143 -8.963 -20.784 1.00 75.06 335 PRO A N 1
ATOM 2685 C CA . PRO A 1 335 ? 34.470 -8.557 -19.550 1.00 75.06 335 PRO A CA 1
ATOM 2686 C C . PRO A 1 335 ? 34.879 -9.459 -18.375 1.00 75.06 335 PRO A C 1
ATOM 2688 O O . PRO A 1 335 ? 35.200 -10.640 -18.556 1.00 75.06 335 PRO A O 1
ATOM 2691 N N . LEU A 1 336 ? 34.830 -8.927 -17.151 1.00 86.62 336 LEU A N 1
ATOM 2692 C CA . LEU A 1 336 ? 34.949 -9.751 -15.952 1.00 86.62 336 LEU A CA 1
ATOM 2693 C C . LEU A 1 336 ? 33.755 -10.713 -15.869 1.00 86.62 336 LEU A C 1
ATOM 2695 O O . LEU A 1 336 ? 32.628 -10.376 -16.231 1.00 86.62 336 LEU A O 1
ATOM 2699 N N . LEU A 1 337 ? 34.002 -11.927 -15.377 1.00 87.75 337 LEU A N 1
ATOM 2700 C CA . LEU A 1 337 ? 33.016 -13.000 -15.356 1.00 87.75 337 LEU A CA 1
ATOM 2701 C C . LEU A 1 337 ? 32.317 -13.074 -13.994 1.00 87.75 337 LEU A C 1
ATOM 2703 O O . LEU A 1 337 ? 32.977 -13.266 -12.967 1.00 87.75 337 LEU A O 1
ATOM 2707 N N . LEU A 1 338 ? 30.985 -12.991 -14.004 1.00 86.88 338 LEU A N 1
ATOM 2708 C CA . LEU A 1 338 ? 30.141 -13.223 -12.831 1.00 86.88 338 LEU A CA 1
ATOM 2709 C C . LEU A 1 338 ? 30.389 -14.630 -12.252 1.00 86.88 338 LEU A C 1
ATOM 2711 O O . LEU A 1 338 ? 30.616 -15.594 -12.987 1.00 86.88 338 LEU A O 1
ATOM 2715 N N . ASN A 1 339 ? 30.371 -14.741 -10.926 1.00 86.56 339 ASN A N 1
ATOM 2716 C CA . ASN A 1 339 ? 30.670 -15.932 -10.120 1.00 86.56 339 ASN A CA 1
ATOM 2717 C C . ASN A 1 339 ? 32.077 -16.523 -10.314 1.00 86.56 339 ASN A C 1
ATOM 2719 O O . ASN A 1 339 ? 32.375 -17.604 -9.810 1.00 86.56 339 ASN A O 1
ATOM 2723 N N . THR A 1 340 ? 32.952 -15.832 -1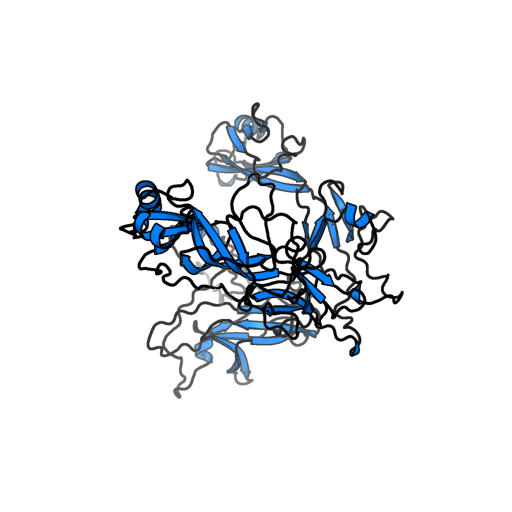1.046 1.00 89.25 340 THR A N 1
ATOM 2724 C CA . THR A 1 340 ? 34.354 -16.230 -11.239 1.00 89.25 340 THR A CA 1
ATOM 2725 C C . THR A 1 340 ? 35.289 -15.141 -10.739 1.00 89.25 340 THR A C 1
ATOM 2727 O O . THR A 1 340 ? 36.159 -15.400 -9.913 1.00 89.25 340 THR A O 1
ATOM 2730 N N . HIS A 1 341 ? 35.106 -13.915 -11.230 1.00 93.94 341 HIS A N 1
ATOM 2731 C CA . HIS A 1 341 ? 35.891 -12.752 -10.826 1.00 93.94 341 HIS A CA 1
ATOM 2732 C C . HIS A 1 341 ? 35.159 -11.902 -9.788 1.00 93.94 341 HIS A C 1
ATOM 2734 O O . HIS A 1 341 ? 35.824 -11.285 -8.961 1.00 93.94 341 HIS A O 1
ATOM 2740 N N . TYR A 1 342 ? 33.823 -11.892 -9.809 1.00 94.31 342 TYR A N 1
ATOM 2741 C CA . TYR A 1 342 ? 32.999 -11.167 -8.843 1.00 94.31 342 TYR A CA 1
ATOM 2742 C C . TYR A 1 342 ? 31.628 -11.828 -8.624 1.00 94.31 342 TYR A C 1
ATOM 2744 O O . TYR A 1 342 ? 31.212 -12.638 -9.453 1.00 94.31 342 TYR A O 1
ATOM 2752 N N . SER A 1 343 ? 30.914 -11.459 -7.560 1.00 93.31 343 SER A N 1
ATOM 2753 C CA . SER A 1 343 ? 29.485 -11.749 -7.343 1.00 93.31 343 SER A CA 1
ATOM 2754 C C . SER A 1 343 ? 28.729 -10.500 -6.872 1.00 93.31 343 SER A C 1
ATOM 2756 O O . SER A 1 343 ? 29.357 -9.540 -6.430 1.00 93.31 343 SER A O 1
ATOM 2758 N N . LEU A 1 344 ? 27.399 -10.500 -7.009 1.00 91.88 344 LEU A N 1
ATOM 2759 C CA . LEU A 1 344 ? 26.502 -9.483 -6.448 1.00 91.88 344 LEU A CA 1
ATOM 2760 C C . LEU A 1 344 ? 25.894 -10.041 -5.164 1.00 91.88 344 LEU A C 1
ATOM 2762 O O . LEU A 1 344 ? 25.257 -11.090 -5.213 1.00 91.88 344 LEU A O 1
ATOM 2766 N N . GLU A 1 345 ? 26.082 -9.346 -4.048 1.00 92.06 345 GLU A N 1
ATOM 2767 C CA . GLU A 1 345 ? 25.632 -9.786 -2.729 1.00 92.06 345 GLU A CA 1
ATOM 2768 C C . GLU A 1 345 ? 24.914 -8.667 -1.978 1.00 92.06 345 GLU A C 1
ATOM 2770 O O . GLU A 1 345 ? 25.155 -7.478 -2.202 1.00 92.06 345 GLU A O 1
ATOM 2775 N N . TYR A 1 346 ? 24.055 -9.073 -1.048 1.00 88.81 346 TYR A N 1
ATOM 2776 C CA . TYR A 1 346 ? 23.205 -8.183 -0.269 1.00 88.81 346 TYR A CA 1
ATOM 2777 C C . TYR A 1 346 ? 23.466 -8.386 1.221 1.00 88.81 346 TYR A C 1
ATOM 2779 O O . TYR A 1 346 ? 23.633 -9.516 1.688 1.00 88.81 346 TYR A O 1
ATOM 2787 N N . LEU A 1 347 ? 23.468 -7.290 1.972 1.00 84.06 347 LEU A N 1
ATOM 2788 C CA . LEU A 1 347 ? 23.405 -7.325 3.429 1.00 84.06 347 LEU A CA 1
ATOM 2789 C C . LEU A 1 347 ? 21.945 -7.316 3.901 1.00 84.06 347 LEU A C 1
ATOM 2791 O O . LEU A 1 347 ? 21.028 -6.933 3.176 1.00 84.06 347 LEU A O 1
ATOM 2795 N N . SER A 1 348 ? 21.714 -7.722 5.152 1.00 79.94 348 SER A N 1
ATOM 2796 C CA . SER A 1 348 ? 20.366 -7.804 5.737 1.00 79.94 348 SER A CA 1
ATOM 2797 C C . SER A 1 348 ? 19.659 -6.452 5.871 1.00 79.94 348 SER A C 1
ATOM 2799 O O . SER A 1 348 ? 18.445 -6.414 6.028 1.00 79.94 348 SER A O 1
ATOM 2801 N N . ASN A 1 349 ? 20.408 -5.348 5.844 1.00 78.44 349 ASN A N 1
ATOM 2802 C CA . ASN A 1 349 ? 19.877 -3.984 5.842 1.00 78.44 349 ASN A CA 1
ATOM 2803 C C . ASN A 1 349 ? 19.452 -3.505 4.439 1.00 78.44 349 ASN A C 1
ATOM 2805 O O . ASN A 1 349 ? 19.025 -2.364 4.311 1.00 78.44 349 ASN A O 1
ATOM 2809 N N . GLY A 1 350 ? 19.585 -4.346 3.407 1.00 77.38 350 GLY A N 1
ATOM 2810 C CA . GLY A 1 350 ? 19.249 -4.016 2.022 1.00 77.38 350 GLY A CA 1
ATOM 2811 C C . GLY A 1 350 ? 20.413 -3.468 1.192 1.00 77.38 350 GLY A C 1
ATOM 2812 O O . GLY A 1 350 ? 20.248 -3.347 -0.023 1.00 77.38 350 GLY A O 1
ATOM 2813 N N . SER A 1 351 ? 21.576 -3.194 1.803 1.00 83.81 351 SER A N 1
ATOM 2814 C CA . SER A 1 351 ? 22.725 -2.629 1.087 1.00 83.81 351 SER A CA 1
ATOM 2815 C C . SER A 1 351 ? 23.366 -3.630 0.126 1.00 83.81 351 SER A C 1
ATOM 2817 O O . SER A 1 351 ? 23.409 -4.838 0.397 1.00 83.81 351 SER A O 1
ATOM 2819 N N . LYS A 1 352 ? 23.856 -3.127 -1.011 1.00 89.88 352 LYS A N 1
ATOM 2820 C CA . LYS A 1 352 ? 24.185 -3.937 -2.199 1.00 89.88 352 LYS A CA 1
ATOM 2821 C C . LYS A 1 352 ? 25.657 -3.798 -2.564 1.00 89.88 352 LYS A C 1
ATOM 2823 O O . LYS A 1 352 ? 26.155 -2.689 -2.733 1.00 89.88 352 LYS A O 1
ATOM 2828 N N . TYR A 1 353 ? 26.349 -4.918 -2.762 1.00 93.94 353 TYR A N 1
ATOM 2829 C CA . TYR A 1 353 ? 27.787 -4.913 -3.035 1.00 93.94 353 TYR A CA 1
ATOM 2830 C C . TYR A 1 353 ? 28.163 -5.835 -4.189 1.00 93.94 353 TYR A C 1
ATOM 2832 O O . TYR A 1 353 ? 27.665 -6.956 -4.293 1.00 93.94 353 TYR A O 1
ATOM 2840 N N . LEU A 1 354 ? 29.128 -5.408 -5.007 1.00 94.81 354 LEU A N 1
ATOM 2841 C CA . LEU A 1 354 ? 29.898 -6.342 -5.829 1.00 94.81 354 LEU A CA 1
ATOM 2842 C C . LEU A 1 354 ? 31.141 -6.780 -5.075 1.00 94.81 354 LEU A C 1
ATOM 2844 O O . LEU A 1 354 ? 31.995 -5.960 -4.737 1.00 94.81 354 LEU A O 1
ATOM 2848 N N . LEU A 1 355 ? 31.256 -8.084 -4.845 1.00 95.94 355 LEU A N 1
ATOM 2849 C CA . LEU A 1 355 ? 32.398 -8.694 -4.178 1.00 95.94 355 LEU A CA 1
ATOM 2850 C C . LEU A 1 355 ? 33.357 -9.249 -5.221 1.00 95.94 355 LEU A C 1
ATOM 2852 O O . LEU A 1 355 ? 32.982 -10.130 -5.989 1.00 95.94 355 LEU A O 1
ATOM 2856 N N . PHE A 1 356 ? 34.603 -8.780 -5.236 1.00 96.69 356 PHE A N 1
ATOM 2857 C CA . PHE A 1 356 ? 35.616 -9.245 -6.181 1.00 96.69 356 PHE A CA 1
ATOM 2858 C C . PHE A 1 356 ? 36.513 -10.311 -5.551 1.00 96.69 356 PHE A C 1
ATOM 2860 O O . PHE A 1 356 ? 37.040 -10.137 -4.452 1.00 96.69 356 PHE A O 1
ATOM 2867 N N . TYR A 1 357 ? 36.743 -11.402 -6.279 1.00 95.62 357 TYR A N 1
ATOM 2868 C CA . TYR A 1 357 ? 37.623 -12.514 -5.886 1.00 95.62 357 TYR A CA 1
ATOM 2869 C C . TYR A 1 357 ? 39.016 -12.435 -6.528 1.00 95.62 357 TYR A C 1
ATOM 2871 O O . TYR A 1 357 ? 39.869 -13.297 -6.312 1.00 95.62 357 TYR A O 1
ATOM 2879 N N . VAL A 1 358 ? 39.246 -11.391 -7.320 1.00 94.50 358 VAL A N 1
ATOM 2880 C CA . VAL A 1 358 ? 40.519 -11.037 -7.955 1.00 94.50 358 VAL A CA 1
ATOM 2881 C C . VAL A 1 358 ? 41.005 -9.700 -7.400 1.00 94.50 358 VAL A C 1
ATOM 2883 O O . VAL A 1 358 ? 40.205 -8.896 -6.930 1.00 94.50 358 VAL A O 1
ATOM 2886 N N . ASP A 1 359 ? 42.314 -9.459 -7.411 1.00 93.75 359 ASP A N 1
ATOM 2887 C CA . ASP A 1 359 ? 42.866 -8.203 -6.899 1.00 93.75 359 ASP A CA 1
ATOM 2888 C C . ASP A 1 359 ? 42.592 -7.009 -7.836 1.00 93.75 359 ASP A C 1
ATOM 2890 O O . ASP A 1 359 ? 42.244 -7.164 -9.010 1.00 93.75 359 ASP A O 1
ATOM 2894 N N . GLN A 1 360 ? 42.760 -5.789 -7.315 1.00 93.88 360 GLN A N 1
ATOM 2895 C CA . GLN A 1 360 ? 42.542 -4.561 -8.091 1.00 93.88 360 GLN A CA 1
ATOM 2896 C C . GLN A 1 360 ? 43.467 -4.469 -9.318 1.00 93.88 360 GLN A C 1
ATOM 2898 O O . GLN A 1 360 ? 43.065 -3.921 -10.338 1.00 93.88 360 GLN A O 1
ATOM 2903 N N . ALA A 1 361 ? 44.680 -5.037 -9.261 1.00 92.06 361 ALA A N 1
ATOM 2904 C CA . ALA A 1 361 ? 45.622 -5.008 -10.385 1.00 92.06 361 ALA A CA 1
ATOM 2905 C C . ALA A 1 361 ? 45.155 -5.893 -11.553 1.00 92.06 361 ALA A C 1
ATOM 2907 O O . ALA A 1 361 ? 45.409 -5.579 -12.717 1.00 92.06 361 ALA A O 1
ATOM 2908 N N . TYR A 1 362 ? 44.447 -6.984 -11.259 1.00 92.31 362 TYR A N 1
ATOM 2909 C CA . TYR A 1 362 ? 43.770 -7.792 -12.265 1.00 92.31 362 TYR A CA 1
ATOM 2910 C C . TYR A 1 362 ? 42.626 -7.006 -12.918 1.00 92.31 362 TYR A C 1
ATOM 2912 O O . TYR A 1 362 ? 42.557 -6.942 -14.147 1.00 92.31 362 TYR A O 1
ATOM 2920 N N . VAL A 1 363 ? 41.774 -6.356 -12.114 1.00 90.19 363 VAL A N 1
ATOM 2921 C CA . VAL A 1 363 ? 40.647 -5.541 -12.615 1.00 90.19 363 VAL A CA 1
ATOM 2922 C C . VAL A 1 363 ? 41.124 -4.336 -13.427 1.00 90.19 363 VAL A C 1
ATOM 2924 O O . VAL A 1 363 ? 40.510 -4.016 -14.439 1.00 90.19 363 VAL A O 1
ATOM 2927 N N . GLN A 1 364 ? 42.275 -3.751 -13.085 1.00 89.75 364 GLN A N 1
ATOM 2928 C CA . GLN A 1 364 ? 42.902 -2.656 -13.834 1.00 89.75 364 GLN A CA 1
ATOM 2929 C C . GLN A 1 364 ? 43.145 -3.004 -15.313 1.00 89.75 364 GLN A C 1
ATOM 2931 O O . GLN A 1 364 ? 43.086 -2.137 -16.181 1.00 89.75 364 GLN A O 1
ATOM 2936 N N . THR A 1 365 ? 43.357 -4.284 -15.650 1.00 87.75 365 THR A N 1
ATOM 2937 C CA . THR A 1 365 ? 43.487 -4.716 -17.057 1.00 87.75 365 THR A CA 1
ATOM 2938 C C . THR A 1 365 ? 42.191 -4.570 -17.860 1.00 87.75 365 THR A C 1
ATOM 2940 O O . THR A 1 365 ? 42.203 -4.674 -19.089 1.00 87.75 365 THR A O 1
ATOM 2943 N N . ASN A 1 366 ? 41.067 -4.358 -17.176 1.00 85.31 366 ASN A N 1
ATOM 2944 C CA . ASN A 1 366 ? 39.743 -4.114 -17.732 1.00 85.31 366 ASN A CA 1
ATOM 2945 C C . ASN A 1 366 ? 39.234 -2.711 -17.354 1.00 85.31 366 ASN A C 1
ATOM 2947 O O . ASN A 1 366 ? 38.047 -2.464 -17.493 1.00 85.31 366 ASN A O 1
ATOM 2951 N N . ALA A 1 367 ? 40.103 -1.804 -16.904 1.00 83.00 367 ALA A N 1
ATOM 2952 C CA . ALA A 1 367 ? 39.781 -0.403 -16.645 1.00 83.00 367 ALA A CA 1
ATOM 2953 C C . ALA A 1 367 ? 40.278 0.503 -17.793 1.00 83.00 367 ALA A C 1
ATOM 2955 O O . ALA A 1 367 ? 40.967 0.055 -18.720 1.00 83.00 367 ALA A O 1
ATOM 2956 N N . ASP A 1 368 ? 39.899 1.780 -17.768 1.00 76.94 368 ASP A N 1
ATOM 2957 C CA . ASP A 1 368 ? 40.441 2.801 -18.664 1.00 76.94 368 ASP A CA 1
ATOM 2958 C C . ASP A 1 368 ? 41.837 3.301 -18.216 1.00 76.94 368 ASP A C 1
ATOM 2960 O O . ASP A 1 368 ? 42.474 2.741 -17.326 1.00 76.94 368 ASP A O 1
ATOM 2964 N N . ALA A 1 369 ? 42.358 4.351 -18.862 1.00 77.44 369 ALA A N 1
ATOM 2965 C CA . ALA A 1 369 ? 43.676 4.906 -18.529 1.00 77.44 369 ALA A CA 1
ATOM 2966 C C . ALA A 1 369 ? 43.734 5.671 -17.188 1.00 77.44 369 ALA A C 1
ATOM 2968 O O . ALA A 1 369 ? 44.835 5.997 -16.741 1.00 77.44 369 ALA A O 1
ATOM 2969 N N . ASN A 1 370 ? 42.581 5.971 -16.583 1.00 77.62 370 ASN A N 1
ATOM 2970 C CA . ASN A 1 370 ? 42.417 6.648 -15.295 1.00 77.62 370 ASN A CA 1
ATOM 2971 C C . ASN A 1 370 ? 42.006 5.671 -14.178 1.00 77.62 370 ASN A C 1
ATOM 2973 O O . ASN A 1 370 ? 41.599 6.108 -13.099 1.00 77.62 370 ASN A O 1
ATOM 2977 N N . ASP A 1 371 ? 42.118 4.365 -14.441 1.00 84.69 371 ASP A N 1
ATOM 2978 C CA . ASP A 1 371 ? 41.720 3.280 -13.549 1.00 84.69 371 ASP A CA 1
ATOM 2979 C C . ASP A 1 371 ? 40.209 3.237 -13.236 1.00 84.69 371 ASP A C 1
ATOM 2981 O O . ASP A 1 371 ? 39.798 2.695 -12.206 1.00 84.69 371 ASP A O 1
ATOM 2985 N N . LEU A 1 372 ? 39.372 3.767 -14.137 1.00 82.19 372 LEU A N 1
ATOM 2986 C CA . LEU A 1 372 ? 37.915 3.656 -14.065 1.00 82.19 372 LEU A CA 1
ATOM 2987 C C . LEU A 1 372 ? 37.444 2.350 -14.704 1.00 82.19 372 LEU A C 1
ATOM 2989 O O . LEU A 1 372 ? 37.798 2.033 -15.844 1.00 82.19 372 LEU A O 1
ATOM 2993 N N . PHE A 1 373 ? 36.599 1.617 -13.990 1.00 84.31 373 PHE A N 1
ATOM 2994 C CA . PHE A 1 373 ? 35.835 0.501 -14.534 1.00 84.31 373 PHE A CA 1
ATOM 2995 C C . PHE A 1 373 ? 34.340 0.780 -14.392 1.00 84.31 373 PHE A C 1
ATOM 2997 O O . PHE A 1 373 ? 33.913 1.585 -13.568 1.00 84.31 373 PHE A O 1
ATOM 3004 N N . MET A 1 374 ? 33.550 0.124 -15.230 1.00 83.38 374 MET A N 1
ATOM 3005 C CA . MET A 1 374 ? 32.114 0.315 -15.322 1.00 83.38 374 MET A CA 1
ATOM 3006 C C . MET A 1 374 ? 31.390 -0.966 -14.936 1.00 83.38 374 MET A C 1
ATOM 3008 O O . MET A 1 374 ? 31.812 -2.067 -15.305 1.00 83.38 374 MET A O 1
ATOM 3012 N N . VAL A 1 375 ? 30.306 -0.800 -14.194 1.00 86.50 375 VAL A N 1
ATOM 3013 C CA . VAL A 1 375 ? 29.341 -1.839 -13.861 1.00 86.50 375 VAL A CA 1
ATOM 3014 C C . VAL A 1 375 ? 28.060 -1.514 -14.608 1.00 86.50 375 VAL A C 1
ATOM 3016 O O . VAL A 1 375 ? 27.423 -0.498 -14.342 1.00 86.50 375 VAL A O 1
ATOM 3019 N N . ASP A 1 376 ? 27.690 -2.404 -15.517 1.00 81.31 376 ASP A N 1
ATOM 3020 C CA . ASP A 1 376 ? 26.446 -2.325 -16.264 1.00 81.31 376 ASP A CA 1
ATOM 3021 C C . ASP A 1 376 ? 25.428 -3.266 -15.641 1.00 81.31 376 ASP A C 1
ATOM 3023 O O . ASP A 1 376 ? 25.701 -4.462 -15.468 1.00 81.31 376 ASP A O 1
ATOM 3027 N N . PHE A 1 377 ? 24.240 -2.766 -15.334 1.00 82.94 377 PHE A N 1
ATOM 3028 C CA . PHE A 1 377 ? 23.209 -3.573 -14.698 1.00 82.94 377 PHE A CA 1
ATOM 3029 C C . PHE A 1 377 ? 21.804 -3.166 -15.113 1.00 82.94 377 PHE A C 1
ATOM 3031 O O . PHE A 1 377 ? 21.524 -2.017 -15.418 1.00 82.94 377 PHE A O 1
ATOM 3038 N N . TRP A 1 378 ? 20.904 -4.140 -15.117 1.00 82.31 378 TRP A N 1
ATOM 3039 C CA . TRP A 1 378 ? 19.474 -3.890 -15.209 1.00 82.31 378 TRP A CA 1
ATOM 3040 C C . TRP A 1 378 ? 18.934 -3.622 -13.817 1.00 82.31 378 TRP A C 1
ATOM 3042 O O . TRP A 1 378 ? 19.245 -4.371 -12.886 1.00 82.31 378 TRP A O 1
ATOM 3052 N N . ALA A 1 379 ? 18.095 -2.605 -13.692 1.00 82.12 379 ALA A N 1
ATOM 3053 C CA . ALA A 1 379 ? 17.388 -2.283 -12.468 1.00 82.12 379 ALA A CA 1
ATOM 3054 C C . ALA A 1 379 ? 15.887 -2.156 -12.710 1.00 82.12 379 ALA A C 1
ATOM 3056 O O . ALA A 1 379 ? 15.462 -1.755 -13.793 1.00 82.12 379 ALA A O 1
ATOM 3057 N N . PHE A 1 380 ? 15.105 -2.496 -11.690 1.00 82.19 380 PHE A N 1
ATOM 3058 C CA . PHE A 1 380 ? 13.702 -2.130 -11.595 1.00 82.19 380 PHE A CA 1
ATOM 3059 C C . PHE A 1 380 ? 13.602 -0.751 -10.945 1.00 82.19 380 PHE A C 1
ATOM 3061 O O . PHE A 1 380 ? 14.120 -0.540 -9.849 1.00 82.19 380 PHE A O 1
ATOM 3068 N N . GLN A 1 381 ? 12.951 0.174 -11.637 1.00 78.19 381 GLN A N 1
ATOM 3069 C CA . GLN A 1 381 ? 12.755 1.550 -11.208 1.00 78.19 381 GLN A CA 1
ATOM 3070 C C . GLN A 1 381 ? 11.254 1.830 -11.124 1.00 78.19 381 GLN A C 1
ATOM 3072 O O . GLN A 1 381 ? 10.516 1.455 -12.036 1.00 78.19 381 GLN A O 1
ATOM 3077 N N . THR A 1 382 ? 10.821 2.504 -10.062 1.00 82.75 382 THR A N 1
ATOM 3078 C CA . THR A 1 382 ? 9.532 3.207 -10.034 1.00 82.75 382 THR A CA 1
ATOM 3079 C C . THR A 1 382 ? 9.798 4.652 -10.431 1.00 82.75 382 THR A C 1
ATOM 3081 O O . THR A 1 382 ? 10.675 5.299 -9.854 1.00 82.75 382 THR A O 1
ATOM 3084 N N . PHE A 1 383 ? 9.104 5.123 -11.459 1.00 79.81 383 PHE A N 1
ATOM 3085 C CA . PHE A 1 383 ? 9.286 6.453 -12.026 1.00 79.81 383 PHE A CA 1
ATOM 3086 C C . PHE A 1 383 ? 8.297 7.437 -11.401 1.00 79.81 383 PHE A C 1
ATOM 3088 O O . PHE A 1 383 ? 7.183 7.067 -11.036 1.00 79.81 383 PHE A O 1
ATOM 3095 N N . THR A 1 384 ? 8.694 8.701 -11.311 1.00 78.25 384 THR A N 1
ATOM 3096 C CA . THR A 1 384 ? 7.931 9.763 -10.652 1.00 78.25 384 THR A CA 1
ATOM 3097 C C . THR A 1 384 ? 7.329 10.723 -11.675 1.00 78.25 384 THR A C 1
ATOM 3099 O O . THR A 1 384 ? 8.049 11.345 -12.463 1.00 78.25 384 THR A O 1
ATOM 3102 N N . GLU A 1 385 ? 6.008 10.898 -11.632 1.00 76.75 385 GLU A N 1
ATOM 3103 C CA . GLU A 1 385 ? 5.322 11.918 -12.424 1.00 76.75 385 GLU A CA 1
ATOM 3104 C C . GLU A 1 385 ? 5.819 13.335 -12.066 1.00 76.75 385 GLU A C 1
ATOM 3106 O O . GLU A 1 385 ? 6.108 13.655 -10.913 1.00 76.75 385 GLU A O 1
ATOM 3111 N N . GLY A 1 386 ? 5.967 14.202 -13.068 1.00 71.00 386 GLY A N 1
ATOM 3112 C CA . GLY A 1 386 ? 6.488 15.563 -12.917 1.00 71.00 386 GLY A CA 1
ATOM 3113 C C . GLY A 1 386 ? 8.019 15.654 -12.913 1.00 71.00 386 GLY A C 1
ATOM 3114 O O . GLY A 1 386 ? 8.553 16.744 -13.129 1.00 71.00 386 GLY A O 1
ATOM 3115 N N . LEU A 1 387 ? 8.722 14.531 -12.724 1.00 70.38 387 LEU A N 1
ATOM 3116 C CA . LEU A 1 387 ? 10.183 14.434 -12.829 1.00 70.38 387 LEU A CA 1
ATOM 3117 C C . LEU A 1 387 ? 10.613 13.621 -14.051 1.00 70.38 387 LEU A C 1
ATOM 3119 O O . LEU A 1 387 ? 11.379 14.116 -14.874 1.00 70.38 387 LEU A O 1
ATOM 3123 N N . ASP A 1 388 ? 10.097 12.400 -14.176 1.00 73.31 388 ASP A N 1
ATOM 3124 C CA . ASP A 1 388 ? 10.483 11.451 -15.221 1.00 73.31 388 ASP A CA 1
ATOM 3125 C C . ASP A 1 388 ? 9.537 11.528 -16.434 1.00 73.31 388 ASP A C 1
ATOM 3127 O O . ASP A 1 388 ? 9.959 11.467 -17.594 1.00 73.31 388 ASP A O 1
ATOM 3131 N N . TYR A 1 389 ? 8.241 11.698 -16.172 1.00 80.50 389 TYR A N 1
ATOM 3132 C CA . TYR A 1 389 ? 7.182 11.739 -17.180 1.00 80.50 389 TYR A CA 1
ATOM 3133 C C . TYR A 1 389 ? 6.021 12.649 -16.755 1.00 80.50 389 TYR A C 1
ATOM 3135 O O . TYR A 1 389 ? 5.912 13.046 -15.597 1.00 80.50 389 TYR A O 1
ATOM 3143 N N . GLU A 1 390 ? 5.134 12.953 -17.697 1.00 83.88 390 GLU A N 1
ATOM 3144 C CA . GLU A 1 390 ? 3.808 13.538 -17.462 1.00 83.88 390 GLU A CA 1
ATOM 3145 C C . GLU A 1 390 ? 2.730 12.542 -17.867 1.00 83.88 390 GLU A C 1
ATOM 3147 O O . GLU A 1 390 ? 2.858 11.909 -18.924 1.00 83.88 390 GLU A O 1
ATOM 3152 N N . ILE A 1 391 ? 1.641 12.454 -17.105 1.00 82.00 391 ILE A N 1
ATOM 3153 C CA . ILE A 1 391 ? 0.398 11.892 -17.624 1.00 82.00 391 ILE A CA 1
ATOM 3154 C C . ILE A 1 391 ? -0.408 13.045 -18.210 1.00 82.00 391 ILE A C 1
ATOM 3156 O O . ILE A 1 391 ? -0.816 13.983 -17.534 1.00 82.00 391 ILE A O 1
ATOM 3160 N N . THR A 1 392 ? -0.618 12.990 -19.521 1.00 80.00 392 THR A N 1
ATOM 3161 C CA . THR A 1 392 ? -1.517 13.912 -20.204 1.00 80.00 392 THR A CA 1
ATOM 3162 C C . THR A 1 392 ? -2.832 13.204 -20.461 1.00 80.00 392 THR A C 1
ATOM 3164 O O . THR A 1 392 ? -2.915 12.274 -21.273 1.00 80.00 392 THR A O 1
ATOM 3167 N N . GLU A 1 393 ? -3.862 13.688 -19.787 1.00 68.50 393 GLU A N 1
ATOM 3168 C CA . GLU A 1 393 ? -5.253 13.368 -20.067 1.00 68.50 393 GLU A CA 1
ATOM 3169 C C . GLU A 1 393 ? -5.808 14.410 -21.038 1.00 68.50 393 GLU A C 1
ATOM 3171 O O . GLU A 1 393 ? -5.458 15.589 -20.964 1.00 68.50 393 GLU A O 1
ATOM 3176 N N . VAL A 1 394 ? -6.651 13.987 -21.978 1.00 63.47 394 VAL A N 1
ATOM 3177 C CA . VAL A 1 394 ? -7.366 14.910 -22.865 1.00 63.47 394 VAL A CA 1
ATOM 3178 C C . VAL A 1 394 ? -8.775 15.088 -22.298 1.00 63.47 394 VAL A C 1
ATOM 3180 O O . VAL A 1 394 ? -9.589 14.177 -22.442 1.00 63.47 394 VAL A O 1
ATOM 3183 N N . PRO A 1 395 ? -9.104 16.239 -21.680 1.00 50.59 395 PRO A N 1
ATOM 3184 C CA . PRO A 1 395 ? -10.417 16.456 -21.070 1.00 50.59 395 PRO A CA 1
ATOM 3185 C C . PRO A 1 395 ? -11.570 16.238 -22.054 1.00 50.59 395 PRO A C 1
ATOM 3187 O O . PRO A 1 395 ? -12.597 15.656 -21.720 1.00 50.59 395 PRO A O 1
ATOM 3190 N N . GLU A 1 396 ? -11.397 16.656 -23.311 1.00 51.88 396 GLU A N 1
ATOM 3191 C CA . GLU A 1 396 ? -12.424 16.518 -24.345 1.00 51.88 396 GLU A CA 1
ATOM 3192 C C . GLU A 1 396 ? -12.496 15.122 -24.995 1.00 51.88 396 GLU A C 1
ATOM 3194 O O . GLU A 1 396 ? -13.434 14.864 -25.756 1.00 51.88 396 GLU A O 1
ATOM 3199 N N . ASP A 1 397 ? -11.528 14.241 -24.721 1.00 57.59 397 ASP A N 1
ATOM 3200 C CA . ASP A 1 397 ? -11.478 12.850 -25.184 1.00 57.59 397 ASP A CA 1
ATOM 3201 C C . ASP A 1 397 ? -11.012 11.922 -24.038 1.00 57.59 397 ASP A C 1
ATOM 3203 O O . ASP A 1 397 ? -9.823 11.596 -23.952 1.00 57.59 397 ASP A O 1
ATOM 3207 N N . PRO A 1 398 ? -11.934 11.458 -23.166 1.00 52.41 398 PRO A N 1
ATOM 3208 C CA . PRO A 1 398 ? -11.620 10.584 -22.024 1.00 52.41 398 PRO A CA 1
ATOM 3209 C C . PRO A 1 398 ? -10.962 9.252 -22.375 1.00 52.41 398 PRO A C 1
ATOM 3211 O O . PRO A 1 398 ? -10.588 8.490 -21.488 1.00 52.41 398 PRO A O 1
ATOM 3214 N N . PHE A 1 399 ? -10.867 8.933 -23.662 1.00 59.19 399 PHE A N 1
ATOM 3215 C CA . PHE A 1 399 ? -10.306 7.694 -24.172 1.00 59.19 399 PHE A CA 1
ATOM 3216 C C . PHE A 1 399 ? -8.915 7.908 -24.782 1.00 59.19 399 PHE A C 1
ATOM 3218 O O . PHE A 1 399 ? -8.441 7.069 -25.547 1.00 59.19 399 PHE A O 1
ATOM 3225 N N . ALA A 1 400 ? -8.264 9.035 -24.497 1.00 68.00 400 ALA A N 1
ATOM 3226 C CA . ALA A 1 400 ? -6.939 9.350 -25.008 1.00 68.00 400 ALA A CA 1
ATOM 3227 C C . ALA A 1 400 ? -6.002 9.790 -23.877 1.00 68.00 400 ALA A C 1
ATOM 3229 O O . ALA A 1 400 ? -5.498 10.911 -23.882 1.00 68.00 400 ALA A O 1
ATOM 3230 N N . SER A 1 401 ? -5.734 8.890 -22.926 1.00 77.50 401 SER A N 1
ATOM 3231 C CA . SER A 1 401 ? -4.704 9.121 -21.905 1.00 77.50 401 SER A CA 1
ATOM 3232 C C . SER A 1 401 ? -3.346 8.650 -22.405 1.00 77.50 401 SER A C 1
ATOM 3234 O O . SER A 1 401 ? -3.190 7.532 -22.922 1.00 77.50 401 SER A O 1
ATOM 3236 N N . SER A 1 402 ? -2.349 9.515 -22.261 1.00 86.50 402 SER A N 1
ATOM 3237 C CA . SER A 1 402 ? -0.989 9.246 -22.711 1.00 86.50 402 SER A CA 1
ATOM 3238 C C . SER A 1 402 ? 0.030 9.588 -21.646 1.00 86.50 402 SER A C 1
ATOM 3240 O O . SER A 1 402 ? -0.128 10.559 -20.916 1.00 86.50 402 SER A O 1
ATOM 3242 N N . ILE A 1 403 ? 1.093 8.797 -21.599 1.00 86.75 403 ILE A N 1
ATOM 3243 C CA . ILE A 1 403 ? 2.304 9.150 -20.872 1.00 86.75 403 ILE A CA 1
ATOM 3244 C C . ILE A 1 403 ? 3.243 9.865 -21.845 1.00 86.75 403 ILE A C 1
ATOM 3246 O O . ILE A 1 403 ? 3.422 9.404 -22.979 1.00 86.75 403 ILE A O 1
ATOM 3250 N N . THR A 1 404 ? 3.828 10.981 -21.421 1.00 87.06 404 THR A N 1
ATOM 3251 C CA . THR A 1 404 ? 4.873 11.690 -22.164 1.00 87.06 404 THR A CA 1
ATOM 3252 C C . THR A 1 404 ? 6.146 11.727 -21.337 1.00 87.06 404 THR A C 1
ATOM 3254 O O . THR A 1 404 ? 6.193 12.336 -20.276 1.00 87.06 404 THR A O 1
ATOM 3257 N N . TRP A 1 405 ? 7.199 11.090 -21.836 1.00 81.88 405 TRP A N 1
ATOM 3258 C CA . TRP A 1 405 ? 8.504 11.095 -21.188 1.00 81.88 405 TRP A CA 1
ATOM 3259 C C . TRP A 1 405 ? 9.203 12.440 -21.363 1.00 81.88 405 TRP A C 1
ATOM 3261 O O . TRP A 1 405 ? 9.376 12.932 -22.486 1.00 81.88 405 TRP A O 1
ATOM 3271 N N . TYR A 1 406 ? 9.673 13.005 -20.252 1.00 72.88 406 TYR A N 1
ATOM 3272 C CA . TYR A 1 406 ? 10.528 14.180 -20.253 1.00 72.88 406 TYR A CA 1
ATOM 3273 C C . TYR A 1 406 ? 11.956 13.738 -20.561 1.00 72.88 406 TYR A C 1
ATOM 3275 O O . TYR A 1 406 ? 12.800 13.600 -19.686 1.00 72.88 406 TYR A O 1
ATOM 3283 N N . TYR A 1 407 ? 12.258 13.484 -21.830 1.00 66.31 407 TYR A N 1
ATOM 3284 C CA . TYR A 1 407 ? 13.639 13.292 -22.278 1.00 66.31 407 TYR A CA 1
ATOM 3285 C C . TYR A 1 407 ? 14.401 14.631 -22.235 1.00 66.31 407 TYR A C 1
ATOM 3287 O O . TYR A 1 407 ? 14.760 15.194 -23.274 1.00 66.31 407 TYR A O 1
ATOM 3295 N N . THR A 1 408 ? 14.537 15.212 -21.039 1.00 53.72 408 THR A N 1
ATOM 3296 C CA . THR A 1 408 ? 15.137 16.525 -20.808 1.00 53.72 408 THR A CA 1
ATOM 3297 C C . THR A 1 408 ? 16.626 16.403 -20.565 1.00 53.72 408 THR A C 1
ATOM 3299 O O . THR A 1 408 ? 17.071 15.611 -19.741 1.00 53.72 408 THR A O 1
ATOM 3302 N N . TYR A 1 409 ? 17.387 17.265 -21.234 1.00 52.75 409 TYR A N 1
ATOM 3303 C CA . TYR A 1 409 ? 18.826 17.387 -21.050 1.00 52.75 409 TYR A CA 1
ATOM 3304 C C . TYR A 1 409 ? 19.177 18.729 -20.416 1.00 52.75 409 TYR A C 1
ATOM 3306 O O . TYR A 1 409 ? 18.689 19.771 -20.855 1.00 52.75 409 TYR A O 1
ATOM 3314 N N . SER A 1 410 ? 20.075 18.719 -19.426 1.00 44.53 410 SER A N 1
ATOM 3315 C CA . SER A 1 410 ? 20.788 19.932 -19.017 1.00 44.53 410 SER A CA 1
ATOM 3316 C C . SER A 1 410 ? 22.080 20.068 -19.830 1.00 44.53 410 SER A C 1
ATOM 3318 O O . SER A 1 410 ? 22.794 19.095 -20.067 1.00 44.53 410 SER A O 1
ATOM 3320 N N . ASP A 1 411 ? 22.377 21.284 -20.289 1.00 40.00 411 ASP A N 1
ATOM 3321 C CA . ASP A 1 411 ? 23.384 21.584 -21.322 1.00 40.00 411 ASP A CA 1
ATOM 3322 C C . ASP A 1 411 ? 24.868 21.368 -20.912 1.00 40.00 411 ASP A C 1
ATOM 3324 O O . ASP A 1 411 ? 25.766 21.945 -21.530 1.00 40.00 411 ASP A O 1
ATOM 3328 N N . SER A 1 412 ? 25.185 20.573 -19.879 1.00 44.16 412 SER A N 1
ATOM 3329 C CA . SER A 1 412 ? 26.584 20.332 -19.479 1.00 44.16 412 SER A CA 1
ATOM 3330 C C . SER A 1 412 ? 26.806 19.042 -18.662 1.00 44.16 412 SER A C 1
ATOM 3332 O O . SER A 1 412 ? 26.917 19.110 -17.435 1.00 44.16 412 SER A O 1
ATOM 3334 N N . PRO A 1 413 ? 26.984 17.876 -19.308 1.00 47.09 413 PRO A N 1
ATOM 3335 C CA . PRO A 1 413 ? 27.348 16.632 -18.633 1.00 47.09 413 PRO A CA 1
ATOM 3336 C C . PRO A 1 413 ? 28.868 16.584 -18.424 1.00 47.09 413 PRO A C 1
ATOM 3338 O O . PRO A 1 413 ? 29.614 16.180 -19.312 1.00 47.09 413 PRO A O 1
ATOM 3341 N N . ALA A 1 414 ? 29.363 17.065 -17.283 1.00 44.84 414 ALA A N 1
ATOM 3342 C CA . ALA A 1 414 ? 30.808 17.068 -17.045 1.00 44.84 414 ALA A CA 1
ATOM 3343 C C . ALA A 1 414 ? 31.335 15.687 -16.619 1.00 44.84 414 ALA A C 1
ATOM 3345 O O . ALA A 1 414 ? 32.403 15.303 -17.084 1.00 44.84 414 ALA A O 1
ATOM 3346 N N . GLN A 1 415 ? 30.601 14.946 -15.778 1.00 52.75 415 GLN A N 1
ATOM 3347 C CA . GLN A 1 415 ? 30.913 13.588 -15.310 1.00 52.75 415 GLN A CA 1
ATOM 3348 C C . GLN A 1 415 ? 29.624 12.920 -14.803 1.00 52.75 415 GLN A C 1
ATOM 3350 O O . GLN A 1 415 ? 28.740 13.613 -14.300 1.00 52.75 415 GLN A O 1
ATOM 3355 N N . PHE A 1 416 ? 29.528 11.593 -14.897 1.00 57.62 416 PHE A N 1
ATOM 3356 C CA . PHE A 1 416 ? 28.491 10.816 -14.215 1.00 57.62 416 PHE A CA 1
ATOM 3357 C C . PHE A 1 416 ? 29.158 9.708 -13.398 1.00 57.62 416 PHE A C 1
ATOM 3359 O O . PHE A 1 416 ? 30.091 9.060 -13.866 1.00 57.62 416 PHE A O 1
ATOM 3366 N N . THR A 1 417 ? 28.685 9.489 -12.176 1.00 65.69 417 THR A N 1
ATOM 3367 C CA . THR A 1 417 ? 29.059 8.310 -11.378 1.00 65.69 417 THR A CA 1
ATOM 3368 C C . THR A 1 417 ? 28.078 7.165 -11.634 1.00 65.69 417 THR A C 1
ATOM 3370 O O . THR A 1 417 ? 28.460 6.004 -11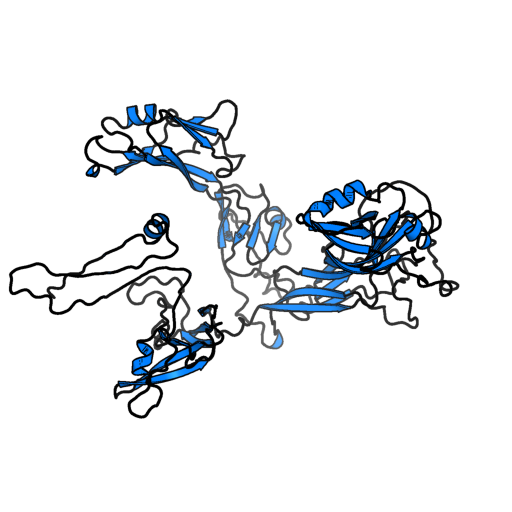.571 1.00 65.69 417 THR A O 1
ATOM 3373 N N . LEU A 1 418 ? 26.828 7.489 -11.973 1.00 70.25 418 LEU A N 1
ATOM 3374 C CA . LEU A 1 418 ? 25.725 6.567 -12.225 1.00 70.25 418 LEU A CA 1
ATOM 3375 C C . LEU A 1 418 ? 24.803 7.183 -13.284 1.00 70.25 418 LEU A C 1
ATOM 3377 O O . LEU A 1 418 ? 24.460 8.358 -13.167 1.00 70.25 418 LEU A O 1
ATOM 3381 N N . HIS A 1 419 ? 24.436 6.425 -14.315 1.00 69.31 419 HIS A N 1
ATOM 3382 C CA . HIS A 1 419 ? 23.646 6.926 -15.441 1.00 69.31 419 HIS A CA 1
ATOM 3383 C C . HIS A 1 419 ? 22.647 5.878 -15.954 1.00 69.31 419 HIS A C 1
ATOM 3385 O O . HIS A 1 419 ? 23.074 4.755 -16.238 1.00 69.31 419 HIS A O 1
ATOM 3391 N N . PRO A 1 420 ? 21.350 6.217 -16.087 1.00 71.81 420 PRO A N 1
ATOM 3392 C CA . PRO A 1 420 ? 20.355 5.361 -16.723 1.00 71.81 420 PRO A CA 1
ATOM 3393 C C . PRO A 1 420 ? 20.367 5.484 -18.253 1.00 71.81 420 PRO A C 1
ATOM 3395 O O . PRO A 1 420 ? 20.354 6.581 -18.805 1.00 71.81 420 PRO A O 1
ATOM 3398 N N . ASP A 1 421 ? 20.271 4.345 -18.925 1.00 69.75 421 ASP A N 1
ATOM 3399 C CA . ASP A 1 421 ? 20.120 4.179 -20.362 1.00 69.75 421 ASP A CA 1
ATOM 3400 C C . ASP A 1 421 ? 18.824 3.427 -20.686 1.00 69.75 421 ASP A C 1
ATOM 3402 O O . ASP A 1 421 ? 18.529 2.338 -20.173 1.00 69.75 421 ASP A O 1
ATOM 3406 N N . PHE A 1 422 ? 18.046 4.003 -21.600 1.00 67.81 422 PHE A N 1
ATOM 3407 C CA . PHE A 1 422 ? 16.971 3.288 -22.271 1.00 67.81 422 PHE A CA 1
ATOM 3408 C C . PHE A 1 422 ? 17.520 2.678 -23.552 1.00 67.81 422 PHE A C 1
ATOM 3410 O O . PHE A 1 422 ? 17.960 3.394 -24.445 1.00 67.81 422 PHE A O 1
ATOM 3417 N N . ALA A 1 423 ? 17.483 1.351 -23.622 1.00 67.81 423 ALA A N 1
ATOM 3418 C CA . ALA A 1 423 ? 17.783 0.590 -24.822 1.00 67.81 423 ALA A CA 1
ATOM 3419 C C . ALA A 1 423 ? 16.481 0.107 -25.473 1.00 67.81 423 ALA A C 1
ATOM 3421 O O . ALA A 1 423 ? 15.433 0.089 -24.828 1.00 67.81 423 ALA A O 1
ATOM 3422 N N . LEU A 1 424 ? 16.552 -0.414 -26.701 1.00 65.62 424 LEU A N 1
ATOM 3423 C CA . LEU A 1 424 ? 15.423 -1.114 -27.343 1.00 65.62 424 LEU A CA 1
ATOM 3424 C C . LEU A 1 424 ? 14.896 -2.310 -26.520 1.00 65.62 424 LEU A C 1
ATOM 3426 O O . LEU A 1 424 ? 13.780 -2.782 -26.719 1.00 65.62 424 LEU A O 1
ATOM 3430 N N . GLY A 1 425 ? 15.706 -2.830 -25.591 1.00 65.25 425 GLY A N 1
ATOM 3431 C CA . GLY A 1 425 ? 15.294 -3.860 -24.634 1.00 65.25 425 GLY A CA 1
ATOM 3432 C C . GLY A 1 425 ? 14.613 -3.325 -23.369 1.00 65.25 425 GLY A C 1
ATOM 3433 O O . GLY A 1 425 ? 14.037 -4.120 -22.624 1.00 65.25 425 GLY A O 1
ATOM 3434 N N . SER A 1 426 ? 14.682 -2.017 -23.112 1.00 76.19 426 SER A N 1
ATOM 343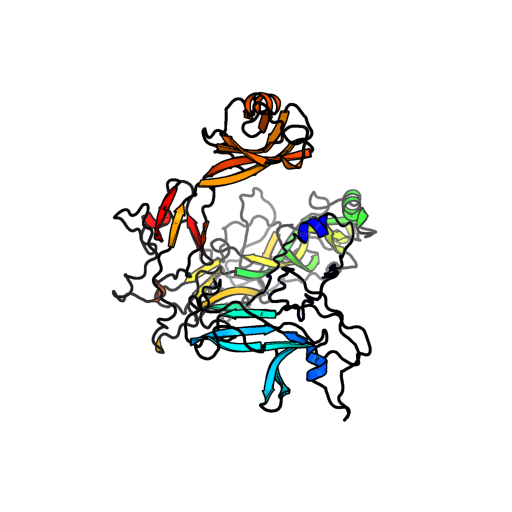5 C CA . SER A 1 426 ? 14.066 -1.384 -21.949 1.00 76.19 426 SER A CA 1
ATOM 3436 C C . SER A 1 426 ? 12.556 -1.278 -22.132 1.00 76.19 426 SER A C 1
ATOM 3438 O O . SER A 1 426 ? 12.034 -1.115 -23.236 1.00 76.19 426 SER A O 1
ATOM 3440 N N . SER A 1 427 ? 11.838 -1.373 -21.021 1.00 82.19 427 SER A N 1
ATOM 3441 C CA . SER A 1 427 ? 10.383 -1.313 -21.018 1.00 82.19 427 SER A CA 1
ATOM 3442 C C . SER A 1 427 ? 9.877 -0.778 -19.698 1.00 82.19 427 SER A C 1
ATOM 3444 O O . SER A 1 427 ? 10.484 -1.052 -18.662 1.00 82.19 427 SER A O 1
ATOM 3446 N N . PHE A 1 428 ? 8.733 -0.119 -19.742 1.00 86.31 428 PHE A N 1
ATOM 3447 C CA . PHE A 1 428 ? 7.986 0.287 -18.566 1.00 86.31 428 PHE A CA 1
ATOM 3448 C C . PHE A 1 428 ? 6.580 -0.309 -18.617 1.00 86.31 428 PHE A C 1
ATOM 3450 O O . PHE A 1 428 ? 6.052 -0.613 -19.686 1.00 86.31 428 PHE A O 1
ATOM 3457 N N . THR A 1 429 ? 6.003 -0.516 -17.453 1.00 86.38 429 THR A N 1
ATOM 3458 C CA . THR A 1 429 ? 4.645 -0.955 -17.205 1.00 86.38 429 THR A CA 1
ATOM 3459 C C . THR A 1 429 ? 3.912 0.203 -16.553 1.00 86.38 429 THR A C 1
ATOM 3461 O O . THR A 1 429 ? 4.450 0.851 -15.658 1.00 86.38 429 THR A O 1
ATOM 3464 N N . ILE A 1 430 ? 2.709 0.467 -17.042 1.00 86.00 430 ILE A N 1
ATOM 3465 C CA . ILE A 1 430 ? 1.755 1.366 -16.409 1.00 86.00 430 ILE A CA 1
ATOM 3466 C C . ILE A 1 430 ? 0.662 0.489 -15.821 1.00 86.00 430 ILE A C 1
ATOM 3468 O O . ILE A 1 430 ? -0.023 -0.216 -16.575 1.00 86.00 430 ILE A O 1
ATOM 3472 N N . ASP A 1 431 ? 0.517 0.556 -14.509 1.00 83.69 431 ASP A N 1
ATOM 3473 C CA . ASP A 1 431 ? -0.583 -0.036 -13.768 1.00 83.69 431 ASP A CA 1
ATOM 3474 C C . ASP A 1 431 ? -1.570 1.088 -13.428 1.00 83.69 431 ASP A C 1
ATOM 3476 O O . ASP A 1 431 ? -1.192 2.132 -12.906 1.00 83.69 431 ASP A O 1
ATOM 3480 N N . TYR A 1 432 ? -2.826 0.929 -13.836 1.00 78.19 432 TYR A N 1
ATOM 3481 C CA . TYR A 1 432 ? -3.856 1.954 -13.676 1.00 78.19 432 TYR A CA 1
ATOM 3482 C C . TYR A 1 432 ? -5.234 1.322 -13.569 1.00 78.19 432 TYR A C 1
ATOM 3484 O O . TYR A 1 432 ? -5.467 0.201 -14.022 1.00 78.19 432 TYR A O 1
ATOM 3492 N N . SER A 1 433 ? -6.174 2.080 -13.024 1.00 72.88 433 SER A N 1
ATOM 3493 C CA . SER A 1 433 ? -7.575 1.682 -12.956 1.00 72.88 433 SER A CA 1
ATOM 3494 C C . SER A 1 433 ? -8.398 2.501 -13.946 1.00 72.88 433 SER A C 1
ATOM 3496 O O . SER A 1 433 ? -8.174 3.701 -14.131 1.00 72.88 433 SER A O 1
ATOM 3498 N N . ALA A 1 434 ? -9.324 1.853 -14.647 1.00 69.81 434 ALA A N 1
ATOM 3499 C CA . ALA A 1 434 ? -10.196 2.544 -15.587 1.00 69.81 434 ALA A CA 1
ATOM 3500 C C . ALA A 1 434 ? -11.604 1.958 -15.609 1.00 69.81 434 ALA A C 1
ATOM 3502 O O . ALA A 1 434 ? -11.806 0.750 -15.494 1.00 69.81 434 ALA A O 1
ATOM 3503 N N . LEU A 1 435 ? -12.588 2.830 -15.815 1.00 66.31 435 LEU A N 1
ATOM 3504 C CA . LEU A 1 435 ? -13.971 2.446 -15.994 1.00 66.31 435 LEU A CA 1
ATOM 3505 C C . LEU A 1 435 ? -14.233 1.955 -17.410 1.00 66.31 435 LEU A C 1
ATOM 3507 O O . LEU A 1 435 ? -13.882 2.600 -18.407 1.00 66.31 435 LEU A O 1
ATOM 3511 N N . ARG A 1 436 ? -14.990 0.864 -17.507 1.00 57.28 436 ARG A N 1
ATOM 3512 C CA . ARG A 1 436 ? -15.601 0.460 -18.771 1.00 57.28 436 ARG A CA 1
ATOM 3513 C C . ARG A 1 436 ? -16.745 1.419 -19.119 1.00 57.28 436 ARG A C 1
ATOM 3515 O O . ARG A 1 436 ? -17.889 1.230 -18.712 1.00 57.28 436 ARG A O 1
ATOM 3522 N N . TRP A 1 437 ? -16.436 2.451 -19.899 1.00 55.25 437 TRP A N 1
ATOM 3523 C CA . TRP A 1 437 ? -17.376 3.520 -20.237 1.00 55.25 437 TRP A CA 1
ATOM 3524 C C . TRP A 1 437 ? -17.873 3.418 -21.690 1.00 55.25 437 TRP A C 1
ATOM 3526 O O . TRP A 1 437 ? -17.160 3.767 -22.629 1.00 55.25 437 TRP A O 1
ATOM 3536 N N . ASP A 1 438 ? -19.108 2.943 -21.894 1.00 54.34 438 ASP A N 1
ATOM 3537 C CA . ASP A 1 438 ? -19.768 2.925 -23.211 1.00 54.34 438 ASP A CA 1
ATOM 3538 C C . ASP A 1 438 ? -20.704 4.140 -23.371 1.00 54.34 438 ASP A C 1
ATOM 3540 O O . ASP A 1 438 ? -21.828 4.183 -22.855 1.00 54.34 438 ASP A O 1
ATOM 3544 N N . ILE A 1 439 ? -20.235 5.150 -24.110 1.00 50.09 439 ILE A N 1
ATOM 3545 C CA . ILE A 1 439 ? -21.022 6.350 -24.437 1.00 50.09 439 ILE A CA 1
ATOM 3546 C C . ILE A 1 439 ? -22.194 6.026 -25.376 1.00 50.09 439 ILE A C 1
ATOM 3548 O O . ILE A 1 439 ? -23.248 6.658 -25.266 1.00 50.09 439 ILE A O 1
ATOM 3552 N N . GLU A 1 440 ? -22.056 5.051 -26.282 1.00 47.03 440 GLU A N 1
ATOM 3553 C CA . GLU A 1 440 ? -23.105 4.706 -27.253 1.00 47.03 440 GLU A CA 1
ATOM 3554 C C . GLU A 1 440 ? -24.287 3.981 -26.589 1.00 47.03 440 GLU A C 1
ATOM 3556 O O . GLU A 1 440 ? -25.433 4.143 -27.020 1.00 47.03 440 GLU A O 1
ATOM 3561 N N . ALA A 1 441 ? -24.032 3.256 -25.495 1.00 49.00 441 ALA A N 1
ATOM 3562 C CA . ALA A 1 441 ? -25.053 2.652 -24.635 1.00 49.00 441 ALA A CA 1
ATOM 3563 C C . ALA A 1 441 ? -25.703 3.638 -23.641 1.00 49.00 441 ALA A C 1
ATOM 3565 O O . ALA A 1 441 ? -26.625 3.261 -22.915 1.00 49.00 441 ALA A O 1
ATOM 3566 N N . GLY A 1 442 ? -25.285 4.909 -23.648 1.00 49.69 442 GLY A N 1
ATOM 3567 C CA . GLY A 1 442 ? -25.902 5.970 -22.860 1.00 49.69 442 GLY A CA 1
ATOM 3568 C C . GLY A 1 442 ? -25.274 6.215 -21.492 1.00 49.69 442 GLY A C 1
ATOM 3569 O O . GLY A 1 442 ? -26.007 6.703 -20.639 1.00 49.69 442 GLY A O 1
ATOM 3570 N N . GLY A 1 443 ? -23.975 5.915 -21.307 1.00 53.53 443 GLY A N 1
ATOM 3571 C CA . GLY A 1 443 ? -23.180 6.277 -20.123 1.00 53.53 443 GLY A CA 1
ATOM 3572 C C . GLY A 1 443 ? -23.875 5.880 -18.826 1.00 53.53 443 GLY A C 1
ATOM 3573 O O . GLY A 1 443 ? -24.635 6.671 -18.279 1.00 53.53 443 GLY A O 1
ATOM 3574 N N . HIS A 1 444 ? -23.675 4.638 -18.383 1.00 55.38 444 HIS A N 1
ATOM 3575 C CA . HIS A 1 444 ? -24.414 4.012 -17.284 1.00 55.38 444 HIS A CA 1
ATOM 3576 C C . HIS A 1 444 ? -24.708 4.994 -16.131 1.00 55.38 444 HIS A C 1
ATOM 3578 O O . HIS A 1 444 ? -23.825 5.366 -15.359 1.00 55.38 444 HIS A O 1
ATOM 3584 N N . SER A 1 445 ? -25.985 5.373 -15.983 1.00 52.88 445 SER A N 1
ATOM 3585 C CA . SER A 1 445 ? -26.509 6.160 -14.852 1.00 52.88 445 SER A CA 1
ATOM 3586 C C . SER A 1 445 ? -26.274 5.497 -13.490 1.00 52.88 445 SER A C 1
ATOM 3588 O O . SER A 1 445 ? -26.591 6.071 -12.456 1.00 52.88 445 SER A O 1
ATOM 3590 N N . ASP A 1 446 ? -25.748 4.276 -13.504 1.00 51.16 446 ASP A N 1
ATOM 3591 C CA . ASP A 1 446 ? -25.398 3.474 -12.346 1.00 51.16 446 ASP A CA 1
ATOM 3592 C C . ASP A 1 446 ? -24.094 3.950 -11.670 1.00 51.16 446 ASP A C 1
ATOM 3594 O O . ASP A 1 446 ? -23.913 3.674 -10.482 1.00 51.16 446 ASP A O 1
ATOM 3598 N N . TYR A 1 447 ? -23.224 4.696 -12.376 1.00 53.16 447 TYR A N 1
ATOM 3599 C CA . TYR A 1 447 ? -21.953 5.217 -11.833 1.00 53.16 447 TYR A CA 1
ATOM 3600 C C . TYR A 1 447 ? -22.035 6.659 -11.320 1.00 53.16 447 TYR A C 1
ATOM 3602 O O . TYR A 1 447 ? -21.322 7.014 -10.386 1.00 53.16 447 TYR A O 1
ATOM 3610 N N . ILE A 1 448 ? -22.910 7.494 -11.890 1.00 58.78 448 ILE A N 1
ATOM 3611 C CA . ILE A 1 448 ? -23.071 8.884 -11.442 1.00 58.78 448 ILE A CA 1
ATOM 3612 C C . ILE A 1 448 ? -24.090 8.905 -10.304 1.00 58.78 448 ILE A C 1
ATOM 3614 O O . ILE A 1 448 ? -25.299 8.827 -10.532 1.00 58.78 448 ILE A O 1
ATOM 3618 N N . LYS A 1 449 ? -23.592 9.000 -9.071 1.00 60.97 449 LYS A N 1
ATOM 3619 C CA . LYS A 1 449 ? -24.413 9.095 -7.863 1.00 60.97 449 LYS A CA 1
ATOM 3620 C C . LYS A 1 449 ? -24.102 10.384 -7.126 1.00 60.97 449 LYS A C 1
ATOM 3622 O O . LYS A 1 449 ? -22.944 10.674 -6.846 1.00 60.97 449 LYS A O 1
ATOM 3627 N N . ASP A 1 450 ? -25.153 11.090 -6.734 1.00 66.88 450 ASP A N 1
ATOM 3628 C CA . ASP A 1 450 ? -25.027 12.162 -5.759 1.00 66.88 450 ASP A CA 1
ATOM 3629 C C . ASP A 1 450 ? -24.887 11.543 -4.364 1.00 66.88 450 ASP A C 1
ATOM 3631 O O . ASP A 1 450 ? -25.688 10.695 -3.954 1.00 66.88 450 ASP A O 1
ATOM 3635 N N . ALA A 1 451 ? -23.880 11.984 -3.620 1.00 74.19 451 ALA A N 1
ATOM 3636 C CA . ALA A 1 451 ? -23.735 11.689 -2.205 1.00 74.19 451 ALA A CA 1
ATOM 3637 C C . ALA A 1 451 ? -23.295 12.939 -1.457 1.00 74.19 451 ALA A C 1
ATOM 3639 O O . ALA A 1 451 ? -22.743 13.865 -2.039 1.00 74.19 451 ALA A O 1
ATOM 3640 N N . THR A 1 452 ? -23.563 12.939 -0.157 1.00 81.75 452 THR A N 1
ATOM 3641 C CA . THR A 1 452 ? -23.086 13.966 0.762 1.00 81.75 452 THR A CA 1
ATOM 3642 C C . THR A 1 452 ? -22.444 13.258 1.936 1.00 81.75 452 THR A C 1
ATOM 3644 O O . THR A 1 452 ? -23.091 12.452 2.611 1.00 81.75 452 THR A O 1
ATOM 3647 N N . ASN A 1 453 ? -21.166 13.537 2.158 1.00 82.94 453 ASN A N 1
ATOM 3648 C CA . ASN A 1 453 ? -20.395 13.007 3.267 1.00 82.94 453 ASN A CA 1
ATOM 3649 C C . ASN A 1 453 ? -20.225 14.110 4.303 1.00 82.94 453 ASN A C 1
ATOM 3651 O O . ASN A 1 453 ? -19.499 15.071 4.074 1.00 82.94 453 ASN A O 1
ATOM 3655 N N . THR A 1 454 ? -20.878 13.955 5.454 1.00 88.75 454 THR A N 1
ATOM 3656 C CA . THR A 1 454 ? -20.691 14.869 6.582 1.00 88.75 454 THR A CA 1
ATOM 3657 C C . THR A 1 454 ? -19.488 14.421 7.404 1.00 88.75 454 THR A C 1
ATOM 3659 O O . THR A 1 454 ? -19.518 13.394 8.086 1.00 88.75 454 THR A O 1
ATOM 3662 N N . ILE A 1 455 ? -18.429 15.215 7.349 1.00 89.25 455 ILE A N 1
ATOM 3663 C CA . ILE A 1 455 ? -17.162 15.008 8.037 1.00 89.25 455 ILE A CA 1
ATOM 3664 C C . ILE A 1 455 ? -17.078 15.963 9.227 1.00 89.25 455 ILE A C 1
ATOM 3666 O O . ILE A 1 455 ? -17.325 17.160 9.107 1.00 89.25 455 ILE A O 1
ATOM 3670 N N . ASN A 1 456 ? -16.670 15.443 10.382 1.00 88.19 456 ASN A N 1
ATOM 3671 C CA . ASN A 1 456 ? -16.199 16.284 11.478 1.00 88.19 456 ASN A CA 1
ATOM 3672 C C . ASN A 1 456 ? -14.686 16.415 11.341 1.00 88.19 456 ASN A C 1
ATOM 3674 O O . ASN A 1 456 ? -13.976 15.421 11.473 1.00 88.19 456 ASN A O 1
ATOM 3678 N N . PHE A 1 457 ? -14.208 17.620 11.046 1.00 87.38 457 PHE A N 1
ATOM 3679 C CA . PHE A 1 457 ? -12.793 17.874 10.822 1.00 87.38 457 PHE A CA 1
ATOM 3680 C C . PHE A 1 457 ? -12.023 17.871 12.140 1.00 87.38 457 PHE A C 1
ATOM 3682 O O . PHE A 1 457 ? -12.343 18.655 13.035 1.00 87.38 457 PHE A O 1
ATOM 3689 N N . GLN A 1 458 ? -11.018 17.000 12.239 1.00 87.75 458 GLN A N 1
ATOM 3690 C CA . GLN A 1 458 ? -10.176 16.793 13.415 1.00 87.75 458 GLN A CA 1
ATOM 3691 C C . GLN A 1 458 ? -11.040 16.661 14.681 1.00 87.75 458 GLN A C 1
ATOM 3693 O O . GLN A 1 458 ? -11.016 17.531 15.554 1.00 87.75 458 GLN A O 1
ATOM 3698 N N . PRO A 1 459 ? -11.903 15.624 14.752 1.00 87.62 459 PRO A N 1
ATOM 3699 C CA . PRO A 1 459 ? -12.874 15.512 15.827 1.00 87.62 459 PRO A CA 1
ATOM 3700 C C . PRO A 1 459 ? -12.162 15.276 17.156 1.00 87.62 459 PRO A C 1
ATOM 3702 O O . PRO A 1 459 ? -11.065 14.716 17.200 1.00 87.62 459 PRO A O 1
ATOM 3705 N N . ARG A 1 460 ? -12.826 15.651 18.246 1.00 86.25 460 ARG A N 1
ATOM 3706 C CA . ARG A 1 460 ? -12.334 15.377 19.592 1.00 86.25 460 ARG A CA 1
ATOM 3707 C C . ARG A 1 460 ? -12.479 13.884 19.904 1.00 86.25 460 ARG A C 1
ATOM 3709 O O . ARG A 1 460 ? -13.584 13.341 19.842 1.00 86.25 460 ARG A O 1
ATOM 3716 N N . VAL A 1 461 ? -11.360 13.225 20.186 1.00 85.12 461 VAL A N 1
ATOM 3717 C CA . VAL A 1 461 ? -11.238 11.784 20.443 1.00 85.12 461 VAL A CA 1
ATOM 3718 C C . VAL A 1 461 ? -11.023 11.553 21.934 1.00 85.12 461 VAL A C 1
ATOM 3720 O O . VAL A 1 461 ? -10.354 12.341 22.600 1.00 85.12 461 VAL A O 1
ATOM 3723 N N . ARG A 1 462 ? -11.592 10.460 22.453 1.00 84.75 462 ARG A N 1
ATOM 3724 C CA . ARG A 1 462 ? -11.381 9.985 23.825 1.00 84.75 462 ARG A CA 1
ATOM 3725 C C . ARG A 1 462 ? -10.619 8.675 23.810 1.00 84.75 462 ARG A C 1
ATOM 3727 O O . ARG A 1 462 ? -11.002 7.758 23.084 1.00 84.75 462 ARG A O 1
ATOM 3734 N N . THR A 1 463 ? -9.583 8.580 24.630 1.00 83.12 463 THR A N 1
ATOM 3735 C CA . THR A 1 463 ? -8.806 7.355 24.828 1.00 83.12 463 THR A CA 1
ATOM 3736 C C . THR A 1 463 ? -8.444 7.188 26.301 1.00 83.12 463 THR A C 1
ATOM 3738 O O . THR A 1 463 ? -8.662 8.091 27.103 1.00 83.12 463 THR A O 1
ATOM 3741 N N . ASN A 1 464 ? -7.937 6.015 26.674 1.00 86.12 464 ASN A N 1
ATOM 3742 C CA . ASN A 1 464 ? -7.577 5.695 28.050 1.00 86.12 464 ASN A CA 1
ATOM 3743 C C . ASN A 1 464 ? -6.104 5.313 28.151 1.00 86.12 464 ASN A C 1
ATOM 3745 O O . ASN A 1 464 ? -5.641 4.411 27.453 1.00 86.12 464 ASN A O 1
ATOM 3749 N N . ILE A 1 465 ? -5.396 5.935 29.089 1.00 81.94 465 ILE A N 1
ATOM 3750 C CA . ILE A 1 465 ? -4.045 5.528 29.478 1.00 81.94 465 ILE A CA 1
ATOM 3751 C C . ILE A 1 465 ? -4.156 4.598 30.681 1.00 81.94 465 ILE A C 1
ATOM 3753 O O . ILE A 1 465 ? -4.760 4.952 31.693 1.00 81.94 465 ILE A O 1
ATOM 3757 N N . SER A 1 466 ? -3.586 3.401 30.558 1.00 88.25 466 SER A N 1
ATOM 3758 C CA . SER A 1 466 ? -3.628 2.389 31.614 1.00 88.25 466 SER A CA 1
ATOM 3759 C C . SER A 1 466 ? -2.384 2.477 32.494 1.00 88.25 466 SER A C 1
ATOM 3761 O O . SER A 1 466 ? -1.264 2.443 31.989 1.00 88.25 466 SER A O 1
ATOM 3763 N N . VAL A 1 467 ? -2.579 2.538 33.809 1.00 84.44 467 VAL A N 1
ATOM 3764 C CA . VAL A 1 467 ? -1.511 2.545 34.817 1.00 84.44 467 VAL A CA 1
ATOM 3765 C C . VAL A 1 467 ? -1.746 1.394 35.787 1.00 84.44 467 VAL A C 1
ATOM 3767 O O . VAL A 1 467 ? -2.856 1.225 36.287 1.00 84.44 467 VAL A O 1
ATOM 3770 N N . TYR A 1 468 ? -0.727 0.571 36.027 1.00 86.50 468 TYR A N 1
ATOM 3771 C CA . TYR A 1 468 ? -0.830 -0.556 36.955 1.00 86.50 468 TYR A CA 1
ATOM 3772 C C . TYR A 1 468 ? -0.637 -0.088 38.399 1.00 86.50 468 TYR A C 1
ATOM 3774 O O . TYR A 1 468 ? 0.279 0.682 38.677 1.00 86.50 468 TYR A O 1
ATOM 3782 N N . TYR A 1 469 ? -1.476 -0.570 39.310 1.00 86.12 469 TYR A N 1
ATOM 3783 C CA . TYR A 1 469 ? -1.418 -0.272 40.736 1.00 86.12 469 TYR A CA 1
ATOM 3784 C C . TYR A 1 469 ? -1.164 -1.544 41.548 1.00 86.12 469 TYR A C 1
ATOM 3786 O O . TYR A 1 469 ? -1.962 -2.480 41.506 1.00 86.12 469 TYR A O 1
ATOM 3794 N N . ASP A 1 470 ? -0.075 -1.552 42.313 1.00 88.94 470 ASP A N 1
ATOM 3795 C CA . ASP A 1 470 ? 0.356 -2.635 43.208 1.00 88.94 470 ASP A CA 1
ATOM 3796 C C . ASP A 1 470 ? 0.490 -2.188 44.676 1.00 88.94 470 ASP A C 1
ATOM 3798 O O . ASP A 1 470 ? 1.016 -2.919 45.520 1.00 88.94 470 ASP A O 1
ATOM 3802 N N . GLY A 1 471 ? -0.024 -0.996 44.998 1.00 86.88 471 GLY A N 1
ATOM 3803 C CA . GLY A 1 471 ? 0.056 -0.396 46.332 1.00 86.88 471 GLY A CA 1
ATOM 3804 C C . GLY A 1 471 ? 1.157 0.655 46.481 1.00 86.88 471 GLY A C 1
ATOM 3805 O O . GLY A 1 471 ? 1.499 1.035 47.605 1.00 86.88 471 GLY A O 1
ATOM 3806 N N . GLN A 1 472 ? 1.740 1.122 45.377 1.00 92.31 472 GLN A N 1
ATOM 3807 C CA . GLN A 1 472 ? 2.644 2.266 45.361 1.00 92.31 472 GLN A CA 1
ATOM 3808 C C . GLN A 1 472 ? 1.908 3.590 45.641 1.00 92.31 472 GLN A C 1
ATOM 3810 O O . GLN A 1 472 ? 0.732 3.738 45.333 1.00 92.31 472 GLN A O 1
ATOM 3815 N N . SER A 1 473 ? 2.606 4.590 46.193 1.00 92.31 473 SER A N 1
ATOM 3816 C CA . SER A 1 473 ? 2.017 5.913 46.496 1.00 92.31 473 SER A CA 1
ATOM 3817 C C . SER A 1 473 ? 1.731 6.749 45.246 1.00 92.31 473 SER A C 1
ATOM 3819 O O . SER A 1 473 ? 0.892 7.647 45.238 1.00 92.31 473 SER A O 1
ATOM 3821 N N . SER A 1 474 ? 2.487 6.502 44.180 1.00 93.12 474 SER A N 1
ATOM 3822 C CA . SER A 1 474 ? 2.409 7.240 42.926 1.00 93.12 474 SER A CA 1
ATOM 3823 C C . SER A 1 474 ? 3.082 6.457 41.811 1.00 93.12 474 SER A C 1
ATOM 3825 O O . SER A 1 474 ? 4.059 5.759 42.082 1.00 93.12 474 SER A O 1
ATOM 3827 N N . GLU A 1 475 ? 2.646 6.659 40.574 1.00 91.19 475 GLU A N 1
ATOM 3828 C CA . GLU A 1 475 ? 3.238 6.027 39.392 1.00 91.19 475 GLU A CA 1
ATOM 3829 C C . GLU A 1 475 ? 3.413 7.037 38.261 1.00 91.19 475 GLU A C 1
ATOM 3831 O O . GLU A 1 475 ? 2.630 7.983 38.131 1.00 91.19 475 GLU A O 1
ATOM 3836 N N . LEU A 1 476 ? 4.456 6.841 37.457 1.00 89.44 476 LEU A N 1
ATOM 3837 C CA . LEU A 1 476 ? 4.732 7.681 36.301 1.00 89.44 476 LEU A CA 1
ATOM 3838 C C . LEU A 1 476 ? 4.069 7.092 35.055 1.00 89.44 476 LEU A C 1
ATOM 3840 O O . LEU A 1 476 ? 4.178 5.900 34.776 1.00 89.44 476 LEU A O 1
ATOM 3844 N N . PHE A 1 477 ? 3.423 7.945 34.271 1.00 85.31 477 PHE A N 1
ATOM 3845 C CA . PHE A 1 477 ? 2.867 7.578 32.978 1.00 85.31 477 PHE A CA 1
ATOM 3846 C C . PHE A 1 477 ? 3.183 8.645 31.931 1.00 85.31 477 PHE A C 1
ATOM 3848 O O . PHE A 1 477 ? 3.450 9.809 32.240 1.00 85.31 477 PHE A O 1
ATOM 3855 N N . SER A 1 478 ? 3.185 8.218 30.673 1.00 82.06 478 SER A N 1
ATOM 3856 C CA . SER A 1 478 ? 3.467 9.073 29.526 1.00 82.06 478 SER A CA 1
ATOM 3857 C C . SER A 1 478 ? 2.219 9.207 28.672 1.00 82.06 478 SER A C 1
ATOM 3859 O O . SER A 1 478 ? 1.515 8.221 28.459 1.00 82.06 478 SER A O 1
ATOM 3861 N N . ILE A 1 479 ? 1.971 10.414 28.166 1.00 79.81 479 ILE A N 1
ATOM 3862 C CA . ILE A 1 479 ? 0.982 10.650 27.102 1.00 79.81 479 ILE A CA 1
ATOM 3863 C C . ILE A 1 479 ? 1.628 10.715 25.709 1.00 79.81 479 ILE A C 1
ATOM 3865 O O . ILE A 1 479 ? 0.921 10.894 24.716 1.00 79.81 479 ILE A O 1
ATOM 3869 N N . LEU A 1 480 ? 2.960 10.588 25.641 1.00 69.75 480 LEU A N 1
ATOM 3870 C CA . LEU A 1 480 ? 3.715 10.501 24.391 1.00 69.75 480 LEU A CA 1
ATOM 3871 C C . LEU A 1 480 ? 3.169 9.345 23.544 1.00 69.75 480 LEU A C 1
ATOM 3873 O O . LEU A 1 480 ? 2.788 8.310 24.090 1.00 69.75 480 LEU A O 1
ATOM 3877 N N . ASP A 1 481 ? 3.080 9.554 22.232 1.00 69.19 481 ASP A N 1
ATOM 3878 C CA . ASP A 1 481 ? 2.509 8.618 21.248 1.00 69.19 481 ASP A CA 1
ATOM 3879 C C . ASP A 1 481 ? 0.993 8.357 21.385 1.00 69.19 481 ASP A C 1
ATOM 3881 O O . ASP A 1 481 ? 0.408 7.660 20.559 1.00 69.19 481 ASP A O 1
ATOM 3885 N N . THR A 1 482 ? 0.332 8.940 22.393 1.00 73.38 482 THR A N 1
ATOM 3886 C CA . THR A 1 482 ? -1.128 8.858 22.580 1.00 73.38 482 THR A CA 1
ATOM 3887 C C . THR A 1 482 ? -1.814 10.182 22.277 1.00 73.38 482 THR A C 1
ATOM 3889 O O . THR A 1 482 ? -2.851 10.195 21.622 1.00 73.38 482 THR A O 1
ATOM 3892 N N . VAL A 1 483 ? -1.256 11.288 22.772 1.00 77.31 483 VAL A N 1
ATOM 3893 C CA . VAL A 1 483 ? -1.757 12.652 22.566 1.00 77.31 483 VAL A CA 1
ATOM 3894 C C . VAL A 1 483 ? -0.825 13.356 21.571 1.00 77.31 483 VAL A C 1
ATOM 3896 O O . VAL A 1 483 ? 0.385 13.163 21.652 1.00 77.31 483 VAL A O 1
ATOM 3899 N N . PRO A 1 484 ? -1.332 14.175 20.638 1.00 78.69 484 PRO A N 1
ATOM 3900 C CA . PRO A 1 484 ? -0.477 14.960 19.752 1.00 78.69 484 PRO A CA 1
ATOM 3901 C C . PRO A 1 484 ? 0.397 15.972 20.510 1.00 78.69 484 PRO A C 1
ATOM 3903 O O . PRO A 1 484 ? -0.078 16.648 21.425 1.00 78.69 484 PRO A O 1
ATOM 3906 N N . ASP A 1 485 ? 1.652 16.141 20.081 1.00 80.62 485 ASP A N 1
ATOM 3907 C CA . ASP A 1 485 ? 2.660 16.971 20.765 1.00 80.62 485 ASP A CA 1
ATOM 3908 C C . ASP A 1 485 ? 2.221 18.417 21.034 1.00 80.62 485 ASP A C 1
ATOM 3910 O O . ASP A 1 485 ? 2.571 19.026 22.047 1.00 80.62 485 ASP A O 1
ATOM 3914 N N . ASN A 1 486 ? 1.423 18.988 20.133 1.00 81.12 486 ASN A N 1
ATOM 3915 C CA . ASN A 1 486 ? 0.911 20.350 20.253 1.00 81.12 486 ASN A CA 1
ATOM 3916 C C . ASN A 1 486 ? -0.244 20.499 21.265 1.00 81.12 486 ASN A C 1
ATOM 3918 O O . ASN A 1 486 ? -0.680 21.626 21.505 1.00 81.12 486 ASN A O 1
ATOM 3922 N N . GLN A 1 487 ? -0.723 19.401 21.860 1.00 84.75 487 GLN A N 1
ATOM 3923 C CA . GLN A 1 487 ? -1.892 19.349 22.749 1.00 84.75 487 GLN A CA 1
ATOM 3924 C C . GLN A 1 487 ? -1.575 18.856 24.172 1.00 84.75 487 GLN A C 1
ATOM 3926 O O . GLN A 1 487 ? -2.464 18.769 25.016 1.00 84.75 487 GLN A O 1
ATOM 3931 N N . PHE A 1 488 ? -0.304 18.614 24.505 1.00 84.06 488 PHE A N 1
ATOM 3932 C CA . PHE A 1 488 ? 0.095 18.152 25.842 1.00 84.06 488 PHE A CA 1
ATOM 3933 C C . PHE A 1 488 ? -0.315 19.087 26.991 1.00 84.06 488 PHE A C 1
ATOM 3935 O O . PHE A 1 488 ? -0.538 18.652 28.114 1.00 84.06 488 PHE A O 1
ATOM 3942 N N . SER A 1 489 ? -0.450 20.387 26.732 1.00 80.44 489 SER A N 1
ATOM 3943 C CA . SER A 1 489 ? -0.803 21.377 27.761 1.00 80.44 489 SER A CA 1
ATOM 3944 C C . SER A 1 489 ? -2.284 21.777 27.756 1.00 80.44 489 SER A C 1
ATOM 3946 O O . SER A 1 489 ? -2.630 22.838 28.287 1.00 80.44 489 SER A O 1
ATOM 3948 N N . GLU A 1 490 ? -3.169 20.986 27.138 1.00 82.62 490 GLU A N 1
ATOM 3949 C CA . GLU A 1 490 ? -4.595 21.316 27.116 1.00 82.62 490 GLU A CA 1
ATOM 3950 C C . GLU A 1 490 ? -5.223 21.290 28.526 1.00 82.62 490 GLU A C 1
ATOM 3952 O O . GLU A 1 490 ? -5.034 20.334 29.279 1.00 82.62 490 GLU A O 1
ATOM 3957 N N . PRO A 1 491 ? -6.035 22.300 28.905 1.00 77.50 491 PRO A N 1
ATOM 3958 C CA . PRO A 1 491 ? -6.630 22.369 30.244 1.00 77.50 491 PRO A CA 1
ATOM 3959 C C . PRO A 1 491 ? -7.592 21.219 30.561 1.00 77.50 491 PRO A C 1
ATOM 3961 O O . PRO A 1 491 ? -7.774 20.879 31.727 1.00 77.50 491 PRO A O 1
ATOM 3964 N N . ASN A 1 492 ? -8.221 20.662 29.524 1.00 81.88 492 ASN A N 1
ATOM 3965 C CA . ASN A 1 492 ? -9.228 19.605 29.618 1.00 81.88 492 ASN A CA 1
ATOM 3966 C C . ASN A 1 492 ? -8.681 18.281 29.072 1.00 81.88 492 ASN A C 1
ATOM 3968 O O . ASN A 1 492 ? -9.438 17.478 28.535 1.00 81.88 492 ASN A O 1
ATOM 3972 N N . LEU A 1 493 ? -7.360 18.085 29.151 1.00 88.00 493 LEU A N 1
ATOM 3973 C CA . LEU A 1 493 ? -6.736 16.868 28.653 1.00 88.00 493 LEU A CA 1
ATOM 3974 C C . LEU A 1 493 ? -7.210 15.636 29.429 1.00 88.00 493 LEU A C 1
ATOM 3976 O O . LEU A 1 493 ? -7.386 14.589 28.824 1.00 88.00 493 LEU A O 1
ATOM 3980 N N . PHE A 1 494 ? -7.443 15.769 30.739 1.00 91.62 494 PHE A N 1
ATOM 3981 C CA . PHE A 1 494 ? -7.941 14.705 31.611 1.00 91.62 494 PHE A CA 1
ATOM 3982 C C . PHE A 1 494 ? -9.340 15.044 32.131 1.00 91.62 494 PHE A C 1
ATOM 3984 O O . PHE A 1 494 ? -9.545 16.118 32.703 1.00 91.62 494 PHE A O 1
ATOM 3991 N N . ASN A 1 495 ? -10.283 14.111 31.989 1.00 88.25 495 ASN A N 1
ATOM 3992 C CA . ASN A 1 495 ? -11.666 14.294 32.446 1.00 88.25 495 ASN A CA 1
ATOM 3993 C C . ASN A 1 495 ? -12.022 13.365 33.611 1.00 88.25 495 ASN A C 1
ATOM 3995 O O . ASN A 1 495 ? -12.535 13.826 34.635 1.00 88.25 495 ASN A O 1
ATOM 3999 N N . TYR A 1 496 ? -11.723 12.072 33.468 1.00 92.00 496 TYR A N 1
ATOM 4000 C CA . TYR A 1 496 ? -12.099 11.033 34.422 1.00 92.00 496 TYR A CA 1
ATOM 4001 C C . TYR A 1 496 ? -10.962 10.042 34.673 1.00 92.00 496 TYR A C 1
ATOM 4003 O O . TYR A 1 496 ? -10.100 9.823 33.825 1.00 92.00 496 TYR A O 1
ATOM 4011 N N . ILE A 1 497 ? -10.976 9.434 35.856 1.00 92.12 497 ILE A N 1
ATOM 4012 C CA . ILE A 1 497 ? -10.129 8.305 36.233 1.00 92.12 497 ILE A CA 1
ATOM 4013 C C . ILE A 1 497 ? -11.057 7.157 36.627 1.00 92.12 497 ILE A C 1
ATOM 4015 O O . ILE A 1 497 ? -11.915 7.315 37.497 1.00 92.12 497 ILE A O 1
ATOM 4019 N N . TYR A 1 498 ? -10.881 6.003 35.996 1.00 91.81 498 TYR A N 1
ATOM 4020 C CA . TYR A 1 498 ? -11.623 4.783 36.278 1.00 91.81 498 TYR A CA 1
ATOM 4021 C C . TYR A 1 498 ? -10.728 3.800 37.021 1.00 91.81 498 TYR A C 1
ATOM 4023 O O . TYR A 1 498 ? -9.659 3.433 36.534 1.00 91.81 498 TYR A O 1
ATOM 4031 N N . LEU A 1 499 ? -11.166 3.356 38.195 1.00 91.38 499 LEU A N 1
ATOM 4032 C CA . LEU A 1 499 ? -10.411 2.416 39.022 1.00 91.38 499 LEU A CA 1
ATOM 4033 C C . LEU A 1 499 ? -11.332 1.515 39.836 1.00 91.38 499 LEU A C 1
ATOM 4035 O O . LEU A 1 499 ? -12.483 1.861 40.102 1.00 91.38 499 LEU A O 1
ATOM 4039 N N . TYR A 1 500 ? -10.833 0.354 40.248 1.00 91.12 500 TYR A N 1
ATOM 4040 C CA . TYR A 1 500 ? -11.580 -0.529 41.136 1.00 91.12 500 TYR A CA 1
ATOM 4041 C C . TYR A 1 500 ? -11.384 -0.115 42.595 1.00 91.12 500 TYR A C 1
ATOM 4043 O O . TYR A 1 500 ? -10.253 -0.065 43.069 1.00 91.12 500 TYR A O 1
ATOM 4051 N N . THR A 1 501 ? -12.481 0.143 43.309 1.00 91.75 501 THR A N 1
ATOM 4052 C CA . THR A 1 501 ? -12.472 0.336 44.767 1.00 91.75 501 THR A CA 1
ATOM 4053 C C . THR A 1 501 ? -13.194 -0.805 45.469 1.00 91.75 501 THR A C 1
ATOM 4055 O O . THR A 1 501 ? -14.016 -1.497 44.862 1.00 91.75 501 THR A O 1
ATOM 4058 N N . TRP A 1 502 ? -12.877 -1.016 46.745 1.00 93.25 502 TRP A N 1
ATOM 4059 C CA . TRP A 1 502 ? -13.503 -2.028 47.601 1.00 93.25 502 TRP A CA 1
ATOM 4060 C C . TRP A 1 502 ? -13.443 -1.624 49.082 1.00 93.25 502 TRP A C 1
ATOM 4062 O O . TRP A 1 502 ? -12.854 -0.602 49.428 1.00 93.25 502 TRP A O 1
ATOM 4072 N N . ASP A 1 503 ? -14.068 -2.404 49.967 1.00 87.81 503 ASP A N 1
ATOM 4073 C CA . ASP A 1 503 ? -14.125 -2.113 51.409 1.00 87.81 503 ASP A CA 1
ATOM 4074 C C . ASP A 1 503 ? -12.887 -2.566 52.219 1.00 87.81 503 ASP A C 1
ATOM 4076 O O . ASP A 1 503 ? -12.880 -2.447 53.448 1.00 87.81 503 ASP A O 1
ATOM 4080 N N . GLY A 1 504 ? -11.864 -3.109 51.545 1.00 82.62 504 GLY A N 1
ATOM 4081 C CA . GLY A 1 504 ? -10.622 -3.610 52.148 1.00 82.62 504 GLY A CA 1
ATOM 4082 C C . GLY A 1 504 ? -10.733 -4.988 52.820 1.00 82.62 504 GLY A C 1
ATOM 4083 O O . GLY A 1 504 ? -9.758 -5.481 53.395 1.00 82.62 504 GLY A O 1
ATOM 4084 N N . SER A 1 505 ? -11.911 -5.625 52.803 1.00 84.25 505 SER A N 1
ATOM 4085 C CA . SER A 1 505 ? -12.167 -6.862 53.554 1.00 84.25 505 SER A CA 1
ATOM 4086 C C . SER A 1 505 ? -12.940 -7.946 52.802 1.00 84.25 505 SER A C 1
ATOM 4088 O O . SER A 1 505 ? -12.749 -9.128 53.104 1.00 84.25 505 SER A O 1
ATOM 4090 N N . ASP A 1 506 ? -13.776 -7.572 51.835 1.00 82.19 506 ASP A N 1
ATOM 4091 C CA . ASP A 1 506 ? -14.622 -8.472 51.054 1.00 82.19 506 ASP A CA 1
ATOM 4092 C C . ASP A 1 506 ? -14.513 -8.146 49.556 1.00 82.19 506 ASP A C 1
ATOM 4094 O O . ASP A 1 506 ? -14.931 -7.078 49.104 1.00 82.19 506 ASP A O 1
ATOM 4098 N N . GLU A 1 507 ? -13.947 -9.067 48.769 1.00 80.38 507 GLU A N 1
ATOM 4099 C CA . GLU A 1 507 ? -13.778 -8.888 47.318 1.00 80.38 507 GLU A CA 1
ATOM 4100 C C . GLU A 1 507 ? -15.115 -8.748 46.574 1.00 80.38 507 GLU A C 1
ATOM 4102 O O . GLU A 1 507 ? -15.152 -8.114 45.519 1.00 80.38 507 GLU A O 1
ATOM 4107 N N . ASP A 1 508 ? -16.225 -9.241 47.139 1.00 83.12 508 ASP A N 1
ATOM 4108 C CA . ASP A 1 508 ? -17.565 -9.072 46.557 1.00 83.12 508 ASP A CA 1
ATOM 4109 C C . ASP A 1 508 ? -18.029 -7.597 46.575 1.00 83.12 508 ASP A C 1
ATOM 4111 O O . ASP A 1 508 ? -19.014 -7.241 45.921 1.00 83.12 508 ASP A O 1
ATOM 4115 N N . THR A 1 509 ? -17.318 -6.717 47.292 1.00 83.12 509 THR A N 1
ATOM 4116 C CA . THR A 1 509 ? -17.565 -5.264 47.311 1.00 83.12 509 THR A CA 1
ATOM 4117 C C . THR A 1 509 ? -16.798 -4.492 46.239 1.00 83.12 509 THR A C 1
ATOM 4119 O O . THR A 1 509 ? -16.953 -3.273 46.144 1.00 83.12 509 THR A O 1
ATOM 4122 N N . LYS A 1 510 ? -16.003 -5.181 45.410 1.00 88.06 510 LYS A N 1
ATOM 4123 C CA . LYS A 1 510 ? -15.240 -4.570 44.319 1.00 88.06 510 LYS A CA 1
ATOM 4124 C C . LYS A 1 510 ? -16.168 -3.914 43.295 1.00 88.06 510 LYS A C 1
ATOM 4126 O O . LYS A 1 510 ? -16.998 -4.574 42.669 1.00 88.06 510 LYS A O 1
ATOM 4131 N N . VAL A 1 511 ? -15.982 -2.616 43.068 1.00 91.38 511 VAL A N 1
ATOM 4132 C CA . VAL A 1 511 ? -16.767 -1.826 42.111 1.00 91.38 511 VAL A CA 1
ATOM 4133 C C . VAL A 1 511 ? -15.876 -0.926 41.264 1.00 91.38 511 VAL A C 1
ATOM 4135 O O . VAL A 1 511 ? -14.917 -0.333 41.754 1.00 91.38 511 VAL A O 1
ATOM 4138 N N . LEU A 1 512 ? -16.207 -0.799 39.977 1.00 91.31 512 LEU A N 1
ATOM 4139 C CA . LEU A 1 512 ? -15.586 0.200 39.111 1.00 91.31 512 LEU A CA 1
ATOM 4140 C C . LEU A 1 512 ? -16.104 1.585 39.510 1.00 91.31 512 LEU A C 1
ATOM 4142 O O . LEU A 1 512 ? -17.304 1.851 39.450 1.00 91.31 512 LEU A O 1
ATOM 4146 N N . THR A 1 513 ? -15.193 2.448 39.936 1.00 90.88 513 THR A N 1
ATOM 4147 C CA . THR A 1 513 ? -15.471 3.809 40.384 1.00 90.88 513 THR A CA 1
ATOM 4148 C C . THR A 1 513 ? -14.978 4.796 39.338 1.00 90.88 513 THR A C 1
ATOM 4150 O O . THR A 1 513 ? -13.819 4.749 38.936 1.00 90.88 513 THR A O 1
ATOM 4153 N N . GLU A 1 514 ? -15.866 5.692 38.911 1.00 92.94 514 GLU A N 1
ATOM 4154 C CA . GLU A 1 514 ? -15.538 6.846 38.074 1.00 92.94 514 GLU A CA 1
ATOM 4155 C C . GLU A 1 514 ? -15.239 8.048 38.979 1.00 92.94 514 GLU A C 1
ATOM 4157 O O . GLU A 1 514 ? -16.094 8.485 39.754 1.00 92.94 514 GLU A O 1
ATOM 4162 N N . LEU A 1 515 ? -14.025 8.585 38.881 1.00 92.38 515 LEU A N 1
ATOM 4163 C CA . LEU A 1 515 ? -13.589 9.777 39.598 1.00 92.38 515 LEU A CA 1
ATOM 4164 C C . LEU A 1 515 ? -13.393 10.927 38.617 1.00 92.38 515 LEU A C 1
ATOM 4166 O O . LEU A 1 515 ? -12.646 10.807 37.653 1.00 92.38 515 LEU A O 1
ATOM 4170 N N . ALA A 1 516 ? -14.034 12.065 38.879 1.00 92.25 516 ALA A N 1
ATOM 4171 C CA . ALA A 1 516 ? -13.775 13.282 38.117 1.00 92.25 516 ALA A CA 1
ATOM 4172 C C . ALA A 1 516 ? -12.343 13.775 38.372 1.00 92.25 516 ALA A C 1
ATOM 4174 O O . ALA A 1 516 ? -11.882 13.782 39.518 1.00 92.25 516 ALA A O 1
ATOM 4175 N N . TYR A 1 517 ? -11.667 14.223 37.315 1.00 87.31 517 TYR A N 1
ATOM 4176 C CA . TYR A 1 517 ? -10.302 14.728 37.387 1.00 87.31 517 TYR A CA 1
ATOM 4177 C C . TYR A 1 517 ? -10.163 15.880 38.395 1.00 87.31 517 TYR A C 1
ATOM 4179 O O . TYR A 1 517 ? -10.975 16.810 38.451 1.00 87.31 517 TYR A O 1
ATOM 4187 N N . GLN A 1 518 ? -9.086 15.824 39.178 1.00 89.75 518 GLN A N 1
ATOM 4188 C CA . GLN A 1 518 ? -8.639 16.899 40.052 1.00 89.75 518 GLN A CA 1
ATOM 4189 C C . GLN A 1 518 ? -7.140 17.109 39.864 1.00 89.75 518 GLN A C 1
ATOM 4191 O O . GLN A 1 518 ? -6.382 16.150 39.741 1.00 89.75 518 GLN A O 1
ATOM 4196 N N . ALA A 1 519 ? -6.699 18.367 39.918 1.00 85.50 519 ALA A N 1
ATOM 4197 C CA . ALA A 1 519 ? -5.291 18.726 39.734 1.00 85.50 519 ALA A CA 1
ATOM 4198 C C . ALA A 1 519 ? -4.339 18.113 40.785 1.00 85.50 519 ALA A C 1
ATOM 4200 O O . ALA A 1 519 ? -3.132 18.113 40.580 1.00 85.50 519 ALA A O 1
ATOM 4201 N N . SER A 1 520 ? -4.856 17.616 41.915 1.00 90.62 520 SER A N 1
ATOM 4202 C CA . SER A 1 520 ? -4.074 16.874 42.913 1.00 90.62 520 SER A CA 1
ATOM 4203 C C . SER A 1 520 ? -3.799 15.422 42.510 1.00 90.62 520 SER A C 1
ATOM 4205 O O . SER A 1 520 ? -2.818 14.853 42.977 1.00 90.62 520 SER A O 1
ATOM 4207 N N . TYR A 1 521 ? -4.629 14.823 41.649 1.00 93.38 521 TYR A N 1
ATOM 4208 C CA . TYR A 1 521 ? -4.497 13.416 41.254 1.00 93.38 521 TYR A CA 1
ATOM 4209 C C . TYR A 1 521 ? -3.402 13.196 40.225 1.00 93.38 521 TYR A C 1
ATOM 4211 O O . TYR A 1 521 ? -2.766 12.151 40.240 1.00 93.38 521 TYR A O 1
ATOM 4219 N N . ILE A 1 522 ? -3.178 14.161 39.334 1.00 91.81 522 ILE A N 1
ATOM 4220 C CA . ILE A 1 522 ? -2.187 14.055 38.265 1.00 91.81 522 ILE A CA 1
ATOM 4221 C C . ILE A 1 522 ? -1.342 15.323 38.269 1.00 91.81 522 ILE A C 1
ATOM 4223 O O . ILE A 1 522 ? -1.861 16.428 38.129 1.00 91.81 522 ILE A O 1
ATOM 4227 N N . THR A 1 523 ? -0.029 15.161 38.419 1.00 90.56 523 THR A N 1
ATOM 4228 C CA . THR A 1 523 ? 0.935 16.267 38.372 1.00 90.56 523 THR A CA 1
ATOM 4229 C C . THR A 1 523 ? 1.857 16.086 37.175 1.00 90.56 523 THR A C 1
ATOM 4231 O O . THR A 1 523 ? 2.456 15.026 37.017 1.00 90.56 523 THR A O 1
ATOM 4234 N N . GLN A 1 524 ? 1.983 17.114 36.338 1.00 87.06 524 GLN A N 1
ATOM 4235 C CA . GLN A 1 524 ? 2.925 17.118 35.216 1.00 87.06 524 GLN A CA 1
ATOM 4236 C C . GLN A 1 524 ? 4.370 17.225 35.721 1.00 87.06 524 GLN A C 1
ATOM 4238 O O . GLN A 1 524 ? 4.653 17.988 36.654 1.00 87.06 524 GLN A O 1
ATOM 4243 N N . ASP A 1 525 ? 5.287 16.484 35.099 1.00 84.62 525 ASP A N 1
ATOM 4244 C CA . ASP A 1 525 ? 6.711 16.601 35.394 1.00 84.62 525 ASP A CA 1
ATOM 4245 C C . ASP A 1 525 ? 7.242 17.989 34.994 1.00 84.62 525 ASP A C 1
ATOM 4247 O O . ASP A 1 525 ? 6.928 18.539 33.946 1.00 84.62 525 ASP A O 1
ATOM 4251 N N . SER A 1 526 ? 8.077 18.585 35.843 1.00 82.38 526 SER A N 1
ATOM 4252 C CA . SER A 1 526 ? 8.580 19.949 35.617 1.00 82.38 526 SER A CA 1
ATOM 4253 C C . SER A 1 526 ? 9.597 20.091 34.474 1.00 82.38 526 SER A C 1
ATOM 4255 O O . SER A 1 526 ? 9.970 21.217 34.138 1.00 82.38 526 SER A O 1
ATOM 4257 N N . GLN A 1 527 ? 10.136 18.981 33.967 1.00 79.06 527 GLN A N 1
ATOM 4258 C CA . GLN A 1 527 ? 11.185 18.941 32.948 1.00 79.06 527 GLN A CA 1
ATOM 4259 C C . GLN A 1 527 ? 10.660 18.512 31.573 1.00 79.06 527 GLN A C 1
ATOM 4261 O O . GLN A 1 527 ? 11.391 18.657 30.593 1.00 79.06 527 GLN A O 1
ATOM 4266 N N . THR A 1 528 ? 9.435 17.988 31.488 1.00 79.19 528 THR A N 1
ATOM 4267 C CA . THR A 1 528 ? 8.852 17.471 30.243 1.00 79.19 528 THR A CA 1
ATOM 4268 C C . THR A 1 528 ? 7.368 17.778 30.156 1.00 79.19 528 THR A C 1
ATOM 4270 O O . THR A 1 528 ? 6.657 17.639 31.146 1.00 79.19 528 THR A O 1
ATOM 4273 N N . ASP A 1 529 ? 6.880 18.052 28.951 1.00 78.06 529 ASP A N 1
ATOM 4274 C CA . ASP A 1 529 ? 5.470 18.393 28.763 1.00 78.06 529 ASP A CA 1
ATOM 4275 C C . ASP A 1 529 ? 4.557 17.154 28.641 1.00 78.06 529 ASP A C 1
ATOM 4277 O O . ASP A 1 529 ? 3.346 17.292 28.737 1.00 78.06 529 ASP A O 1
ATOM 4281 N N . PHE A 1 530 ? 5.109 15.943 28.494 1.00 81.62 530 PHE A N 1
ATOM 4282 C CA . PHE A 1 530 ? 4.356 14.704 28.222 1.00 81.62 530 PHE A CA 1
ATOM 4283 C C . PHE A 1 530 ? 4.431 13.629 29.321 1.00 81.62 530 PHE A C 1
ATOM 4285 O O . PHE A 1 530 ? 3.765 12.597 29.207 1.00 81.62 530 PHE A O 1
ATOM 4292 N N . LEU A 1 531 ? 5.240 13.822 30.369 1.00 86.12 531 LEU A N 1
ATOM 4293 C CA . LEU A 1 531 ? 5.280 12.906 31.514 1.00 86.12 531 LEU A CA 1
ATOM 4294 C C . LEU A 1 531 ? 4.448 13.447 32.665 1.00 86.12 531 LEU A C 1
ATOM 4296 O O . LEU A 1 531 ? 4.515 14.629 33.012 1.00 86.12 531 LEU A O 1
ATOM 4300 N N . TYR A 1 532 ? 3.706 12.543 33.287 1.00 89.62 532 TYR A N 1
ATOM 4301 C CA . TYR A 1 532 ? 2.819 12.839 34.394 1.00 89.62 532 TYR A CA 1
ATOM 4302 C C . TYR A 1 532 ? 2.984 11.791 35.485 1.00 89.62 532 TYR A C 1
ATOM 4304 O O . TYR A 1 532 ? 3.305 10.632 35.228 1.00 89.62 532 TYR A O 1
ATOM 4312 N N . THR A 1 533 ? 2.721 12.206 36.715 1.00 92.69 533 THR A N 1
ATOM 4313 C CA . THR A 1 533 ? 2.663 11.322 37.873 1.00 92.69 533 THR A CA 1
ATOM 4314 C C . THR A 1 533 ? 1.232 11.285 38.379 1.00 92.69 533 THR A C 1
ATOM 4316 O O . THR A 1 533 ? 0.682 12.335 38.727 1.00 92.69 533 THR A O 1
ATOM 4319 N N . ILE A 1 534 ? 0.641 10.092 38.444 1.00 93.81 534 ILE A N 1
ATOM 4320 C CA . ILE A 1 534 ? -0.614 9.869 39.165 1.00 93.81 534 ILE A CA 1
ATOM 4321 C C . ILE A 1 534 ? -0.304 9.645 40.649 1.00 93.81 534 ILE A C 1
ATOM 4323 O O . ILE A 1 534 ? 0.630 8.919 40.990 1.00 93.81 534 ILE A O 1
ATOM 4327 N N . ASN A 1 535 ? -1.046 10.310 41.532 1.00 95.88 535 ASN A N 1
ATOM 4328 C CA . ASN A 1 535 ? -0.866 10.253 42.980 1.00 95.88 535 ASN A CA 1
ATOM 4329 C C . ASN A 1 535 ? -1.990 9.428 43.614 1.00 95.88 535 ASN A C 1
ATOM 4331 O O . ASN A 1 535 ? -3.124 9.896 43.721 1.00 95.88 535 ASN A O 1
ATOM 4335 N N . PHE A 1 536 ? -1.666 8.201 44.017 1.00 94.69 536 PHE A N 1
ATOM 4336 C CA . PHE A 1 536 ? -2.630 7.274 44.599 1.00 94.69 536 PHE A CA 1
ATOM 4337 C C . PHE A 1 536 ? -2.959 7.617 46.048 1.00 94.69 536 PHE A C 1
ATOM 4339 O O . PHE A 1 536 ? -4.122 7.502 46.412 1.00 94.69 536 PHE A O 1
ATOM 4346 N N . ASP A 1 537 ? -2.010 8.152 46.824 1.00 93.12 537 ASP A N 1
ATOM 4347 C CA . ASP A 1 537 ? -2.270 8.603 48.201 1.00 93.12 537 ASP A CA 1
ATOM 4348 C C . ASP A 1 537 ? -3.363 9.693 48.232 1.00 93.12 537 ASP A C 1
ATOM 4350 O O . ASP A 1 537 ? -4.286 9.652 49.044 1.00 93.12 537 ASP A O 1
ATOM 4354 N N . GLU A 1 538 ? -3.298 10.657 47.307 1.00 93.56 538 GLU A N 1
ATOM 4355 C CA . GLU A 1 538 ? -4.318 11.710 47.178 1.00 93.56 538 GLU A CA 1
ATOM 4356 C C . GLU A 1 538 ? -5.668 11.157 46.695 1.00 93.56 538 GLU A C 1
ATOM 4358 O O . GLU A 1 538 ? -6.720 11.698 47.046 1.00 93.56 538 GLU A O 1
ATOM 4363 N N . ILE A 1 539 ? -5.667 10.104 45.873 1.00 93.00 539 ILE A N 1
ATOM 4364 C CA . ILE A 1 539 ? -6.899 9.432 45.442 1.00 93.00 539 ILE A CA 1
ATOM 4365 C C . ILE A 1 539 ? -7.515 8.678 46.628 1.00 93.00 539 ILE A C 1
ATOM 4367 O O . ILE A 1 539 ? -8.697 8.888 46.905 1.00 93.00 539 ILE A O 1
ATOM 4371 N N . ASP A 1 540 ? -6.723 7.889 47.359 1.00 89.94 540 ASP A N 1
ATOM 4372 C CA . ASP A 1 540 ? -7.124 7.141 48.558 1.00 89.94 540 ASP A CA 1
ATOM 4373 C C . ASP A 1 540 ? -7.744 8.065 49.621 1.00 89.94 540 ASP A C 1
ATOM 4375 O O . ASP A 1 540 ? -8.844 7.806 50.120 1.00 89.94 540 ASP A O 1
ATOM 4379 N N . ASP A 1 541 ? -7.119 9.217 49.889 1.00 88.94 541 ASP A N 1
ATOM 4380 C CA . ASP A 1 541 ? -7.641 10.219 50.830 1.00 88.94 541 ASP A CA 1
ATOM 4381 C C . ASP A 1 541 ? -9.014 10.790 50.408 1.00 88.94 541 ASP A C 1
ATOM 4383 O O . ASP A 1 541 ? -9.807 11.227 51.253 1.00 88.94 541 ASP A O 1
ATOM 4387 N N . ASN A 1 542 ? -9.322 10.787 49.106 1.00 88.69 542 ASN A N 1
ATOM 4388 C CA . ASN A 1 542 ? -10.546 11.368 48.554 1.00 88.69 542 ASN A CA 1
ATOM 4389 C C . ASN A 1 542 ? -11.669 10.353 48.286 1.00 88.69 542 ASN A C 1
ATOM 4391 O O . ASN A 1 542 ? -12.838 10.753 48.273 1.00 88.69 542 ASN A O 1
ATOM 4395 N N . ILE A 1 543 ? -11.367 9.059 48.125 1.00 88.94 543 ILE A N 1
ATOM 4396 C CA . ILE A 1 543 ? -12.385 7.995 47.980 1.00 88.94 543 ILE A CA 1
ATOM 4397 C C . ILE A 1 543 ? -12.998 7.551 49.324 1.00 88.94 543 ILE A C 1
ATOM 4399 O O . ILE A 1 543 ? -13.946 6.758 49.365 1.00 88.94 543 ILE A O 1
ATOM 4403 N N . GLY A 1 544 ? -12.541 8.135 50.435 1.00 84.69 544 GLY A N 1
ATOM 4404 C CA . GLY A 1 544 ? -13.202 8.079 51.734 1.00 84.69 544 GLY A CA 1
ATOM 4405 C C . GLY A 1 544 ? -12.879 6.815 52.525 1.00 84.69 544 GLY A C 1
ATOM 4406 O O . GLY A 1 544 ? -11.786 6.679 53.052 1.00 84.69 544 GLY A O 1
ATOM 4407 N N . SER A 1 545 ? -13.871 5.941 52.725 1.00 84.25 545 SER A N 1
ATOM 4408 C CA . SER A 1 545 ? -13.695 4.684 53.476 1.00 84.25 545 SER A CA 1
ATOM 4409 C C . SER A 1 545 ? -13.441 3.468 52.587 1.00 84.25 545 SER A C 1
ATOM 4411 O O . SER A 1 545 ? -13.394 2.359 53.109 1.00 84.25 545 SER A O 1
ATOM 4413 N N . SER A 1 546 ? -13.394 3.669 51.272 1.00 87.75 546 SER A N 1
ATOM 4414 C CA . SER A 1 546 ? -13.064 2.621 50.307 1.00 87.75 546 SER A CA 1
ATOM 4415 C C . SER A 1 546 ? -11.564 2.666 50.042 1.00 87.75 546 SER A C 1
ATOM 4417 O O . SER A 1 546 ? -10.959 3.725 50.176 1.00 87.75 546 SER A O 1
ATOM 4419 N N . GLU A 1 547 ? -10.985 1.543 49.649 1.00 90.44 547 GLU A N 1
ATOM 4420 C CA . GLU A 1 547 ? -9.574 1.430 49.274 1.00 90.44 547 GLU A CA 1
ATOM 4421 C C . GLU A 1 547 ? -9.473 1.158 47.768 1.00 90.44 547 GLU A C 1
ATOM 4423 O O . GLU A 1 547 ? -10.394 0.570 47.185 1.00 90.44 547 GLU A O 1
ATOM 4428 N N . ILE A 1 548 ? -8.379 1.566 47.119 1.00 91.00 548 ILE A N 1
ATOM 4429 C CA . ILE A 1 548 ? -8.073 1.120 45.752 1.00 91.00 548 ILE A CA 1
ATOM 4430 C C . ILE A 1 548 ? -7.751 -0.385 45.787 1.00 91.00 548 ILE A C 1
ATOM 4432 O O . ILE A 1 548 ? -7.034 -0.875 46.660 1.00 91.00 548 ILE A O 1
ATOM 4436 N N . TYR A 1 549 ? -8.300 -1.152 44.845 1.00 89.75 549 TYR A N 1
ATOM 4437 C CA . TYR A 1 549 ? -8.032 -2.586 44.749 1.00 89.75 549 TYR A CA 1
ATOM 4438 C C . TYR A 1 549 ? -6.603 -2.829 44.238 1.00 89.75 549 TYR A C 1
ATOM 4440 O O . TYR A 1 549 ? -6.244 -2.383 43.145 1.00 89.75 549 TYR A O 1
ATOM 4448 N N . LEU A 1 550 ? -5.800 -3.551 45.022 1.00 88.25 550 LEU A N 1
ATOM 4449 C CA . LEU A 1 550 ? -4.421 -3.911 44.680 1.00 88.25 550 LEU A CA 1
ATOM 4450 C C . LEU A 1 550 ? -4.351 -4.794 43.428 1.00 88.25 550 LEU A C 1
ATOM 4452 O O . LEU A 1 550 ? -5.302 -5.503 43.098 1.00 88.25 550 LEU A O 1
ATOM 4456 N N . ASP A 1 551 ? -3.200 -4.764 42.761 1.00 85.56 551 ASP A N 1
ATOM 4457 C CA . ASP A 1 551 ? -2.910 -5.537 41.553 1.00 85.56 551 ASP A CA 1
ATOM 4458 C C . ASP A 1 551 ? -3.959 -5.318 40.446 1.00 85.56 551 ASP A C 1
ATOM 4460 O O . ASP A 1 551 ? -4.505 -6.259 39.859 1.00 85.56 551 ASP A O 1
ATOM 4464 N N . SER A 1 552 ? -4.287 -4.050 40.172 1.00 83.94 552 SER A N 1
ATOM 4465 C CA . SER A 1 552 ? -5.273 -3.680 39.151 1.00 83.94 552 SER A CA 1
ATOM 4466 C C . SER A 1 552 ? -4.838 -2.524 38.262 1.00 83.94 552 SER A C 1
ATOM 4468 O O . SER A 1 552 ? -3.936 -1.759 38.590 1.00 83.94 552 SER A O 1
ATOM 4470 N N . TYR A 1 553 ? -5.482 -2.414 37.099 1.00 86.62 553 TYR A N 1
ATOM 4471 C CA . TYR A 1 553 ? -5.275 -1.298 36.185 1.00 86.62 553 TYR A CA 1
ATOM 4472 C C . TYR A 1 553 ? -6.229 -0.148 36.487 1.00 86.62 553 TYR A C 1
ATOM 4474 O O . TYR A 1 553 ? -7.426 -0.339 36.715 1.00 86.62 553 TYR A O 1
ATOM 4482 N N . ILE A 1 554 ?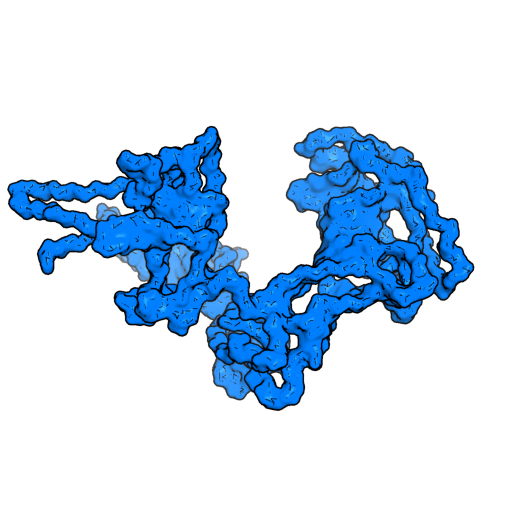 -5.665 1.050 36.425 1.00 86.31 554 ILE A N 1
ATOM 4483 C CA . ILE A 1 554 ? -6.341 2.334 36.527 1.00 86.31 554 ILE A CA 1
ATOM 4484 C C . ILE A 1 554 ? -6.334 2.957 35.137 1.00 86.31 554 ILE A C 1
ATOM 4486 O O . ILE A 1 554 ? -5.295 2.990 34.480 1.00 86.31 554 ILE A O 1
ATOM 4490 N N . TYR A 1 555 ? -7.486 3.444 34.689 1.00 90.94 555 TYR A N 1
ATOM 4491 C CA . TYR A 1 555 ? -7.654 4.026 33.362 1.00 90.94 555 TYR A CA 1
ATOM 4492 C C . TYR A 1 555 ? -7.873 5.527 33.482 1.00 90.94 555 TYR A C 1
ATOM 4494 O O . TYR A 1 555 ? -8.843 5.978 34.088 1.00 90.94 555 TYR A O 1
ATOM 4502 N N . ILE A 1 556 ? -6.963 6.299 32.908 1.00 89.62 556 ILE A N 1
ATOM 4503 C CA . ILE A 1 556 ? -7.023 7.755 32.878 1.00 89.62 556 ILE A CA 1
ATOM 4504 C C . ILE A 1 556 ? -7.610 8.156 31.526 1.00 89.62 556 ILE A C 1
ATOM 4506 O O . ILE A 1 556 ? -6.970 7.931 30.498 1.00 89.62 556 ILE A O 1
ATOM 4510 N N . GLU A 1 557 ? -8.812 8.735 31.523 1.00 89.88 557 GLU A N 1
ATOM 4511 C CA . GLU A 1 557 ? -9.458 9.218 30.301 1.00 89.88 557 GLU A CA 1
ATOM 4512 C C . GLU A 1 557 ? -8.769 10.494 29.823 1.00 89.88 557 GLU A C 1
ATOM 4514 O O . GLU A 1 557 ? -8.761 11.511 30.528 1.00 89.88 557 GLU A O 1
ATOM 4519 N N . THR A 1 558 ? -8.228 10.433 28.609 1.00 86.69 558 THR A N 1
ATOM 4520 C CA . THR A 1 558 ? -7.664 11.569 27.892 1.00 86.69 558 THR A CA 1
ATOM 4521 C C . THR A 1 558 ? -8.532 11.975 26.712 1.00 86.69 558 THR A C 1
ATOM 4523 O O . THR A 1 558 ? -9.046 11.132 25.974 1.00 86.69 558 THR A O 1
ATOM 4526 N N . GLU A 1 559 ? -8.694 13.284 26.522 1.00 89.75 559 GLU A N 1
ATOM 4527 C CA . GLU A 1 559 ? -9.505 13.851 25.446 1.00 89.75 559 GLU A CA 1
ATOM 4528 C C . GLU A 1 559 ? -8.729 14.942 24.690 1.00 89.75 559 GLU A C 1
ATOM 4530 O O . GLU A 1 559 ? -8.319 15.941 25.282 1.00 89.75 559 GLU A O 1
ATOM 4535 N N . TYR A 1 560 ? -8.545 14.755 23.381 1.00 88.44 560 TYR A N 1
ATOM 4536 C CA . TYR A 1 560 ? -7.756 15.632 22.503 1.00 88.44 560 TYR A CA 1
ATOM 4537 C C . TYR A 1 560 ? -8.337 15.663 21.081 1.00 88.44 560 TYR A C 1
ATOM 4539 O O . TYR A 1 560 ? -9.133 14.803 20.705 1.00 88.44 560 TYR A O 1
ATOM 4547 N N . ASP A 1 561 ? -7.950 16.643 20.274 1.00 85.62 561 ASP A N 1
ATOM 4548 C CA . ASP A 1 561 ? -8.378 16.776 18.883 1.00 85.62 561 ASP A CA 1
ATOM 4549 C C . ASP A 1 561 ? -7.511 15.896 17.964 1.00 85.62 561 ASP A C 1
ATOM 4551 O O . ASP A 1 561 ? -6.277 15.930 18.016 1.00 85.62 561 ASP A O 1
ATOM 4555 N N . SER A 1 562 ? -8.150 15.078 17.123 1.00 83.31 562 SER A N 1
ATOM 4556 C CA . SER A 1 562 ? -7.459 14.192 16.177 1.00 83.31 562 SER A CA 1
ATOM 4557 C C . SER A 1 562 ? -6.576 14.977 15.204 1.00 83.31 562 SER A C 1
ATOM 4559 O O . SER A 1 562 ? -6.983 16.014 14.696 1.00 83.31 562 SER A O 1
ATOM 4561 N N . THR A 1 563 ? -5.402 14.452 14.853 1.00 82.25 563 THR A N 1
ATOM 4562 C CA . THR A 1 563 ? -4.547 15.018 13.791 1.00 82.25 563 THR A CA 1
ATOM 4563 C C . THR A 1 563 ? -4.951 14.556 12.390 1.00 82.25 563 THR A C 1
ATOM 4565 O O . THR A 1 563 ? -4.307 14.919 11.409 1.00 82.25 563 THR A O 1
ATOM 4568 N N . GLN A 1 564 ? -6.018 13.763 12.266 1.00 81.88 564 GLN A N 1
ATOM 4569 C CA . GLN A 1 564 ? -6.472 13.201 11.000 1.00 81.88 564 GLN A CA 1
ATOM 4570 C C . GLN A 1 564 ? -6.853 14.298 9.994 1.00 81.88 564 GLN A C 1
ATOM 4572 O O . GLN A 1 564 ? -7.772 15.087 10.212 1.00 81.88 564 GLN A O 1
ATOM 4577 N N . LEU A 1 565 ? -6.172 14.307 8.850 1.00 85.00 565 LEU A N 1
ATOM 4578 C CA . LEU A 1 565 ? -6.463 15.188 7.709 1.00 85.00 565 LEU A CA 1
ATOM 4579 C C . LEU A 1 565 ? -7.087 14.440 6.522 1.00 85.00 565 LEU A C 1
ATOM 4581 O O . LEU A 1 565 ? -7.376 15.033 5.487 1.00 85.00 565 LEU A O 1
ATOM 4585 N N . LYS A 1 566 ? -7.303 13.136 6.689 1.00 85.75 566 LYS A N 1
ATOM 4586 C CA . LYS A 1 566 ? -7.719 12.188 5.660 1.00 85.75 566 LYS A CA 1
ATOM 4587 C C . LYS A 1 566 ? -9.065 11.581 6.023 1.00 85.75 566 LYS A C 1
ATOM 4589 O O . LYS A 1 566 ? -9.197 11.044 7.120 1.00 85.75 566 LYS A O 1
ATOM 4594 N N . TYR A 1 567 ? -10.036 11.605 5.116 1.00 82.06 567 TYR A N 1
ATOM 4595 C CA . TYR A 1 567 ? -11.392 11.121 5.393 1.00 82.06 567 TYR A CA 1
ATOM 4596 C C . TYR A 1 567 ? -11.919 10.258 4.258 1.00 82.06 567 TYR A C 1
ATOM 4598 O O . TYR A 1 567 ? -11.760 10.603 3.091 1.00 82.06 567 TYR A O 1
ATOM 4606 N N . SER A 1 568 ? -12.561 9.146 4.611 1.00 81.56 568 SER A N 1
ATOM 4607 C CA . SER A 1 568 ? -13.205 8.262 3.642 1.00 81.56 568 SER A CA 1
ATOM 4608 C C . SER A 1 568 ? -14.489 8.879 3.103 1.00 81.56 568 SER A C 1
ATOM 4610 O O . SER A 1 568 ? -15.271 9.472 3.849 1.00 81.56 568 SER A O 1
ATOM 4612 N N . LEU A 1 569 ? -14.722 8.678 1.813 1.00 75.25 569 LEU A N 1
ATOM 4613 C CA . LEU A 1 569 ? -15.927 9.075 1.107 1.00 75.25 569 LEU A CA 1
ATOM 4614 C C . LEU A 1 569 ? -16.780 7.841 0.810 1.00 75.25 569 LEU A C 1
ATOM 4616 O O . LEU A 1 569 ? -16.275 6.747 0.573 1.00 75.25 569 LEU A O 1
ATOM 4620 N N . SER A 1 570 ? -18.098 8.018 0.832 1.00 67.75 570 SER A N 1
ATOM 4621 C CA . SER A 1 570 ? -19.071 6.948 0.573 1.00 67.75 570 SER A CA 1
ATOM 4622 C C . SER A 1 570 ? -19.126 6.486 -0.884 1.00 67.75 570 SER A C 1
ATOM 4624 O O . SER A 1 570 ? -19.653 5.409 -1.144 1.00 67.75 570 SER A O 1
ATOM 4626 N N . ASN A 1 571 ? -18.599 7.281 -1.818 1.00 68.56 571 ASN A N 1
ATOM 4627 C CA . ASN A 1 571 ? -18.494 6.949 -3.235 1.00 68.56 571 ASN A CA 1
ATOM 4628 C C . ASN A 1 571 ? -17.174 7.485 -3.797 1.00 68.56 571 ASN A C 1
ATOM 4630 O O . ASN A 1 571 ? -16.679 8.511 -3.323 1.00 68.56 571 ASN A O 1
ATOM 4634 N N . THR A 1 572 ? -16.666 6.824 -4.837 1.00 63.66 572 THR A N 1
ATOM 4635 C CA . THR A 1 572 ? -15.500 7.260 -5.608 1.00 63.66 572 THR A CA 1
ATOM 4636 C C . THR A 1 572 ? -15.774 8.597 -6.273 1.00 63.66 572 THR A C 1
ATOM 4638 O O . THR A 1 572 ? -16.698 8.696 -7.088 1.00 63.66 572 THR A O 1
ATOM 4641 N N . PRO A 1 573 ? -15.021 9.648 -5.924 1.00 61.88 573 PRO A N 1
ATOM 4642 C CA . PRO A 1 573 ? -15.123 10.918 -6.615 1.00 61.88 573 PRO A CA 1
ATOM 4643 C C . PRO A 1 573 ? -14.647 10.751 -8.053 1.00 61.88 573 PRO A C 1
ATOM 4645 O O . PRO A 1 573 ? -13.776 9.945 -8.345 1.00 61.88 573 PRO A O 1
ATOM 4648 N N . PHE A 1 574 ? -15.237 11.504 -8.964 1.00 59.72 574 PHE A N 1
ATOM 4649 C CA . PHE A 1 574 ? -15.016 11.358 -10.396 1.00 59.72 574 PHE A CA 1
ATOM 4650 C C . PHE A 1 574 ? -14.592 12.719 -10.940 1.00 59.72 574 PHE A C 1
ATOM 4652 O O . PHE A 1 574 ? -15.233 13.721 -10.618 1.00 59.72 574 PHE A O 1
ATOM 4659 N N . ASN A 1 575 ? -13.514 12.792 -11.725 1.00 52.84 575 ASN A N 1
ATOM 4660 C CA . ASN A 1 575 ? -13.177 14.036 -12.414 1.00 52.84 575 ASN A CA 1
ATOM 4661 C C . ASN A 1 575 ? -14.130 14.186 -13.613 1.00 52.84 575 ASN A C 1
ATOM 4663 O O . ASN A 1 575 ? -14.250 13.273 -14.414 1.00 52.84 575 ASN A O 1
ATOM 4667 N N . TYR A 1 576 ? -14.882 15.282 -13.724 1.00 54.66 576 TYR A N 1
ATOM 4668 C CA . TYR A 1 576 ? -15.983 15.404 -14.699 1.00 54.66 576 TYR A CA 1
ATOM 4669 C C . TYR A 1 576 ? -15.592 16.093 -16.015 1.00 54.66 576 TYR A C 1
ATOM 4671 O O . TYR A 1 576 ? -16.437 16.199 -16.910 1.00 54.66 576 TYR A O 1
ATOM 4679 N N . ASP A 1 577 ? -14.325 16.502 -16.153 1.00 45.62 577 ASP A N 1
ATOM 4680 C CA . ASP A 1 577 ? -13.705 17.029 -17.385 1.00 45.62 577 ASP A CA 1
ATOM 4681 C C . ASP A 1 577 ? -14.149 16.280 -18.654 1.00 45.62 577 ASP A C 1
ATOM 4683 O O . ASP A 1 577 ? -14.541 16.851 -19.672 1.00 45.62 577 ASP A O 1
ATOM 4687 N N . TYR A 1 578 ? -14.181 14.965 -18.517 1.00 44.41 578 TYR A N 1
ATOM 4688 C CA . TYR A 1 578 ? -14.427 13.955 -19.531 1.00 44.41 578 TYR A CA 1
ATOM 4689 C C . TYR A 1 578 ? -15.834 13.898 -20.145 1.00 44.41 578 TYR A C 1
ATOM 4691 O O . TYR A 1 578 ? -16.040 13.214 -21.150 1.00 44.41 578 TYR A O 1
ATOM 4699 N N . ILE A 1 579 ? -16.839 14.557 -19.554 1.00 48.31 579 ILE A N 1
ATOM 4700 C CA . ILE A 1 579 ? -18.238 14.480 -20.036 1.00 48.31 579 ILE A CA 1
ATOM 4701 C C . ILE A 1 579 ? -18.579 15.638 -21.006 1.00 48.31 579 ILE A C 1
ATOM 4703 O O . ILE A 1 579 ? -19.655 15.689 -21.615 1.00 48.31 579 ILE A O 1
ATOM 4707 N N . GLY A 1 580 ? -17.617 16.532 -21.256 1.00 46.84 580 GLY A N 1
ATOM 4708 C CA . GLY A 1 580 ? -17.713 17.598 -22.249 1.00 46.84 580 GLY A CA 1
ATOM 4709 C C . GLY A 1 580 ? -18.631 18.764 -21.852 1.00 46.84 580 GLY A C 1
ATOM 4710 O O . GLY A 1 580 ? -19.372 18.741 -20.874 1.00 46.84 580 GLY A O 1
ATOM 4711 N N . THR A 1 581 ? -18.612 19.824 -22.666 1.00 50.66 581 THR A N 1
ATOM 4712 C CA . THR A 1 581 ? -19.180 21.163 -22.370 1.00 50.66 581 THR A CA 1
ATOM 4713 C C . THR A 1 581 ? -20.716 21.275 -22.366 1.00 50.66 581 THR A C 1
ATOM 4715 O O . THR A 1 581 ? -21.274 22.364 -22.546 1.00 50.66 581 THR A O 1
ATOM 4718 N N . ASN A 1 582 ? -21.452 20.177 -22.185 1.00 48.50 582 ASN A N 1
ATOM 4719 C CA . ASN A 1 582 ? -22.910 20.236 -22.129 1.00 48.50 582 ASN A CA 1
ATOM 4720 C C . ASN A 1 582 ? -23.364 20.816 -20.764 1.00 48.50 582 ASN A C 1
ATOM 4722 O O . ASN A 1 582 ? -23.058 20.241 -19.723 1.00 48.50 582 ASN A O 1
ATOM 4726 N N . PRO A 1 583 ? -24.128 21.929 -20.733 1.00 47.97 583 PRO A N 1
ATOM 4727 C CA . PRO A 1 583 ? -24.472 22.658 -19.503 1.00 47.97 583 PRO A CA 1
ATOM 4728 C C . PRO A 1 583 ? -25.304 21.866 -18.480 1.00 47.97 583 PRO A C 1
ATOM 4730 O O . PRO A 1 583 ? -25.507 22.349 -17.370 1.00 47.97 583 PRO A O 1
ATOM 4733 N N . ALA A 1 584 ? -25.793 20.672 -18.831 1.00 47.28 584 ALA A N 1
ATOM 4734 C CA . ALA A 1 584 ? -26.415 19.747 -17.887 1.00 47.28 584 ALA A CA 1
ATOM 4735 C C . ALA A 1 584 ? -25.407 19.041 -16.954 1.00 47.28 584 ALA A C 1
ATOM 4737 O O . ALA A 1 584 ? -25.850 18.427 -15.987 1.00 47.28 584 ALA A O 1
ATOM 4738 N N . TYR A 1 585 ? -24.094 19.115 -17.214 1.00 45.66 585 TYR A N 1
ATOM 4739 C CA . TYR A 1 585 ? -23.067 18.441 -16.404 1.00 45.66 585 TYR A CA 1
ATOM 4740 C C . TYR A 1 585 ? -22.318 19.356 -15.420 1.00 45.66 585 TYR A C 1
ATOM 4742 O O . TYR A 1 585 ? -21.724 18.853 -14.477 1.00 45.66 585 TYR A O 1
ATOM 4750 N N . ASN A 1 586 ? -22.485 20.684 -15.506 1.00 46.91 586 ASN A N 1
ATOM 4751 C CA . ASN A 1 586 ? -22.017 21.656 -14.492 1.00 46.91 586 ASN A CA 1
ATOM 4752 C C . ASN A 1 586 ? -22.695 21.498 -13.108 1.00 46.91 586 ASN A C 1
ATOM 4754 O O . ASN A 1 586 ? -22.512 22.326 -12.221 1.00 46.91 586 ASN A O 1
ATOM 4758 N N . GLN A 1 587 ? -23.568 20.504 -12.943 1.00 47.78 587 GLN A N 1
ATOM 4759 C CA . GLN A 1 587 ? -24.218 20.168 -11.676 1.00 47.78 587 GLN A CA 1
ATOM 4760 C C . GLN A 1 587 ? -23.479 19.061 -10.908 1.00 47.78 587 GLN A C 1
ATOM 4762 O O . GLN A 1 587 ? -23.855 18.780 -9.777 1.00 47.78 587 GLN A O 1
ATOM 4767 N N . TYR A 1 588 ? -22.445 18.454 -11.502 1.00 52.44 588 TYR A N 1
ATOM 4768 C CA . TYR A 1 588 ? -21.692 17.337 -10.932 1.00 52.44 588 TYR A CA 1
ATOM 4769 C C . TYR A 1 588 ? -20.280 17.800 -10.544 1.00 52.44 588 TYR A C 1
ATOM 4771 O O . TYR A 1 588 ? -19.303 17.479 -11.202 1.00 52.44 588 TYR A O 1
ATOM 4779 N N . HIS A 1 589 ? -20.169 18.629 -9.507 1.00 65.50 589 HIS A N 1
ATOM 4780 C CA . HIS A 1 589 ? -18.885 19.042 -8.931 1.00 65.50 589 HIS A CA 1
ATOM 4781 C C . HIS A 1 589 ? -18.718 18.386 -7.562 1.00 65.50 589 HIS A C 1
ATOM 4783 O O . HIS A 1 589 ? -19.694 18.285 -6.823 1.00 65.50 589 HIS A O 1
ATOM 4789 N N . ILE A 1 590 ? -17.491 18.012 -7.183 1.00 72.62 590 ILE A N 1
ATOM 4790 C CA . ILE A 1 590 ? -17.199 17.789 -5.760 1.00 72.62 590 ILE A CA 1
ATOM 4791 C C . ILE A 1 590 ? -17.247 19.158 -5.105 1.00 72.62 590 ILE A C 1
ATOM 4793 O O . ILE A 1 590 ? -16.537 20.076 -5.541 1.00 72.62 590 ILE A O 1
ATOM 4797 N N . THR A 1 591 ? -18.101 19.290 -4.105 1.00 77.94 591 THR A N 1
ATOM 4798 C CA . THR A 1 591 ? -18.314 20.537 -3.394 1.00 77.94 591 THR A CA 1
ATOM 4799 C C . THR A 1 591 ? -17.874 20.406 -1.955 1.00 77.94 591 THR A C 1
ATOM 4801 O O . THR A 1 591 ? -18.038 19.348 -1.379 1.00 77.94 591 THR A O 1
ATOM 4804 N N . ILE A 1 592 ? -17.353 21.472 -1.359 1.00 80.88 592 ILE A N 1
ATOM 4805 C CA . ILE A 1 592 ? -17.172 21.530 0.092 1.00 80.88 592 ILE A CA 1
ATOM 4806 C C . ILE A 1 592 ? -18.013 22.668 0.666 1.00 80.88 592 ILE A C 1
ATOM 4808 O O . ILE A 1 592 ? -17.927 23.815 0.212 1.00 80.88 592 ILE A O 1
ATOM 4812 N N . ASP A 1 593 ? -18.828 22.346 1.665 1.00 85.12 593 ASP A N 1
ATOM 4813 C CA . ASP A 1 593 ? -19.528 23.308 2.514 1.00 85.12 593 ASP A CA 1
ATOM 4814 C C . ASP A 1 593 ? -19.002 23.177 3.948 1.00 85.12 593 ASP A C 1
ATOM 4816 O O . ASP A 1 593 ? -19.153 22.148 4.603 1.00 85.12 593 ASP A O 1
ATOM 4820 N N . ILE A 1 594 ? -18.353 24.235 4.437 1.00 82.69 594 ILE A N 1
ATOM 4821 C CA . ILE A 1 594 ? -17.773 24.281 5.777 1.00 82.69 594 ILE A CA 1
ATOM 4822 C C . ILE A 1 594 ? -18.743 25.004 6.718 1.00 82.69 594 ILE A C 1
ATOM 4824 O O . ILE A 1 594 ? -19.023 26.196 6.569 1.00 82.69 594 ILE A O 1
ATOM 4828 N N . ASN A 1 595 ? -19.167 24.300 7.766 1.00 81.94 595 ASN A N 1
ATOM 4829 C CA . ASN A 1 595 ? -20.088 24.739 8.812 1.00 81.94 595 ASN A CA 1
ATOM 4830 C C . ASN A 1 595 ? -21.475 25.153 8.289 1.00 81.94 595 ASN A C 1
ATOM 4832 O O . ASN A 1 595 ? -22.095 26.065 8.850 1.00 81.94 595 ASN A O 1
ATOM 4836 N N . ASN A 1 596 ? -21.970 24.488 7.239 1.00 71.69 596 ASN A N 1
ATOM 4837 C CA . ASN A 1 596 ? -23.242 24.802 6.573 1.00 71.69 596 ASN A CA 1
ATOM 4838 C C . ASN A 1 596 ? -23.315 26.282 6.143 1.00 71.69 596 ASN A C 1
ATOM 4840 O O . ASN A 1 596 ? -24.343 26.963 6.288 1.00 71.69 596 ASN A O 1
ATOM 4844 N N . GLY A 1 597 ? -22.170 26.821 5.727 1.00 64.31 597 GLY A N 1
ATOM 4845 C CA . GLY A 1 597 ? -22.008 28.179 5.254 1.00 64.31 597 GLY A CA 1
ATOM 4846 C C . GLY A 1 597 ? -22.581 28.307 3.847 1.00 64.31 597 GLY A C 1
ATOM 4847 O O . GLY A 1 597 ? -22.377 27.473 2.987 1.00 64.31 597 GLY A O 1
ATOM 4848 N N . GLN A 1 598 ? -23.279 29.403 3.550 1.00 56.16 598 GLN A N 1
ATOM 4849 C CA . GLN A 1 598 ? -23.964 29.572 2.255 1.00 56.16 598 GLN A CA 1
ATOM 4850 C C . GLN A 1 598 ? -23.049 29.598 1.005 1.00 56.16 598 GLN A C 1
ATOM 4852 O O . GLN A 1 598 ? -23.557 29.793 -0.100 1.00 56.16 598 GLN A O 1
ATOM 4857 N N . SER A 1 599 ? -21.732 29.458 1.167 1.00 59.78 599 SER A N 1
ATOM 4858 C CA . SER A 1 599 ? -20.747 29.451 0.089 1.00 59.78 599 SER A CA 1
ATOM 4859 C C . SER A 1 599 ? -20.186 28.045 -0.083 1.00 59.78 599 SER A C 1
ATOM 4861 O O . SER A 1 599 ? -19.315 27.626 0.672 1.00 59.78 599 SER A O 1
ATOM 4863 N N . VAL A 1 600 ? -20.682 27.364 -1.108 1.00 63.66 600 VAL A N 1
ATOM 4864 C CA . VAL A 1 600 ? -20.205 26.062 -1.567 1.00 63.66 600 VAL A CA 1
ATOM 4865 C C . VAL A 1 600 ? -18.995 26.284 -2.478 1.00 63.66 600 VAL A C 1
ATOM 4867 O O . VAL A 1 600 ? -19.094 27.085 -3.408 1.00 63.66 600 VAL A O 1
ATOM 4870 N N . LEU A 1 601 ? -17.866 25.626 -2.204 1.00 70.44 601 LEU A N 1
ATOM 4871 C CA . LEU A 1 601 ? -16.654 25.705 -3.036 1.00 70.44 601 LEU A CA 1
ATOM 4872 C C . LEU A 1 601 ? -16.564 24.472 -3.937 1.00 70.44 601 LEU A C 1
ATOM 4874 O O . LEU A 1 601 ? -16.736 23.362 -3.439 1.00 70.44 601 LEU A O 1
ATOM 4878 N N . ALA A 1 602 ? -16.280 24.646 -5.227 1.00 66.00 602 ALA A N 1
ATOM 4879 C CA . ALA A 1 602 ? -16.281 23.558 -6.214 1.00 66.00 602 ALA A CA 1
ATOM 4880 C C . ALA A 1 602 ? -14.868 23.170 -6.692 1.00 66.00 602 ALA A C 1
ATOM 4882 O O . ALA A 1 602 ? -14.037 24.028 -6.969 1.00 66.00 602 ALA A O 1
ATOM 4883 N N . SER A 1 603 ? -14.620 21.869 -6.840 1.00 66.56 603 SER A N 1
ATOM 4884 C CA . SER A 1 603 ? -13.319 21.265 -7.203 1.00 66.56 603 SER A CA 1
ATOM 4885 C C . SER A 1 603 ? -12.723 21.671 -8.546 1.00 66.56 603 SER A C 1
ATOM 4887 O O . SER A 1 603 ? -11.507 21.754 -8.668 1.00 66.56 603 SER A O 1
ATOM 4889 N N . TYR A 1 604 ? -13.566 21.906 -9.544 1.00 56.25 604 TYR A N 1
ATOM 4890 C CA . TYR A 1 604 ? -13.148 21.817 -10.939 1.00 56.25 604 TYR A CA 1
ATOM 4891 C C . TYR A 1 604 ? -12.315 23.009 -11.447 1.00 56.25 604 TYR A C 1
ATOM 4893 O O . TYR A 1 604 ? -11.400 22.825 -12.232 1.00 56.25 604 TYR A O 1
ATOM 4901 N N . ASP A 1 605 ? -12.582 24.226 -10.968 1.00 55.19 605 ASP A N 1
ATOM 4902 C CA . ASP A 1 605 ? -11.926 25.445 -11.476 1.00 55.19 605 ASP A CA 1
ATOM 4903 C C . ASP A 1 605 ? -11.725 26.519 -10.393 1.00 55.19 605 ASP A C 1
ATOM 4905 O O . ASP A 1 605 ? -11.337 27.663 -10.669 1.00 55.19 605 ASP A O 1
ATOM 4909 N N . GLU A 1 606 ? -12.015 26.198 -9.129 1.00 66.19 606 GLU A N 1
ATOM 4910 C CA . GLU A 1 606 ? -11.951 27.191 -8.067 1.00 66.19 606 GLU A CA 1
ATOM 4911 C C . GLU A 1 606 ? -10.622 27.123 -7.327 1.00 66.19 606 GLU A C 1
ATOM 4913 O O . GLU A 1 606 ? -10.371 26.226 -6.526 1.00 66.19 606 GLU A O 1
ATOM 4918 N N . ILE A 1 607 ? -9.815 28.178 -7.492 1.00 67.81 607 ILE A N 1
ATOM 4919 C CA . ILE A 1 607 ? -8.630 28.453 -6.658 1.00 67.81 607 ILE A CA 1
ATOM 4920 C C . ILE A 1 607 ? -8.924 28.246 -5.168 1.00 67.81 607 ILE A C 1
ATOM 4922 O O . ILE A 1 607 ? -8.052 27.807 -4.427 1.00 67.81 607 ILE A O 1
ATOM 4926 N N . ASN A 1 608 ? -10.151 28.552 -4.734 1.00 73.50 608 ASN A N 1
ATOM 4927 C CA . ASN A 1 608 ? -10.564 28.403 -3.349 1.00 73.50 608 ASN A CA 1
ATOM 4928 C C . ASN A 1 608 ? -10.648 26.937 -2.907 1.00 73.50 608 ASN A C 1
ATOM 4930 O O . ASN A 1 608 ? -10.330 26.672 -1.758 1.00 73.50 608 ASN A O 1
ATOM 4934 N N . PHE A 1 609 ? -11.021 25.991 -3.772 1.00 78.88 609 PHE A N 1
ATOM 4935 C CA . PHE A 1 609 ? -11.076 24.570 -3.417 1.00 78.88 609 PHE A CA 1
ATOM 4936 C C . PHE A 1 609 ? -9.680 24.021 -3.095 1.00 78.88 609 PHE A C 1
ATOM 4938 O O . PHE A 1 609 ? -9.469 23.429 -2.037 1.00 78.88 609 PHE A O 1
ATOM 4945 N N . ALA A 1 610 ? -8.692 24.346 -3.935 1.00 77.38 610 ALA A N 1
ATOM 4946 C CA . ALA A 1 610 ? -7.292 23.971 -3.732 1.00 77.38 610 ALA A CA 1
ATOM 4947 C C . ALA A 1 610 ? -6.628 24.655 -2.515 1.00 77.38 610 ALA A C 1
ATOM 4949 O O . ALA A 1 610 ? -5.510 24.295 -2.142 1.00 77.38 610 ALA A O 1
ATOM 4950 N N . LEU A 1 611 ? -7.267 25.650 -1.880 1.00 81.00 611 LEU A N 1
ATOM 4951 C CA . LEU A 1 611 ? -6.795 26.186 -0.594 1.00 81.00 611 LEU A CA 1
ATOM 4952 C C . LEU A 1 611 ? -7.075 25.226 0.567 1.00 81.00 611 LEU A C 1
ATOM 4954 O O . LEU A 1 611 ? -6.341 25.264 1.551 1.00 81.00 611 LEU A O 1
ATOM 4958 N N . TYR A 1 612 ? -8.109 24.391 0.452 1.00 84.50 612 TYR A N 1
ATOM 4959 C CA . TYR A 1 612 ? -8.572 23.509 1.523 1.00 84.50 612 TYR A CA 1
ATOM 4960 C C . TYR A 1 612 ? -8.242 22.042 1.264 1.00 84.50 612 TYR A C 1
ATOM 4962 O O . TYR A 1 612 ? -7.885 21.338 2.203 1.00 84.50 612 TYR A O 1
ATOM 4970 N N . VAL A 1 613 ? -8.339 21.586 0.015 1.00 84.19 613 VAL A N 1
ATOM 4971 C CA . VAL A 1 613 ? -8.107 20.188 -0.374 1.00 84.19 613 VAL A CA 1
ATOM 4972 C C . VAL A 1 613 ? -6.708 20.049 -0.973 1.00 84.19 613 VAL A C 1
ATOM 4974 O O . VAL A 1 613 ? -6.288 20.859 -1.801 1.00 84.19 613 VAL A O 1
ATOM 4977 N N . GLU A 1 614 ? -5.964 19.053 -0.500 1.00 81.44 614 GLU A N 1
ATOM 4978 C CA . GLU A 1 614 ? -4.644 18.678 -1.008 1.00 81.44 614 GLU A CA 1
ATOM 4979 C C . GLU A 1 614 ? -4.773 17.757 -2.219 1.00 81.44 614 GLU A C 1
ATOM 4981 O O . GLU A 1 614 ? -4.285 18.102 -3.292 1.00 81.44 614 GLU A O 1
ATOM 4986 N N . LYS A 1 615 ? -5.463 16.626 -2.047 1.00 75.56 615 LYS A N 1
ATOM 4987 C CA . LYS A 1 615 ? -5.760 15.662 -3.108 1.00 75.56 615 LYS A CA 1
ATOM 4988 C C . LYS A 1 615 ? -6.995 14.824 -2.774 1.00 75.56 615 LYS A C 1
ATOM 4990 O O . LYS A 1 615 ? -7.487 14.841 -1.642 1.00 75.56 615 LYS A O 1
ATOM 4995 N N . ILE A 1 616 ? -7.493 14.105 -3.772 1.00 75.06 616 ILE A N 1
ATOM 4996 C CA . ILE A 1 616 ? -8.555 13.108 -3.647 1.00 75.06 616 ILE A CA 1
ATOM 4997 C C . ILE A 1 616 ? -8.072 11.867 -4.387 1.00 75.06 616 ILE A C 1
ATOM 4999 O O . ILE A 1 616 ? -7.733 11.965 -5.559 1.00 75.06 616 ILE A O 1
ATOM 5003 N N . GLU A 1 617 ? -8.005 10.741 -3.690 1.00 69.44 617 GLU A N 1
ATOM 5004 C CA . GLU A 1 617 ? -7.375 9.504 -4.163 1.00 69.44 617 GLU A CA 1
ATOM 5005 C C . GLU A 1 617 ? -7.960 8.338 -3.358 1.00 69.44 617 GLU A C 1
ATOM 5007 O O . GLU A 1 617 ? -8.283 8.520 -2.181 1.00 69.44 617 GLU A O 1
ATOM 5012 N N . ASP A 1 618 ? -8.150 7.175 -3.981 1.00 67.44 618 ASP A N 1
ATOM 5013 C CA . ASP A 1 618 ? -8.594 5.932 -3.325 1.00 67.44 618 ASP A CA 1
ATOM 5014 C C . ASP A 1 618 ? -9.826 6.087 -2.410 1.00 67.44 618 ASP A C 1
ATOM 5016 O O . ASP A 1 618 ? -9.859 5.638 -1.260 1.00 67.44 618 ASP A O 1
ATOM 5020 N N . ASN A 1 619 ? -10.871 6.761 -2.903 1.00 72.38 619 ASN A N 1
ATOM 5021 C CA . ASN A 1 619 ? -12.101 7.054 -2.148 1.00 72.38 619 ASN A CA 1
ATOM 5022 C C . ASN A 1 619 ? -11.882 7.892 -0.881 1.00 72.38 619 ASN A C 1
ATOM 5024 O O . ASN A 1 619 ? -12.685 7.844 0.056 1.00 72.38 619 ASN A O 1
ATOM 5028 N N . GLN A 1 620 ? -10.799 8.660 -0.826 1.00 78.38 620 GLN A N 1
ATOM 5029 C CA . GLN A 1 620 ? -10.439 9.478 0.320 1.00 78.38 620 GLN A CA 1
ATOM 5030 C C . GLN A 1 620 ? -10.181 10.919 -0.106 1.00 78.38 620 GLN A C 1
ATOM 5032 O O . GLN A 1 620 ? -9.638 11.195 -1.172 1.00 78.38 620 GLN A O 1
ATOM 5037 N N . ILE A 1 621 ? -10.578 11.853 0.755 1.00 82.00 621 ILE A N 1
ATOM 5038 C CA . ILE A 1 621 ? -10.267 13.275 0.618 1.00 82.00 621 ILE A CA 1
ATOM 5039 C C . ILE A 1 621 ? -9.214 13.671 1.646 1.00 82.00 621 ILE A C 1
ATOM 5041 O O . ILE A 1 621 ? -9.333 13.358 2.837 1.00 82.00 621 ILE A O 1
ATOM 5045 N N . TYR A 1 622 ? -8.186 14.366 1.167 1.00 86.31 622 TYR A N 1
ATOM 5046 C CA . TYR A 1 622 ? -7.068 14.861 1.957 1.00 86.31 622 TYR A CA 1
ATOM 5047 C C . TYR A 1 622 ? -7.181 16.381 2.062 1.00 86.31 622 TYR A C 1
ATOM 5049 O O . TYR A 1 622 ? -7.208 17.084 1.051 1.00 86.31 622 TYR A O 1
ATOM 5057 N N . PHE A 1 623 ? -7.267 16.900 3.282 1.00 87.88 623 PHE A N 1
ATOM 5058 C CA . PHE A 1 623 ? -7.330 18.335 3.546 1.00 87.88 623 PHE A CA 1
ATOM 5059 C C . PHE A 1 623 ? -5.960 18.886 3.931 1.00 87.88 623 PHE A C 1
ATOM 5061 O O . PHE A 1 623 ? -5.175 18.230 4.610 1.00 87.88 623 PHE A O 1
ATOM 5068 N N . LYS A 1 624 ? -5.703 20.140 3.562 1.00 85.56 624 LYS A N 1
ATOM 5069 C CA . LYS A 1 624 ? -4.485 20.850 3.950 1.00 85.56 624 LYS A CA 1
ATOM 5070 C C . LYS A 1 624 ? -4.511 21.197 5.431 1.00 85.56 624 LYS A C 1
ATOM 5072 O O . LYS A 1 624 ? -5.491 21.756 5.936 1.00 85.56 624 LYS A O 1
ATOM 5077 N N . ASP A 1 625 ? -3.397 20.929 6.103 1.00 83.50 625 ASP A N 1
ATOM 5078 C CA . ASP A 1 625 ? -3.224 21.309 7.499 1.00 83.50 625 ASP A CA 1
ATOM 5079 C C . ASP A 1 625 ? -3.386 22.828 7.690 1.00 83.50 625 ASP A C 1
ATOM 5081 O O . ASP A 1 625 ? -2.934 23.639 6.875 1.00 83.50 625 ASP A O 1
ATOM 5085 N N . GLY A 1 626 ? -4.077 23.220 8.760 1.00 82.06 626 GLY A N 1
ATOM 5086 C CA . GLY A 1 626 ? -4.351 24.617 9.106 1.00 82.06 626 GLY A CA 1
ATOM 5087 C C . GLY A 1 626 ? -5.308 25.377 8.173 1.00 82.06 626 GLY A C 1
ATOM 5088 O O . GLY A 1 626 ? -5.579 26.553 8.430 1.00 82.06 626 GLY A O 1
ATOM 5089 N N . ALA A 1 627 ? -5.837 24.755 7.112 1.00 84.12 627 ALA A N 1
ATOM 5090 C CA . ALA A 1 627 ? -6.772 25.414 6.195 1.00 84.12 627 ALA A CA 1
ATOM 5091 C C . ALA A 1 627 ? -8.202 25.497 6.759 1.00 84.12 627 ALA A C 1
ATOM 5093 O O . ALA A 1 627 ? -8.925 26.459 6.489 1.00 84.12 627 ALA A O 1
ATOM 5094 N N . ILE A 1 628 ? -8.610 24.507 7.558 1.00 85.00 628 ILE A N 1
ATOM 5095 C CA . ILE A 1 628 ? -9.939 24.404 8.173 1.00 85.00 628 ILE A CA 1
ATOM 5096 C C . ILE A 1 628 ? -9.786 24.449 9.695 1.00 85.00 628 ILE A C 1
ATOM 5098 O O . ILE A 1 628 ? -8.840 23.900 10.252 1.00 85.00 628 ILE A O 1
ATOM 5102 N N . ASN A 1 629 ? -10.711 25.121 10.385 1.00 86.25 629 ASN A N 1
ATOM 5103 C CA . ASN A 1 629 ? -10.698 25.151 11.846 1.00 86.25 629 ASN A CA 1
ATOM 5104 C C . ASN A 1 629 ? -11.089 23.780 12.416 1.00 86.25 629 ASN A C 1
ATOM 5106 O O . ASN A 1 629 ? -12.091 23.201 11.986 1.00 86.25 629 ASN A O 1
ATOM 5110 N N . VAL A 1 630 ? -10.360 23.327 13.435 1.00 85.25 630 VAL A N 1
ATOM 5111 C CA . VAL A 1 630 ? -10.660 22.114 14.211 1.00 85.25 630 VAL A CA 1
ATOM 5112 C C . VAL A 1 630 ? -12.106 22.116 14.715 1.00 85.25 630 VAL A C 1
ATOM 5114 O O . VAL A 1 630 ? -12.623 23.149 15.153 1.00 85.25 630 VAL A O 1
ATOM 5117 N N . GLY A 1 631 ? -12.775 20.967 14.611 1.00 82.62 631 GLY A N 1
ATOM 5118 C CA . GLY A 1 631 ? -14.172 20.782 15.000 1.00 82.62 631 GLY A CA 1
ATOM 5119 C C . GLY A 1 631 ? -15.200 21.331 14.005 1.00 82.62 631 GLY A C 1
ATOM 5120 O O . GLY A 1 631 ? -16.394 21.307 14.307 1.00 82.62 631 GLY A O 1
ATOM 5121 N N . SER A 1 632 ? -14.776 21.829 12.837 1.00 86.94 632 SER A N 1
ATOM 5122 C CA . SER A 1 632 ? -15.716 22.233 11.783 1.00 86.94 632 SER A CA 1
ATOM 5123 C C . SER A 1 632 ? -16.451 21.023 11.213 1.00 86.94 632 SER A C 1
ATOM 5125 O O . SER A 1 632 ? -15.858 19.966 11.000 1.00 86.94 632 SER A O 1
ATOM 5127 N N . THR A 1 633 ? -17.733 21.198 10.909 1.00 88.06 633 THR A N 1
ATOM 5128 C CA . THR A 1 633 ? -18.487 20.233 10.101 1.00 88.06 633 THR A CA 1
ATOM 5129 C C . THR A 1 633 ? -18.266 20.561 8.631 1.00 88.06 633 THR A C 1
ATOM 5131 O O . THR A 1 633 ? -18.397 21.720 8.249 1.00 88.06 633 THR A O 1
ATOM 5134 N N . ILE A 1 634 ? -17.913 19.572 7.820 1.00 86.81 634 ILE A N 1
ATOM 5135 C CA . ILE A 1 634 ? -17.707 19.717 6.380 1.00 86.81 634 ILE A CA 1
ATOM 5136 C C . ILE A 1 634 ? -18.671 18.769 5.683 1.00 86.81 634 ILE A C 1
ATOM 5138 O O . ILE A 1 634 ? -18.607 17.569 5.926 1.00 86.81 634 ILE A O 1
ATOM 5142 N N . ASP A 1 635 ? -19.524 19.291 4.815 1.00 86.38 635 ASP A N 1
ATOM 5143 C CA . ASP A 1 635 ? -20.278 18.469 3.875 1.00 86.38 635 ASP A CA 1
ATOM 5144 C C . ASP A 1 635 ? -19.512 18.429 2.547 1.00 86.38 635 ASP A C 1
ATOM 5146 O O . ASP A 1 635 ? -19.212 19.482 1.973 1.00 86.38 635 ASP A O 1
ATOM 5150 N N . VAL A 1 636 ? -19.160 17.214 2.112 1.00 81.44 636 VAL A N 1
ATOM 5151 C CA . VAL A 1 636 ? -18.466 16.919 0.844 1.00 81.44 636 VAL A CA 1
ATOM 5152 C C . VAL A 1 636 ? -19.396 16.228 -0.137 1.00 81.44 636 VAL A C 1
ATOM 5154 O O . VAL A 1 636 ? -19.967 15.180 0.262 1.00 81.44 636 VAL A O 1
#

Radius of gyration: 35.57 Å; chains: 1; bounding box: 90×80×96 Å

Foldseek 3Di:
DPDDDDDDDDDPPVVVVVDPDPDDDDDDDDDDDDDDPPDPPDDDPPDDDDDDPDDDDDFDQAADADPVRHGQPVVQCVTSQKFFDKADFQAPDPPNDDDPRRDDAFWKKKKFKDWPQKFKWAWDQDPVRRTDTDTDGGMDMDTCHPVCVRIDHRIIIGGPNHNDPDDDDIDIDIDMGTHPPPDDQWKDKDKDKDFKDFDDDPDPDAQFDFQDDPQAGPGTDFKDFDFQFFFFQADKWKKWKWKKKFKDAPPDPQKAAPVRVCVQCVVVPDDQFGIKGWDDLQWAFPWWPFKFEDWQGAHGQAADDDDDDDDADDDDDHDNDDPDPDDDGDDQPDTDDEPPQWHWDADPVSIIMITGNDHLVVRQVRYDPRRMMMIITMTMDTDDDPPFWHFDADLQRSRGIMIGGPSGHDPDCRDDRMDIHRGSRIMMMIIGMGHPADVVVPGPPVQDDDDKDKDFFQAKDKDWDKDWFAPDQKDKDFCPPPADPVCLPPPPFFFWKWFWKAQVPDPVRTDTDIDGDDCVQWDADPVDSTMIMGGQNVVQVVVPNIHTDHGDMMITMGIHGHPDQKDAAPHRQGQNSNVDDDPVSVVRFPWKDKQVDPDIDGDHDDPLVVLFWVDGHDRMTGTDPPSHDRRIIIID

Secondary structure (DSSP, 8-state):
--PPP------HHHHHHHSSSS------------SSS---------------S----PPPSSPPB-TTSSB-HHHHTTSTTEEE-----SSTTSTT---S--PPTT-EEEEEE--TTEEEEEEEE-TT--EEEEEEETEEEEE--TTTTTS--SEEEEE---S-SS-------EEEEESSSS--SSEEEEEEEEE--B-SSS----TT---EETTEESSB--EEEEESSEE-SS--EEEEEEEEEEEEETTSTTSBPHHHHHHHTGGGT-----EEEEEPTTSEEEEEEEEESPP-----TT----S-------------SSSS-TT-----SSPPPBTTTEEEEE-TTS-EEEEESS-HHHHHTTS-TTSEEEEEEEEEEE--BTTTEEEE--TT-TT-EEEEE--B--S-----SEEEE--TT-EEEEEEEEE---TTTT--TTT------EEESS-EEEEEEEEEESS-SEEEEE-TTTS-GGGTT-TTSEEEEEEEEE-SS-GGG-EEEEEE--TTTEEE-TT-SSEEEEEHHHHHHHHTT-EEPSSEEEEEEEEEE----EEE-SS-----GGG-S-TTSTT---EEEETT-S--EETTT-TTHHHHEEEEETTEEEEPTTTS-TT-EEE-

Organism: NCBI:txid412755

pLDDT: mean 73.22, std 15.21, range [32.31, 97.0]